Protein AF-A0A5C7PFG9-F1 (afdb_monomer_lite)

Radius of gyration: 42.43 Å; chains: 1; bounding box: 116×102×110 Å

Structure (mmCIF, N/CA/C/O backbone):
data_AF-A0A5C7PFG9-F1
#
_entry.id   AF-A0A5C7PFG9-F1
#
loop_
_atom_site.group_PDB
_atom_site.id
_atom_site.type_symbol
_atom_site.label_atom_id
_atom_site.label_alt_id
_atom_site.label_comp_id
_atom_site.label_asym_id
_atom_site.label_entity_id
_atom_site.label_seq_id
_atom_site.pdbx_PDB_ins_code
_atom_site.Cartn_x
_atom_site.Cartn_y
_atom_site.Cartn_z
_atom_site.occupancy
_atom_site.B_iso_or_equiv
_atom_site.auth_seq_id
_atom_site.auth_comp_id
_atom_site.auth_asym_id
_atom_site.auth_atom_id
_atom_site.pdbx_PDB_model_num
ATOM 1 N N . MET A 1 1 ? 23.177 -26.962 -69.621 1.00 43.25 1 MET A N 1
ATOM 2 C CA . MET A 1 1 ? 21.805 -27.443 -69.898 1.00 43.25 1 MET A CA 1
ATOM 3 C C . MET A 1 1 ? 21.736 -28.811 -70.591 1.00 43.25 1 MET A C 1
ATOM 5 O O . MET A 1 1 ? 20.655 -29.364 -70.622 1.00 43.25 1 MET A O 1
ATOM 9 N N . ALA A 1 2 ? 22.841 -29.431 -71.034 1.00 38.84 2 ALA A N 1
ATOM 10 C CA . ALA A 1 2 ? 22.814 -30.738 -71.719 1.00 38.84 2 ALA A CA 1
ATOM 11 C C . ALA A 1 2 ? 22.816 -31.994 -70.804 1.00 38.84 2 ALA A C 1
ATOM 13 O O . ALA A 1 2 ? 22.940 -33.104 -71.300 1.00 38.84 2 ALA A O 1
ATOM 14 N N . TYR A 1 3 ? 22.703 -31.844 -69.477 1.00 38.66 3 TYR A N 1
ATOM 15 C CA . TYR A 1 3 ? 22.788 -32.968 -68.520 1.00 38.66 3 TYR A CA 1
ATOM 16 C C . TYR A 1 3 ? 21.427 -33.480 -68.009 1.00 38.66 3 TYR A C 1
ATOM 18 O O . TYR A 1 3 ? 21.394 -34.454 -67.266 1.00 38.66 3 TYR A O 1
ATOM 26 N N . PHE A 1 4 ? 20.311 -32.848 -68.397 1.00 43.28 4 PHE A N 1
ATOM 27 C CA . PHE A 1 4 ? 18.971 -33.197 -67.895 1.00 43.28 4 PHE A CA 1
ATOM 28 C C . PHE A 1 4 ? 18.063 -33.916 -68.909 1.00 43.28 4 PHE A C 1
ATOM 30 O O . PHE A 1 4 ? 17.051 -34.475 -68.499 1.00 43.28 4 PHE A O 1
ATOM 37 N N . ASP A 1 5 ? 18.443 -34.009 -70.189 1.00 42.91 5 ASP A N 1
ATOM 38 C CA . ASP A 1 5 ? 17.635 -34.703 -71.212 1.00 42.91 5 ASP A CA 1
ATOM 39 C C . ASP A 1 5 ? 17.717 -36.241 -71.145 1.00 42.91 5 ASP A C 1
ATOM 41 O O . ASP A 1 5 ? 16.928 -36.936 -71.782 1.00 42.91 5 ASP A O 1
ATOM 45 N N . ALA A 1 6 ? 18.617 -36.801 -70.329 1.00 45.16 6 ALA A N 1
ATOM 46 C CA . ALA A 1 6 ? 18.747 -38.251 -70.152 1.00 45.16 6 ALA A CA 1
ATOM 47 C C . ALA A 1 6 ? 17.721 -38.865 -69.171 1.00 45.16 6 ALA A C 1
ATOM 49 O O . ALA A 1 6 ? 17.662 -40.084 -69.044 1.00 45.16 6 ALA A O 1
ATOM 50 N N . PHE A 1 7 ? 16.893 -38.055 -68.498 1.00 46.19 7 PHE A N 1
ATOM 51 C CA . PHE A 1 7 ? 15.892 -38.514 -67.519 1.00 46.19 7 PHE A CA 1
ATOM 52 C C . PHE A 1 7 ? 14.447 -38.333 -68.009 1.00 46.19 7 PHE A C 1
ATOM 54 O O . PHE A 1 7 ? 13.548 -37.978 -67.247 1.00 46.19 7 PHE A O 1
ATOM 61 N N . SER A 1 8 ? 14.198 -38.587 -69.296 1.00 46.16 8 SER A N 1
ATOM 62 C CA . SER A 1 8 ? 12.829 -38.688 -69.808 1.00 46.16 8 SER A CA 1
ATOM 63 C C . SER A 1 8 ? 12.204 -40.031 -69.384 1.00 46.16 8 SER A C 1
ATOM 65 O O . SER A 1 8 ? 12.736 -41.085 -69.740 1.00 46.16 8 SER A O 1
ATOM 67 N N . PRO A 1 9 ? 11.057 -40.048 -68.676 1.00 49.28 9 PRO A N 1
ATOM 68 C CA . PRO A 1 9 ? 10.446 -41.266 -68.124 1.00 49.28 9 PRO A CA 1
ATOM 69 C C . PRO A 1 9 ? 9.853 -42.220 -69.179 1.00 49.28 9 PRO A C 1
ATOM 71 O O . PRO A 1 9 ? 9.209 -43.203 -68.829 1.00 49.28 9 PRO A O 1
ATOM 74 N N . LYS A 1 10 ? 10.052 -41.953 -70.476 1.00 49.31 10 LYS A N 1
ATOM 75 C CA . LYS A 1 10 ? 9.501 -42.755 -71.581 1.00 49.31 10 LYS A CA 1
ATOM 76 C C . LYS A 1 10 ? 10.435 -43.849 -72.116 1.00 49.31 10 LYS A C 1
ATOM 78 O O . LYS A 1 10 ? 10.031 -44.567 -73.021 1.00 49.31 10 LYS A O 1
ATOM 83 N N . ALA A 1 11 ? 11.646 -43.994 -71.577 1.00 52.75 11 ALA A N 1
ATOM 84 C CA . ALA A 1 11 ? 12.621 -44.986 -72.048 1.00 52.75 11 ALA A CA 1
ATOM 85 C C . ALA A 1 11 ? 13.319 -45.760 -70.912 1.00 52.75 11 ALA A C 1
ATOM 87 O O . ALA A 1 11 ? 14.464 -46.181 -71.062 1.00 52.75 11 ALA A O 1
ATOM 88 N N . ALA A 1 12 ? 12.660 -45.938 -69.764 1.00 49.19 12 ALA A N 1
ATOM 89 C CA . ALA A 1 12 ? 13.209 -46.769 -68.697 1.00 49.19 12 ALA A CA 1
ATOM 90 C C . ALA A 1 12 ? 12.849 -48.248 -68.941 1.00 49.19 12 ALA A C 1
ATOM 92 O O . ALA A 1 12 ? 11.661 -48.550 -69.069 1.00 49.19 12 ALA A O 1
ATOM 93 N N . PRO A 1 13 ? 13.825 -49.174 -69.000 1.00 54.19 13 PRO A N 1
ATOM 94 C CA . PRO A 1 13 ? 13.534 -50.602 -69.043 1.00 54.19 13 PRO A CA 1
ATOM 95 C C . PRO A 1 13 ? 12.801 -51.025 -67.761 1.00 54.19 13 PRO A C 1
ATOM 97 O O . PRO A 1 13 ? 13.162 -50.610 -66.656 1.00 54.19 13 PRO A O 1
ATOM 100 N N . GLU A 1 14 ? 11.752 -51.833 -67.914 1.00 49.34 14 GLU A N 1
ATOM 101 C CA . GLU A 1 14 ? 10.983 -52.391 -66.801 1.00 49.34 14 GLU A CA 1
ATOM 102 C C . GLU A 1 14 ? 11.920 -53.190 -65.876 1.00 49.34 14 GLU A C 1
ATOM 104 O O . GLU A 1 14 ? 12.548 -54.157 -66.304 1.00 49.34 14 GLU A O 1
ATOM 109 N N . GLY A 1 15 ? 12.053 -52.760 -64.615 1.00 64.62 15 GLY A N 1
ATOM 110 C CA . GLY A 1 15 ? 12.845 -53.465 -63.596 1.00 64.62 15 GLY A CA 1
ATOM 111 C C . GLY A 1 15 ? 13.740 -52.602 -62.696 1.00 64.62 15 GLY A C 1
ATOM 112 O O . GLY A 1 15 ? 14.304 -53.133 -61.743 1.00 64.62 15 GLY A O 1
ATOM 113 N N . ILE A 1 16 ? 13.878 -51.293 -62.941 1.00 61.75 16 ILE A N 1
ATOM 114 C CA . ILE A 1 16 ? 14.684 -50.415 -62.070 1.00 61.75 16 ILE A CA 1
ATOM 115 C C . ILE A 1 16 ? 13.854 -49.945 -60.866 1.00 61.75 16 ILE A C 1
ATOM 117 O O . ILE A 1 16 ? 12.834 -49.272 -61.022 1.00 61.75 16 ILE A O 1
ATOM 121 N N . ASP A 1 17 ? 14.314 -50.266 -59.653 1.00 68.56 17 ASP A N 1
ATOM 122 C CA . ASP A 1 17 ? 13.728 -49.767 -58.406 1.00 68.56 17 ASP A CA 1
ATOM 123 C C . ASP A 1 17 ? 14.139 -48.306 -58.146 1.00 68.56 17 ASP A C 1
ATOM 125 O O . ASP A 1 17 ? 15.156 -47.991 -57.521 1.00 68.56 17 ASP A O 1
ATOM 129 N N . TRP A 1 18 ? 13.305 -47.390 -58.631 1.00 62.62 18 TRP A N 1
ATOM 130 C CA . TRP A 1 18 ? 13.466 -45.946 -58.462 1.00 62.62 18 TRP A CA 1
ATOM 131 C C . TRP A 1 18 ? 13.439 -45.480 -56.999 1.00 62.62 18 TRP A C 1
ATOM 133 O O . TRP A 1 18 ? 13.976 -44.414 -56.690 1.00 62.62 18 TRP A O 1
ATOM 143 N N . ARG A 1 19 ? 12.852 -46.259 -56.077 1.00 61.31 19 ARG A N 1
ATOM 144 C CA . ARG A 1 19 ? 12.832 -45.897 -54.649 1.00 61.31 19 ARG A CA 1
ATOM 145 C C . ARG A 1 19 ? 14.209 -46.087 -54.021 1.00 61.31 19 ARG A C 1
ATOM 147 O O . ARG A 1 19 ? 14.655 -45.217 -53.272 1.00 61.31 19 ARG A O 1
ATOM 154 N N . GLY A 1 20 ? 14.910 -47.160 -54.392 1.00 68.62 20 GLY A N 1
ATOM 155 C CA . GLY A 1 20 ? 16.304 -47.378 -54.004 1.00 68.62 20 GLY A CA 1
ATOM 156 C C . GLY A 1 20 ? 17.218 -46.252 -54.495 1.00 68.62 20 GLY A C 1
ATOM 157 O O . GLY A 1 20 ? 18.010 -45.711 -53.722 1.00 68.62 20 GLY A O 1
ATOM 158 N N . LEU A 1 21 ? 17.039 -45.814 -55.744 1.00 65.88 21 LEU A N 1
ATOM 159 C CA . LEU A 1 21 ? 17.888 -44.792 -56.359 1.00 65.88 21 LEU A CA 1
ATOM 160 C C . LEU A 1 21 ? 17.712 -43.405 -55.714 1.00 65.88 21 LEU A C 1
ATOM 162 O O . LEU A 1 21 ? 18.708 -42.774 -55.356 1.00 65.88 21 LEU A O 1
ATOM 166 N N . ASN A 1 22 ? 16.473 -42.977 -55.448 1.00 64.44 22 ASN A N 1
ATOM 167 C CA . ASN A 1 22 ? 16.213 -41.724 -54.726 1.00 64.44 22 ASN A CA 1
ATOM 168 C C . ASN A 1 22 ? 16.783 -41.747 -53.300 1.00 64.44 22 ASN A C 1
ATOM 170 O O . ASN A 1 22 ? 17.426 -40.785 -52.889 1.00 64.44 22 ASN A O 1
ATOM 174 N N . SER A 1 23 ? 16.650 -42.865 -52.576 1.00 64.81 23 SER A N 1
ATOM 175 C CA . SER A 1 23 ? 17.210 -42.975 -51.221 1.00 64.81 23 SER A CA 1
ATOM 176 C C . SER A 1 23 ? 18.743 -42.874 -51.194 1.00 64.81 23 SER A C 1
ATOM 178 O O . SER A 1 23 ? 19.318 -42.267 -50.290 1.00 64.81 23 SER A O 1
ATOM 180 N N . SER A 1 24 ? 19.415 -43.410 -52.219 1.00 71.19 24 SER A N 1
ATOM 181 C CA . SER A 1 24 ? 20.873 -43.333 -52.353 1.00 71.19 24 SER A CA 1
ATOM 182 C C . SER A 1 24 ? 21.361 -41.937 -52.757 1.00 71.19 24 SER A C 1
ATOM 184 O O . SER A 1 24 ? 22.407 -41.489 -52.285 1.00 71.19 24 SER A O 1
ATOM 186 N N . LEU A 1 25 ? 20.578 -41.215 -53.566 1.00 69.88 25 LEU A N 1
ATOM 187 C CA . LEU A 1 25 ? 20.867 -39.837 -53.953 1.00 69.88 25 LEU A CA 1
ATOM 188 C C . LEU A 1 25 ? 20.700 -38.880 -52.765 1.00 69.88 25 LEU A C 1
ATOM 190 O O . LEU A 1 25 ? 21.583 -38.058 -52.522 1.00 69.88 25 LEU A O 1
ATOM 194 N N . ASP A 1 26 ? 19.633 -39.037 -51.980 1.00 67.38 26 ASP A N 1
ATOM 195 C CA . ASP A 1 26 ? 19.403 -38.246 -50.767 1.00 67.38 26 ASP A CA 1
ATOM 196 C C . ASP A 1 26 ? 20.501 -38.490 -49.721 1.00 67.38 26 ASP A C 1
ATOM 198 O O . ASP A 1 26 ? 21.013 -37.544 -49.113 1.00 67.38 26 ASP A O 1
ATOM 202 N N . ALA A 1 27 ? 20.939 -39.744 -49.561 1.00 76.38 27 ALA A N 1
ATOM 203 C CA . ALA A 1 27 ? 22.065 -40.084 -48.694 1.00 76.38 27 ALA A CA 1
ATOM 204 C C . ALA A 1 27 ? 23.378 -39.438 -49.174 1.00 76.38 27 ALA A C 1
ATOM 206 O O . ALA A 1 27 ? 24.119 -38.867 -48.368 1.00 76.38 27 ALA A O 1
ATOM 207 N N . PHE A 1 28 ? 23.649 -39.462 -50.482 1.00 79.25 28 PHE A N 1
ATOM 208 C CA . PHE A 1 28 ? 24.848 -38.867 -51.074 1.00 79.25 28 PHE A CA 1
ATOM 209 C C . PHE A 1 28 ? 24.867 -37.334 -50.956 1.00 79.25 28 PHE A C 1
ATOM 211 O O . PHE A 1 28 ? 25.876 -36.751 -50.547 1.00 79.25 28 PHE A O 1
ATOM 218 N N . VAL A 1 29 ? 23.747 -36.669 -51.258 1.00 78.38 29 VAL A N 1
ATOM 219 C CA . VAL A 1 29 ? 23.600 -35.210 -51.119 1.00 78.38 29 VAL A CA 1
ATOM 220 C C . VAL A 1 29 ? 23.705 -34.803 -49.650 1.00 78.38 29 VAL A C 1
ATOM 222 O O . VAL A 1 29 ? 24.432 -33.861 -49.323 1.00 78.38 29 VAL A O 1
ATOM 225 N N . GLY A 1 30 ? 23.065 -35.552 -48.748 1.00 81.88 30 GLY A N 1
ATOM 226 C CA . GLY A 1 30 ? 23.163 -35.337 -47.307 1.00 81.88 30 GLY A CA 1
ATOM 227 C C . GLY A 1 30 ? 24.595 -35.475 -46.784 1.00 81.88 30 GLY A C 1
ATOM 228 O O . GLY A 1 30 ? 25.037 -34.662 -45.970 1.00 81.88 30 GLY A O 1
ATOM 229 N N . GLN A 1 31 ? 25.357 -36.455 -47.276 1.00 83.12 31 GLN A N 1
ATOM 230 C CA . GLN A 1 31 ? 26.759 -36.639 -46.896 1.00 83.12 31 GLN A CA 1
ATOM 231 C C . GLN A 1 31 ? 27.648 -35.501 -47.420 1.00 83.12 31 GLN A C 1
ATOM 233 O O . GLN A 1 31 ? 28.425 -34.940 -46.650 1.00 83.12 31 GLN A O 1
ATOM 238 N N . ARG A 1 32 ? 27.483 -35.086 -48.684 1.00 82.88 32 ARG A N 1
ATOM 239 C CA . ARG A 1 32 ? 28.207 -33.944 -49.278 1.00 82.88 32 ARG A CA 1
ATOM 240 C C . ARG A 1 32 ? 27.945 -32.630 -48.538 1.00 82.88 32 ARG A C 1
ATOM 242 O O . ARG A 1 32 ? 28.885 -31.881 -48.280 1.00 82.88 32 ARG A O 1
ATOM 249 N N . MET A 1 33 ? 26.693 -32.366 -48.162 1.00 78.88 33 MET A N 1
ATOM 250 C CA . MET A 1 33 ? 26.318 -31.178 -47.384 1.00 78.88 33 MET A CA 1
ATOM 251 C C . MET A 1 33 ? 26.964 -31.183 -45.991 1.00 78.88 33 MET A C 1
ATOM 253 O O . MET A 1 33 ? 27.474 -30.155 -45.550 1.00 78.88 33 MET A O 1
ATOM 257 N N . LYS A 1 34 ? 27.009 -32.344 -45.320 1.00 79.62 34 LYS A N 1
ATOM 258 C CA . LYS A 1 34 ? 27.676 -32.494 -44.016 1.00 79.62 34 LYS A CA 1
ATOM 259 C C . LYS A 1 34 ? 29.180 -32.241 -44.107 1.00 79.62 34 LYS A C 1
ATOM 261 O O . LYS A 1 34 ? 29.712 -31.506 -43.281 1.00 79.62 34 LYS A O 1
ATOM 266 N N . THR A 1 35 ? 29.861 -32.791 -45.113 1.00 85.62 35 THR A N 1
ATOM 267 C CA . THR A 1 35 ? 31.303 -32.562 -45.302 1.00 85.62 35 THR A CA 1
ATOM 268 C C . THR A 1 35 ? 31.604 -31.084 -45.569 1.00 85.62 35 THR A C 1
ATOM 270 O O . THR A 1 35 ? 32.492 -30.522 -44.933 1.00 85.62 35 THR A O 1
ATOM 273 N N . ALA A 1 36 ? 30.805 -30.421 -46.412 1.00 79.44 36 ALA A N 1
ATOM 274 C CA . ALA A 1 36 ? 30.964 -28.995 -46.701 1.00 79.44 36 ALA A CA 1
ATOM 275 C C . ALA A 1 36 ? 30.715 -28.100 -45.470 1.00 79.44 36 ALA A C 1
ATOM 277 O O . ALA A 1 36 ? 31.426 -27.116 -45.271 1.00 79.44 36 ALA A O 1
ATOM 278 N N . ALA A 1 37 ? 29.740 -28.439 -44.619 1.00 77.69 37 ALA A N 1
ATOM 279 C CA . ALA A 1 37 ? 29.503 -27.735 -43.358 1.00 77.69 37 ALA A CA 1
ATOM 280 C C . ALA A 1 37 ? 30.683 -27.875 -42.378 1.00 77.69 37 ALA A C 1
ATOM 282 O O . ALA A 1 37 ? 31.070 -26.896 -41.742 1.00 77.69 37 ALA A O 1
ATOM 283 N N . VAL A 1 38 ? 31.297 -29.061 -42.289 1.00 84.75 38 VAL A N 1
ATOM 284 C CA . VAL A 1 38 ? 32.473 -29.291 -41.430 1.00 84.75 38 VAL A CA 1
ATOM 285 C C . VAL A 1 38 ? 33.690 -28.501 -41.919 1.00 84.75 38 VAL A C 1
ATOM 287 O O . VAL A 1 38 ? 34.395 -27.903 -41.107 1.00 84.75 38 VAL A O 1
ATOM 290 N N . GLU A 1 39 ? 33.936 -28.456 -43.229 1.00 88.50 39 GLU A N 1
ATOM 291 C CA . GLU A 1 39 ? 35.045 -27.680 -43.803 1.00 88.50 39 GLU A CA 1
ATOM 292 C C . GLU A 1 39 ? 34.860 -26.170 -43.606 1.00 88.50 39 GLU A C 1
ATOM 294 O O . GLU A 1 39 ? 35.806 -25.479 -43.225 1.00 88.50 39 GLU A O 1
ATOM 299 N N . ARG A 1 40 ? 33.631 -25.665 -43.776 1.00 87.50 40 ARG A N 1
ATOM 300 C CA . ARG A 1 40 ? 33.289 -24.265 -43.478 1.00 87.50 40 ARG A CA 1
ATOM 301 C C . ARG A 1 40 ? 33.467 -23.923 -42.003 1.00 87.50 40 ARG A C 1
ATOM 303 O O . ARG A 1 40 ? 34.057 -22.894 -41.694 1.00 87.50 40 ARG A O 1
ATOM 310 N N . GLY A 1 41 ? 33.036 -24.805 -41.100 1.00 87.19 41 GLY A N 1
ATOM 311 C CA . GLY A 1 41 ? 33.226 -24.630 -39.660 1.00 87.19 41 GLY A CA 1
ATOM 312 C C . GLY A 1 41 ? 34.702 -24.548 -39.262 1.00 87.19 41 GLY A C 1
ATOM 313 O O . GLY A 1 41 ? 35.078 -23.665 -38.494 1.00 87.19 41 GLY A O 1
ATOM 314 N N . LYS A 1 42 ? 35.559 -25.407 -39.833 1.00 89.44 42 LYS A N 1
ATOM 315 C CA . LYS A 1 42 ? 37.016 -25.347 -39.610 1.00 89.44 42 LYS A CA 1
ATOM 316 C C . LYS A 1 42 ? 37.617 -24.038 -40.116 1.00 89.44 42 LYS A C 1
ATOM 318 O O . LYS A 1 42 ? 38.319 -23.364 -39.375 1.00 89.44 42 LYS A O 1
ATOM 323 N N . LYS A 1 43 ? 37.268 -23.630 -41.338 1.00 91.75 43 LYS A N 1
ATOM 324 C CA . LYS A 1 43 ? 37.763 -22.382 -41.930 1.00 91.75 43 LYS A CA 1
ATOM 325 C C . LYS A 1 43 ? 37.302 -21.142 -41.153 1.00 91.75 43 LYS A C 1
ATOM 327 O O . LYS A 1 43 ? 38.085 -20.218 -40.964 1.00 91.75 43 LYS A O 1
ATOM 332 N N . ALA A 1 44 ? 36.060 -21.129 -40.667 1.00 86.56 44 ALA A N 1
ATOM 333 C CA . ALA A 1 44 ? 35.552 -20.064 -39.806 1.00 86.56 44 ALA A CA 1
ATOM 334 C C . ALA A 1 44 ? 36.302 -20.002 -38.463 1.00 86.56 44 ALA A C 1
ATOM 336 O O . ALA A 1 44 ? 36.599 -18.908 -37.987 1.00 86.56 44 ALA A O 1
ATOM 337 N N . ALA A 1 45 ? 36.655 -21.154 -37.880 1.00 84.50 45 ALA A N 1
ATOM 338 C CA . ALA A 1 45 ? 37.448 -21.223 -36.653 1.00 84.50 45 ALA A CA 1
ATOM 339 C C . ALA A 1 45 ? 38.885 -20.707 -36.851 1.00 84.50 45 ALA A C 1
ATOM 341 O O . ALA A 1 45 ? 39.368 -19.933 -36.025 1.00 84.50 45 ALA A O 1
ATOM 342 N N . ASP A 1 46 ? 39.537 -21.061 -37.961 1.00 87.94 46 ASP A N 1
ATOM 343 C CA . ASP A 1 46 ? 40.881 -20.571 -38.294 1.00 87.94 46 ASP A CA 1
ATOM 344 C C . ASP A 1 46 ? 40.886 -19.047 -38.522 1.00 87.94 46 ASP A C 1
ATOM 346 O O . ASP A 1 46 ? 41.755 -18.333 -38.016 1.00 87.94 46 ASP A O 1
ATOM 350 N N . LEU A 1 47 ? 39.869 -18.521 -39.220 1.00 89.56 47 LEU A N 1
ATOM 351 C CA . LEU A 1 47 ? 39.694 -17.078 -39.428 1.00 89.56 47 LEU A CA 1
ATOM 352 C C . LEU A 1 47 ? 39.436 -16.344 -38.107 1.00 89.56 47 LEU A C 1
ATOM 354 O O . LEU A 1 47 ? 40.052 -15.308 -37.854 1.00 89.56 47 LEU A O 1
ATOM 358 N N . PHE A 1 48 ? 38.613 -16.919 -37.226 1.00 85.81 48 PHE A N 1
ATOM 359 C CA . PHE A 1 48 ? 38.369 -16.376 -35.891 1.00 85.81 48 PHE A CA 1
ATOM 360 C C . PHE A 1 48 ? 39.658 -16.321 -35.057 1.00 85.81 48 PHE A C 1
ATOM 362 O O . PHE A 1 48 ? 39.955 -15.289 -34.459 1.00 85.81 48 PHE A O 1
ATOM 369 N N . ALA A 1 49 ? 40.467 -17.386 -35.076 1.00 82.25 49 ALA A N 1
ATOM 370 C CA . ALA A 1 49 ? 41.751 -17.440 -34.374 1.00 82.25 49 ALA A CA 1
ATOM 371 C C . ALA A 1 49 ? 42.781 -16.429 -34.916 1.00 82.25 49 ALA A C 1
ATOM 373 O O . ALA A 1 49 ? 43.610 -15.930 -34.159 1.00 82.25 49 ALA A O 1
ATOM 374 N N . SER A 1 50 ? 42.713 -16.095 -36.209 1.00 84.69 50 SER A N 1
ATOM 375 C CA . SER A 1 50 ? 43.584 -15.093 -36.843 1.00 84.69 50 SER A CA 1
ATOM 376 C C . SER A 1 50 ? 43.159 -13.634 -36.611 1.00 84.69 50 SER A C 1
ATOM 378 O O . SER A 1 50 ? 43.903 -12.717 -36.956 1.00 84.69 50 SER A O 1
ATOM 380 N N . GLY A 1 51 ? 41.973 -13.404 -36.033 1.00 83.31 51 GLY A N 1
ATOM 381 C CA . GLY A 1 51 ? 41.402 -12.070 -35.826 1.00 83.31 51 GLY A CA 1
ATOM 382 C C . GLY A 1 51 ? 40.615 -11.504 -37.019 1.00 83.31 51 GLY A C 1
ATOM 383 O O . GLY A 1 51 ? 40.082 -10.399 -36.910 1.00 83.31 51 GLY A O 1
ATOM 384 N N . ASP A 1 52 ? 40.479 -12.243 -38.128 1.00 89.56 52 ASP A N 1
ATOM 385 C CA . ASP A 1 52 ? 39.608 -11.879 -39.257 1.00 89.56 52 ASP A CA 1
ATOM 386 C C . ASP A 1 52 ? 38.149 -12.274 -38.977 1.00 89.56 52 ASP A C 1
ATOM 388 O O . ASP A 1 52 ? 37.615 -13.279 -39.458 1.00 89.56 52 ASP A O 1
ATOM 392 N N . LEU A 1 53 ? 37.496 -11.470 -38.140 1.00 82.38 53 LEU A N 1
ATOM 393 C CA . LEU A 1 53 ? 36.145 -11.746 -37.653 1.00 82.38 53 LEU A CA 1
ATOM 394 C C . LEU A 1 53 ? 35.082 -11.629 -38.756 1.00 82.38 53 LEU A C 1
ATOM 396 O O . LEU A 1 53 ? 34.125 -12.401 -38.755 1.00 82.38 53 LEU A O 1
ATOM 400 N N . ASP A 1 54 ? 35.244 -10.725 -39.725 1.00 81.56 54 ASP A N 1
ATOM 401 C CA . ASP A 1 54 ? 34.310 -10.612 -40.855 1.00 81.56 54 ASP A CA 1
ATOM 402 C C . ASP A 1 54 ? 34.455 -11.791 -41.829 1.00 81.56 54 ASP A C 1
ATOM 404 O O . ASP A 1 54 ? 33.450 -12.277 -42.361 1.00 81.56 54 ASP A O 1
ATOM 408 N N . GLY A 1 55 ? 35.679 -12.300 -42.021 1.00 88.00 55 GLY A N 1
ATOM 409 C CA . GLY A 1 55 ? 35.929 -13.556 -42.723 1.00 88.00 55 GLY A CA 1
ATOM 410 C C . GLY A 1 55 ? 35.290 -14.753 -42.014 1.00 88.00 55 GLY A C 1
ATOM 411 O O . GLY A 1 55 ? 34.593 -15.545 -42.652 1.00 88.00 55 GLY A O 1
ATOM 412 N N . ALA A 1 56 ? 35.454 -14.851 -40.691 1.00 86.31 56 ALA A N 1
ATOM 413 C CA . ALA A 1 56 ? 34.882 -15.928 -39.881 1.00 86.31 56 ALA A CA 1
ATOM 414 C C . ALA A 1 56 ? 33.344 -15.954 -39.931 1.00 86.31 56 ALA A C 1
ATOM 416 O O . ALA A 1 56 ? 32.745 -17.021 -40.060 1.00 86.31 56 ALA A O 1
ATOM 417 N N . ILE A 1 57 ? 32.698 -14.783 -39.885 1.00 85.38 57 ILE A N 1
ATOM 418 C CA . ILE A 1 57 ? 31.235 -14.653 -39.985 1.00 85.38 57 ILE A CA 1
ATOM 419 C C . ILE A 1 57 ? 30.736 -15.012 -41.390 1.00 85.38 57 ILE A C 1
ATOM 421 O O . ILE A 1 57 ? 29.679 -15.624 -41.530 1.00 85.38 57 ILE A O 1
ATOM 425 N N . ARG A 1 58 ? 31.480 -14.642 -42.439 1.00 90.31 58 ARG A N 1
ATOM 426 C CA . ARG A 1 58 ? 31.109 -14.976 -43.820 1.00 90.31 58 ARG A CA 1
ATOM 427 C C . ARG A 1 58 ? 31.185 -16.481 -44.076 1.00 90.31 58 ARG A C 1
ATOM 429 O O . ARG A 1 58 ? 30.274 -17.021 -44.697 1.00 90.31 58 ARG A O 1
ATOM 436 N N . GLU A 1 59 ? 32.224 -17.147 -43.568 1.00 91.81 59 GLU A N 1
ATOM 437 C CA . GLU A 1 59 ? 32.420 -18.584 -43.792 1.00 91.81 59 GLU A CA 1
ATOM 438 C C . GLU A 1 59 ? 31.624 -19.488 -42.858 1.00 91.81 59 GLU A C 1
ATOM 440 O O . GLU A 1 59 ? 31.345 -20.623 -43.245 1.00 91.81 59 GLU A O 1
ATOM 445 N N . SER A 1 60 ? 31.202 -19.016 -41.679 1.00 87.94 60 SER A N 1
ATOM 446 C CA . SER A 1 60 ? 30.363 -19.832 -40.794 1.00 87.94 60 SER A CA 1
ATOM 447 C C . SER A 1 60 ? 29.004 -20.148 -41.427 1.00 87.94 60 SER A C 1
ATOM 449 O O . SER A 1 60 ? 28.443 -21.213 -41.178 1.00 87.94 60 SER A O 1
ATOM 451 N N . GLY A 1 61 ? 28.464 -19.230 -42.242 1.00 83.44 61 GLY A N 1
ATOM 452 C CA . GLY A 1 61 ? 27.109 -19.327 -42.795 1.00 83.44 61 GLY A CA 1
ATOM 453 C C . GLY A 1 61 ? 26.003 -19.333 -41.730 1.00 83.44 61 GLY A C 1
ATOM 454 O O . GLY A 1 61 ? 24.835 -19.510 -42.072 1.00 83.44 61 GLY A O 1
ATOM 455 N N . ASP A 1 62 ? 26.367 -19.141 -40.458 1.00 82.56 62 ASP A N 1
ATOM 456 C CA . ASP A 1 62 ? 25.480 -19.174 -39.303 1.00 82.56 62 ASP A CA 1
ATOM 457 C C . ASP A 1 62 ? 25.183 -17.733 -38.843 1.00 82.56 62 ASP A C 1
ATOM 459 O O . ASP A 1 62 ? 26.085 -17.036 -38.353 1.00 82.56 62 ASP A O 1
ATOM 463 N N . PRO A 1 63 ? 23.931 -17.258 -38.981 1.00 70.62 63 PRO A N 1
ATOM 464 C CA . PRO A 1 63 ? 23.547 -15.918 -38.554 1.00 70.62 63 PRO A CA 1
ATOM 465 C C . PRO A 1 63 ? 23.683 -15.707 -37.035 1.00 70.62 63 PRO A C 1
ATOM 467 O O . PRO A 1 63 ? 23.899 -14.570 -36.603 1.00 70.62 63 PRO A O 1
ATOM 470 N N . GLU A 1 64 ? 23.613 -16.762 -36.215 1.00 70.69 64 GLU A N 1
ATOM 471 C CA . GLU A 1 64 ? 23.782 -16.654 -34.761 1.00 70.69 64 GLU A CA 1
ATOM 472 C C . GLU A 1 64 ? 25.242 -16.434 -34.358 1.00 70.69 64 GLU A C 1
ATOM 474 O O . GLU A 1 64 ? 25.520 -15.676 -33.422 1.00 70.69 64 GLU A O 1
ATOM 479 N N . PHE A 1 65 ? 26.185 -17.037 -35.085 1.00 74.81 65 PHE A N 1
ATOM 480 C CA . PHE A 1 65 ? 27.616 -16.827 -34.868 1.00 74.81 65 PHE A CA 1
ATOM 481 C C . PHE A 1 65 ? 27.994 -15.351 -35.069 1.00 74.81 65 PHE A C 1
ATOM 483 O O . PHE A 1 65 ? 28.642 -14.746 -34.214 1.00 74.81 65 PHE A O 1
ATOM 490 N N . GLY A 1 66 ? 27.493 -14.721 -36.138 1.00 74.19 66 GLY A N 1
ATOM 491 C CA . GLY A 1 66 ? 27.718 -13.295 -36.395 1.00 74.19 66 GLY A CA 1
ATOM 492 C C . GLY A 1 66 ? 27.128 -12.364 -35.334 1.00 74.19 66 GLY A C 1
ATOM 493 O O . GLY A 1 66 ? 27.728 -11.334 -35.013 1.00 74.19 66 GLY A O 1
ATOM 494 N N . LEU A 1 67 ? 25.984 -12.726 -34.749 1.00 69.44 67 LEU A N 1
ATOM 495 C CA . LEU A 1 67 ? 25.369 -11.977 -33.650 1.00 69.44 67 LEU A CA 1
ATOM 496 C C . LEU A 1 67 ? 26.178 -12.088 -32.350 1.00 69.44 67 LEU A C 1
ATOM 498 O O . LEU A 1 67 ? 26.362 -11.073 -31.675 1.00 69.44 67 LEU A O 1
ATOM 502 N N . LYS A 1 68 ? 26.700 -13.278 -32.024 1.00 73.44 68 LYS A N 1
ATOM 503 C CA . LYS A 1 68 ? 27.527 -13.509 -30.826 1.00 73.44 68 LYS A CA 1
ATOM 504 C C . LYS A 1 68 ? 28.853 -12.753 -30.891 1.00 73.44 68 LYS A C 1
ATOM 506 O O . LYS A 1 68 ? 29.141 -11.965 -29.995 1.00 73.44 68 LYS A O 1
ATOM 511 N N . VAL A 1 69 ? 29.591 -12.882 -31.995 1.00 71.81 69 VAL A N 1
ATOM 512 C CA . VAL A 1 69 ? 30.900 -12.225 -32.180 1.00 71.81 69 VAL A CA 1
ATOM 513 C C . VAL A 1 69 ? 30.779 -10.693 -32.155 1.00 71.81 69 VAL A C 1
ATOM 515 O O . VAL A 1 69 ? 31.555 -10.003 -31.490 1.00 71.81 69 VAL A O 1
ATOM 518 N N . ARG A 1 70 ? 29.753 -10.131 -32.811 1.00 72.62 70 ARG A N 1
ATOM 519 C CA . ARG A 1 70 ? 29.478 -8.680 -32.759 1.00 72.62 70 ARG A CA 1
ATOM 520 C C . ARG A 1 70 ? 28.966 -8.223 -31.390 1.00 72.62 70 ARG A C 1
ATOM 522 O O . ARG A 1 70 ? 29.163 -7.063 -31.021 1.00 72.62 70 ARG A O 1
ATOM 529 N N . GLY A 1 71 ? 28.299 -9.101 -30.643 1.00 64.25 71 GLY A N 1
ATOM 530 C CA . GLY A 1 71 ? 27.885 -8.868 -29.261 1.00 64.25 71 GLY A CA 1
ATOM 531 C C . GLY A 1 71 ? 29.078 -8.751 -28.312 1.00 64.25 71 GLY A C 1
ATOM 532 O O . GLY A 1 71 ? 29.157 -7.787 -27.551 1.00 64.25 71 GLY A O 1
ATOM 533 N N . GLU A 1 72 ? 30.041 -9.666 -28.416 1.00 64.44 72 GLU A N 1
ATOM 534 C CA . GLU A 1 72 ? 31.258 -9.687 -27.593 1.00 64.44 72 GLU A CA 1
ATOM 535 C C . GLU A 1 72 ? 32.178 -8.489 -27.875 1.00 64.44 72 GLU A C 1
ATOM 537 O O . GLU A 1 72 ? 32.612 -7.819 -26.936 1.00 64.44 72 GLU A O 1
ATOM 542 N N . GLN A 1 73 ? 32.372 -8.097 -29.143 1.00 62.72 73 GLN A N 1
ATOM 543 C CA . GLN A 1 73 ? 33.098 -6.858 -29.480 1.00 62.72 73 GLN A CA 1
ATOM 544 C C . GLN A 1 73 ? 32.449 -5.601 -28.880 1.00 62.72 73 GLN A C 1
ATOM 546 O O . GLN A 1 73 ? 33.135 -4.676 -28.436 1.00 62.72 73 GLN A O 1
ATOM 551 N N . ARG A 1 74 ? 31.111 -5.550 -28.844 1.00 58.06 74 ARG A N 1
ATOM 552 C CA . ARG A 1 74 ? 30.375 -4.434 -28.229 1.00 58.06 74 ARG A CA 1
ATOM 553 C C . ARG A 1 74 ? 30.509 -4.412 -26.709 1.00 58.06 74 ARG A C 1
ATOM 555 O O . ARG A 1 74 ? 30.382 -3.331 -26.134 1.00 58.06 74 ARG A O 1
ATOM 562 N N . LEU A 1 75 ? 30.735 -5.559 -26.070 1.00 55.59 75 LEU A N 1
ATOM 563 C CA . LEU A 1 75 ? 30.957 -5.666 -24.627 1.00 55.59 75 LEU A CA 1
ATOM 564 C C . LEU A 1 75 ? 32.383 -5.249 -24.246 1.00 55.59 75 LEU A C 1
ATOM 566 O O . LEU A 1 75 ? 32.531 -4.448 -23.326 1.00 55.59 75 LEU A O 1
ATOM 570 N N . ALA A 1 76 ? 33.398 -5.654 -25.017 1.00 57.16 76 ALA A N 1
ATOM 571 C CA . ALA A 1 76 ? 34.795 -5.265 -24.786 1.00 57.16 76 ALA A CA 1
ATOM 572 C C . ALA A 1 76 ? 35.006 -3.735 -24.826 1.00 57.16 76 ALA A C 1
ATOM 574 O O . ALA A 1 76 ? 35.720 -3.169 -24.003 1.00 57.16 76 ALA A O 1
ATOM 575 N N . GLY A 1 77 ? 34.305 -3.021 -25.717 1.00 65.06 77 GLY A N 1
ATOM 576 C CA . GLY A 1 77 ? 34.329 -1.550 -25.756 1.00 65.06 77 GLY A CA 1
ATOM 577 C C . GLY A 1 77 ? 33.529 -0.851 -24.643 1.00 65.06 77 GLY A C 1
ATOM 578 O O . GLY A 1 77 ? 33.591 0.373 -24.519 1.00 65.06 77 GLY A O 1
ATOM 579 N N . ARG A 1 78 ? 32.741 -1.592 -23.850 1.00 61.59 78 ARG A N 1
ATOM 580 C CA . ARG A 1 78 ? 31.868 -1.059 -22.786 1.00 61.59 78 ARG A CA 1
ATOM 581 C C . ARG A 1 78 ? 32.398 -1.293 -21.376 1.00 61.59 78 ARG A C 1
ATOM 583 O O . ARG A 1 78 ? 31.887 -0.651 -20.460 1.00 61.59 78 ARG A O 1
ATOM 590 N N . GLU A 1 79 ? 33.411 -2.134 -21.186 1.00 67.50 79 GLU A N 1
ATOM 591 C CA . GLU A 1 79 ? 33.983 -2.421 -19.863 1.00 67.50 79 GLU A CA 1
ATOM 592 C C . GLU A 1 79 ? 34.342 -1.169 -19.038 1.00 67.50 79 GLU A C 1
ATOM 594 O O . GLU A 1 79 ? 33.976 -1.127 -17.862 1.00 67.50 79 GLU A O 1
ATOM 599 N N . PRO A 1 80 ? 34.946 -0.097 -19.602 1.00 70.56 80 PRO A N 1
ATOM 600 C CA . PRO A 1 80 ? 35.283 1.095 -18.819 1.00 70.56 80 PRO A CA 1
ATOM 601 C C . PRO A 1 80 ? 34.044 1.843 -18.316 1.00 70.56 80 PRO A C 1
ATOM 603 O O . PRO A 1 80 ? 34.055 2.406 -17.224 1.00 70.56 80 PRO A O 1
ATOM 606 N N . TYR A 1 81 ? 32.976 1.844 -19.118 1.00 71.12 81 TYR A N 1
ATOM 607 C CA . TYR A 1 81 ? 31.707 2.480 -18.780 1.00 71.12 81 TYR A CA 1
ATOM 608 C C . TYR A 1 81 ? 30.957 1.667 -17.723 1.00 71.12 81 TYR A C 1
ATOM 610 O O . TYR A 1 81 ? 30.531 2.222 -16.713 1.00 71.12 81 TYR A O 1
ATOM 618 N N . VAL A 1 82 ? 30.854 0.348 -17.919 1.00 71.88 82 VAL A N 1
ATOM 619 C CA . VAL A 1 82 ? 30.208 -0.571 -16.968 1.00 71.88 82 VAL A CA 1
ATOM 620 C C . VAL A 1 82 ? 30.910 -0.518 -15.615 1.00 71.88 82 VAL A C 1
ATOM 622 O O . VAL A 1 82 ? 30.239 -0.394 -14.596 1.00 71.88 82 VAL A O 1
ATOM 625 N N . ARG A 1 83 ? 32.247 -0.506 -15.597 1.00 75.62 83 ARG A N 1
ATOM 626 C CA . ARG A 1 83 ? 33.027 -0.356 -14.366 1.00 75.62 83 ARG A CA 1
ATOM 627 C C . ARG A 1 83 ? 32.773 0.983 -13.674 1.00 75.62 83 ARG A C 1
ATOM 629 O O . ARG A 1 83 ? 32.485 0.986 -12.486 1.00 75.62 83 ARG A O 1
ATOM 636 N N . SER A 1 84 ? 32.788 2.097 -14.413 1.00 75.25 84 SER A N 1
ATOM 637 C CA . SER A 1 84 ? 32.489 3.414 -13.826 1.00 75.25 84 SER A CA 1
ATOM 638 C C . SER A 1 84 ? 31.059 3.519 -13.287 1.00 75.25 84 SER A C 1
ATOM 640 O O . SER A 1 84 ? 30.824 4.205 -12.299 1.00 75.25 84 SER A O 1
ATOM 642 N N . LYS A 1 85 ? 30.105 2.813 -13.908 1.00 78.38 85 LYS A N 1
ATOM 643 C CA . LYS A 1 85 ? 28.724 2.749 -13.431 1.00 78.38 85 LYS A CA 1
ATOM 644 C C . LYS A 1 85 ? 28.611 1.916 -12.153 1.00 78.38 85 LYS A C 1
ATOM 646 O O . LYS A 1 85 ? 27.981 2.369 -11.214 1.00 78.38 85 LYS A O 1
ATOM 651 N N . LEU A 1 86 ? 29.268 0.757 -12.089 1.00 82.75 86 LEU A N 1
ATOM 652 C CA . LEU A 1 86 ? 29.307 -0.068 -10.876 1.00 82.75 86 LEU A CA 1
ATOM 653 C C . LEU A 1 86 ? 29.967 0.665 -9.700 1.00 82.75 86 LEU A C 1
ATOM 655 O O . LEU A 1 86 ? 29.487 0.568 -8.577 1.00 82.75 86 LEU A O 1
ATOM 659 N N . GLU A 1 87 ? 31.034 1.426 -9.955 1.00 85.06 87 GLU A N 1
ATOM 660 C CA . GLU A 1 87 ? 31.683 2.267 -8.940 1.00 85.06 87 GLU A CA 1
ATOM 661 C C . GLU A 1 87 ? 30.750 3.388 -8.444 1.00 85.06 87 GLU A C 1
ATOM 663 O O . GLU A 1 87 ? 30.739 3.696 -7.252 1.00 85.06 87 GLU A O 1
ATOM 668 N N . LEU A 1 88 ? 29.937 3.968 -9.335 1.00 84.56 88 LEU A N 1
ATOM 669 C CA . LEU A 1 88 ? 28.929 4.965 -8.973 1.00 84.56 88 LEU A CA 1
ATOM 670 C C . LEU A 1 88 ? 27.768 4.349 -8.176 1.00 84.56 88 LEU A C 1
ATOM 672 O O . LEU A 1 88 ? 27.402 4.889 -7.137 1.00 84.56 88 LEU A O 1
ATOM 676 N N . ASP A 1 89 ? 27.239 3.203 -8.611 1.00 82.81 89 ASP A N 1
ATOM 677 C CA . ASP A 1 89 ? 26.146 2.489 -7.938 1.00 82.81 89 ASP A CA 1
ATOM 678 C C . ASP A 1 89 ? 26.568 2.028 -6.521 1.00 82.81 89 ASP A C 1
ATOM 680 O O . ASP A 1 89 ? 25.788 2.095 -5.562 1.00 82.81 89 ASP A O 1
ATOM 684 N N . ASP A 1 90 ? 27.825 1.600 -6.358 1.00 89.38 90 ASP A N 1
ATOM 685 C CA . ASP A 1 90 ? 28.417 1.270 -5.056 1.00 89.38 90 ASP A CA 1
ATOM 686 C C . ASP A 1 90 ? 28.574 2.513 -4.164 1.00 89.38 90 ASP A C 1
ATOM 688 O O . ASP A 1 90 ? 28.209 2.491 -2.985 1.00 89.38 90 ASP A O 1
ATOM 692 N N . PHE A 1 91 ? 29.047 3.631 -4.726 1.00 91.31 91 PHE A N 1
ATOM 693 C CA . PHE A 1 91 ? 29.118 4.905 -4.008 1.00 91.31 91 PHE A CA 1
ATOM 694 C C . PHE A 1 91 ? 27.728 5.370 -3.539 1.00 91.31 91 PHE A C 1
ATOM 696 O O . PHE A 1 91 ? 27.552 5.705 -2.368 1.00 91.31 91 PHE A O 1
ATOM 703 N N . GLU A 1 92 ? 26.709 5.322 -4.402 1.00 89.44 92 GLU A N 1
ATOM 704 C CA . GLU A 1 92 ? 25.325 5.663 -4.044 1.00 89.44 92 GLU A CA 1
ATOM 705 C C . GLU A 1 92 ? 24.754 4.749 -2.952 1.00 89.44 92 GLU A C 1
ATOM 707 O O . GLU A 1 92 ? 24.021 5.197 -2.064 1.00 89.44 92 GLU A O 1
ATOM 712 N N . SER A 1 93 ? 25.100 3.463 -2.982 1.00 91.00 93 SER A N 1
ATOM 713 C CA . SER A 1 93 ? 24.697 2.503 -1.950 1.00 91.00 93 SER A CA 1
ATOM 714 C C . SER A 1 93 ? 25.325 2.843 -0.594 1.00 91.00 93 SER A C 1
ATOM 716 O O . SER A 1 93 ? 24.634 2.833 0.429 1.00 91.00 93 SER A O 1
ATOM 718 N N . ARG A 1 94 ? 26.604 3.237 -0.578 1.00 92.94 94 ARG A N 1
ATOM 719 C CA . ARG A 1 94 ? 27.302 3.705 0.630 1.00 92.94 94 ARG A CA 1
ATOM 720 C C . ARG A 1 94 ? 26.734 5.024 1.160 1.00 92.94 94 ARG A C 1
ATOM 722 O O . ARG A 1 94 ? 26.557 5.158 2.369 1.00 92.94 94 ARG A O 1
ATOM 729 N N . VAL A 1 95 ? 26.326 5.942 0.278 1.00 92.44 95 VAL A N 1
ATOM 730 C CA . VAL A 1 95 ? 25.584 7.162 0.655 1.00 92.44 95 VAL A CA 1
ATOM 731 C C . VAL A 1 95 ? 24.263 6.812 1.347 1.00 92.44 95 VAL A C 1
ATOM 733 O O . VAL A 1 95 ? 23.964 7.369 2.401 1.00 92.44 95 VAL A O 1
ATOM 736 N N . LYS A 1 96 ? 23.473 5.876 0.802 1.00 91.00 96 LYS A N 1
ATOM 737 C CA . LYS A 1 96 ? 22.195 5.455 1.411 1.00 91.00 96 LYS A CA 1
ATOM 738 C C . LYS A 1 96 ? 22.391 4.829 2.793 1.00 91.00 96 LYS A C 1
ATOM 740 O O . LYS A 1 96 ? 21.597 5.086 3.696 1.00 91.00 96 LYS A O 1
ATOM 745 N N . LEU A 1 97 ? 23.452 4.042 2.973 1.00 91.56 97 LEU A N 1
ATOM 746 C CA . LEU A 1 97 ? 23.812 3.481 4.278 1.00 91.56 97 LEU A CA 1
ATOM 747 C C . LEU A 1 97 ? 24.224 4.575 5.272 1.00 91.56 97 LEU A C 1
ATOM 749 O O . LEU A 1 97 ? 23.726 4.582 6.396 1.00 91.56 97 LEU A O 1
ATOM 753 N N . ALA A 1 98 ? 25.032 5.550 4.845 1.00 93.12 98 ALA A N 1
ATOM 754 C CA . ALA A 1 98 ? 25.383 6.705 5.672 1.00 93.12 98 ALA A CA 1
ATOM 755 C C . ALA A 1 98 ? 24.147 7.539 6.060 1.00 93.12 98 ALA A C 1
ATOM 757 O O . ALA A 1 98 ? 24.024 7.966 7.204 1.00 93.12 98 ALA A O 1
ATOM 758 N N . GLN A 1 99 ? 23.185 7.714 5.147 1.00 93.31 99 GLN A N 1
ATOM 759 C CA . GLN A 1 99 ? 21.920 8.417 5.409 1.00 93.31 99 GLN A CA 1
ATOM 760 C C . GLN A 1 99 ? 21.009 7.699 6.415 1.00 93.31 99 GLN A C 1
ATOM 762 O O . GLN A 1 99 ? 20.176 8.337 7.068 1.00 93.31 99 GLN A O 1
ATOM 767 N N . ALA A 1 100 ? 21.136 6.377 6.544 1.00 92.12 100 ALA A N 1
ATOM 768 C CA . ALA A 1 100 ? 20.381 5.605 7.521 1.00 92.12 100 ALA A CA 1
ATOM 769 C C . ALA A 1 100 ? 20.914 5.783 8.955 1.00 92.12 100 ALA A C 1
ATOM 771 O O . ALA A 1 100 ? 20.156 5.547 9.903 1.00 92.12 100 ALA A O 1
ATOM 772 N N . ASP A 1 101 ? 22.168 6.226 9.109 1.00 97.12 101 ASP A N 1
ATOM 773 C CA . ASP A 1 101 ? 22.836 6.405 10.395 1.00 97.12 101 ASP A CA 1
ATOM 774 C C . ASP A 1 101 ? 22.130 7.473 11.265 1.00 97.12 101 ASP A C 1
ATOM 776 O O . ASP A 1 101 ? 21.765 8.550 10.768 1.00 97.12 101 ASP A O 1
ATOM 780 N N . PRO A 1 102 ? 21.914 7.216 12.572 1.00 95.56 102 PRO A N 1
ATOM 781 C CA . PRO A 1 102 ? 21.299 8.181 13.482 1.00 95.56 102 PRO A CA 1
ATOM 782 C C . PRO A 1 102 ? 21.993 9.548 13.511 1.00 95.56 102 PRO A C 1
ATOM 784 O O . PRO A 1 102 ? 21.308 10.565 13.642 1.00 95.56 102 PRO A O 1
ATOM 787 N N . VAL A 1 103 ? 23.321 9.596 13.359 1.00 95.62 103 VAL A N 1
ATOM 788 C CA . VAL A 1 103 ? 24.095 10.849 13.356 1.00 95.62 103 VAL A CA 1
ATOM 789 C C . VAL A 1 103 ? 23.750 11.687 12.126 1.00 95.62 103 VAL A C 1
ATOM 791 O O . VAL A 1 103 ? 23.497 12.888 12.244 1.00 95.62 103 VAL A O 1
ATOM 794 N N . TYR A 1 104 ? 23.640 11.050 10.955 1.00 96.31 104 TYR A N 1
ATOM 795 C CA . TYR A 1 104 ? 23.231 11.718 9.718 1.00 96.31 104 TYR A CA 1
ATOM 796 C C . TYR A 1 104 ? 21.828 12.317 9.861 1.00 96.31 104 TYR A C 1
ATOM 798 O O . TYR A 1 104 ? 21.614 13.497 9.563 1.00 96.31 104 TYR A O 1
ATOM 806 N N . LYS A 1 105 ? 20.871 11.528 10.373 1.00 93.06 105 LYS A N 1
ATOM 807 C CA . LYS A 1 105 ? 19.493 11.987 10.608 1.00 93.06 105 LYS A CA 1
ATOM 808 C C . LYS A 1 105 ? 19.453 13.163 11.576 1.00 93.06 105 LYS A C 1
ATOM 810 O O . LYS A 1 105 ? 18.833 14.179 11.262 1.00 93.06 105 LYS A O 1
ATOM 815 N N . ARG A 1 106 ? 20.168 13.069 12.701 1.00 96.00 106 ARG A N 1
ATOM 816 C CA . ARG A 1 106 ? 20.252 14.136 13.706 1.00 96.00 106 ARG A CA 1
ATOM 817 C C . ARG A 1 106 ? 20.799 15.432 13.108 1.00 96.00 106 ARG A C 1
ATOM 819 O O . ARG A 1 106 ? 20.197 16.480 13.306 1.00 96.00 106 ARG A O 1
ATOM 826 N N . ARG A 1 107 ? 21.872 15.361 12.316 1.00 96.69 107 ARG A N 1
ATOM 827 C CA . ARG A 1 107 ? 22.440 16.524 11.618 1.00 96.69 107 ARG A CA 1
ATOM 828 C C . ARG A 1 107 ? 21.457 17.142 10.621 1.00 96.69 107 ARG A C 1
ATOM 830 O O . ARG A 1 107 ? 21.322 18.362 10.563 1.00 96.69 107 ARG A O 1
ATOM 837 N N . SER A 1 108 ? 20.765 16.315 9.834 1.00 94.12 108 SER A N 1
ATOM 838 C CA . SER A 1 108 ? 19.771 16.795 8.863 1.00 94.12 108 SER A CA 1
ATOM 839 C C . SER A 1 108 ? 18.579 17.486 9.532 1.00 94.12 108 SER A C 1
ATOM 841 O O . SER A 1 108 ? 18.102 18.504 9.036 1.00 94.12 108 SER A O 1
ATOM 843 N N . GLU A 1 109 ? 18.155 16.983 10.691 1.00 96.38 109 GLU A N 1
ATOM 844 C CA . GLU A 1 109 ? 17.090 17.574 11.495 1.00 96.38 109 GLU A CA 1
ATOM 845 C C . GLU A 1 109 ? 17.534 18.904 12.118 1.00 96.38 109 GLU A C 1
ATOM 847 O O . GLU A 1 109 ? 16.816 19.894 12.010 1.00 96.38 109 GLU A O 1
ATOM 852 N N . LEU A 1 110 ? 18.754 18.973 12.671 1.00 96.88 110 LEU A N 1
ATOM 853 C CA . LEU A 1 110 ? 19.326 20.226 13.180 1.00 96.88 110 LEU A CA 1
ATOM 854 C C . LEU A 1 110 ? 19.374 21.305 12.089 1.00 96.88 110 LEU A C 1
ATOM 856 O O . LEU A 1 110 ? 18.989 22.440 12.349 1.00 96.88 110 LEU A O 1
ATOM 860 N N . LYS A 1 111 ? 19.767 20.961 10.854 1.00 97.38 111 LYS A N 1
ATOM 861 C CA . LYS A 1 111 ? 19.755 21.906 9.722 1.00 97.38 111 LYS A CA 1
ATOM 862 C C . LYS A 1 111 ? 18.354 22.436 9.409 1.00 97.38 111 LYS A C 1
ATOM 864 O O . LYS A 1 111 ? 18.199 23.641 9.245 1.00 97.38 111 LYS A O 1
ATOM 869 N N . ARG A 1 112 ? 17.341 21.562 9.377 1.00 96.75 112 ARG A N 1
ATOM 870 C CA . ARG A 1 112 ? 15.941 21.971 9.160 1.00 96.75 112 ARG A CA 1
ATOM 871 C C . ARG A 1 112 ? 15.423 22.870 10.278 1.00 96.75 112 ARG A C 1
ATOM 873 O O . ARG A 1 112 ? 14.717 23.832 10.006 1.00 96.75 112 ARG A O 1
ATOM 880 N N . GLN A 1 113 ? 15.780 22.570 11.524 1.00 97.25 113 GLN A N 1
ATOM 881 C CA . GLN A 1 113 ? 15.389 23.380 12.677 1.00 97.25 113 GLN A CA 1
ATOM 882 C C . GLN A 1 113 ? 16.048 24.760 12.640 1.00 97.25 113 GLN A C 1
ATOM 884 O O . GLN A 1 113 ? 15.371 25.750 12.888 1.00 97.25 113 GLN A O 1
ATOM 889 N N . ILE A 1 114 ? 17.330 24.843 12.270 1.00 97.19 114 ILE A N 1
ATOM 890 C CA . ILE A 1 114 ? 18.034 26.117 12.060 1.00 97.19 114 ILE A CA 1
ATOM 891 C C . ILE A 1 114 ? 17.329 26.942 10.975 1.00 97.19 114 ILE A C 1
ATOM 893 O O . ILE A 1 114 ? 16.991 28.093 11.227 1.00 97.19 114 ILE A O 1
ATOM 897 N N . GLU A 1 115 ? 17.038 26.347 9.815 1.00 97.25 115 GLU A N 1
ATOM 898 C CA . GLU A 1 115 ? 16.352 27.025 8.704 1.00 97.25 115 GLU A CA 1
ATOM 899 C C . GLU A 1 115 ? 14.947 27.515 9.100 1.00 97.25 115 GLU A C 1
ATOM 901 O O . GLU A 1 115 ? 14.582 28.658 8.823 1.00 97.25 115 GLU A O 1
ATOM 906 N N . ALA A 1 116 ? 14.175 26.692 9.817 1.00 96.44 116 ALA A N 1
ATOM 907 C CA . ALA A 1 116 ? 12.853 27.069 10.310 1.00 96.44 116 ALA A CA 1
ATOM 908 C C . ALA A 1 116 ? 12.912 28.210 11.341 1.00 96.44 116 ALA A C 1
ATOM 910 O O . ALA A 1 116 ? 12.093 29.126 11.294 1.00 96.44 116 ALA A O 1
ATOM 911 N N . LEU A 1 117 ? 13.879 28.179 12.263 1.00 96.94 117 LEU A N 1
ATOM 912 C CA . LEU A 1 117 ? 14.071 29.230 13.267 1.00 96.94 117 LEU A CA 1
ATOM 913 C C . LEU A 1 117 ? 14.513 30.551 12.631 1.00 96.94 117 LEU A C 1
ATOM 915 O O . LEU A 1 117 ? 14.013 31.609 13.004 1.00 96.94 117 LEU A O 1
ATOM 919 N N . GLU A 1 118 ? 15.400 30.494 11.639 1.00 96.81 118 GLU A N 1
ATOM 920 C CA . GLU A 1 118 ? 15.818 31.668 10.870 1.00 96.81 118 GLU A CA 1
ATOM 921 C C . GLU A 1 118 ? 14.648 32.285 10.100 1.00 96.81 118 GLU A C 1
ATOM 923 O O . GLU A 1 118 ? 14.478 33.504 10.127 1.00 96.81 118 GLU A O 1
ATOM 928 N N . ALA A 1 119 ? 13.791 31.457 9.496 1.00 96.00 119 ALA A N 1
ATOM 929 C CA . ALA A 1 119 ? 12.581 31.922 8.822 1.00 96.00 119 ALA A CA 1
ATOM 930 C C . ALA A 1 119 ? 11.578 32.598 9.779 1.00 96.00 119 ALA A C 1
ATOM 932 O O . ALA A 1 119 ? 10.833 33.482 9.359 1.00 96.00 119 ALA A O 1
ATOM 933 N N . MET A 1 120 ? 11.568 32.217 11.061 1.00 96.69 120 MET A N 1
ATOM 934 C CA . MET A 1 120 ? 10.732 32.833 12.100 1.00 96.69 120 MET A CA 1
ATOM 935 C C . MET A 1 120 ? 11.367 34.072 12.754 1.00 96.69 120 MET A C 1
ATOM 937 O O . MET A 1 120 ? 10.721 34.721 13.572 1.00 96.69 120 MET A O 1
ATOM 941 N N . GLY A 1 121 ? 12.612 34.422 12.410 1.00 96.81 121 GLY A N 1
ATOM 942 C CA . GLY A 1 121 ? 13.343 35.531 13.037 1.00 96.81 121 GLY A CA 1
ATOM 943 C C . GLY A 1 121 ? 13.949 35.202 14.410 1.00 96.81 121 GLY A C 1
ATOM 944 O O . GLY A 1 121 ? 14.479 36.090 15.077 1.00 96.81 121 GLY A O 1
ATOM 945 N N . GLU A 1 122 ? 13.935 33.932 14.823 1.00 97.31 122 GLU A N 1
ATOM 946 C CA . GLU A 1 122 ? 14.437 33.441 16.115 1.00 97.31 122 GLU A CA 1
ATOM 947 C C . GLU A 1 122 ? 15.965 33.243 16.091 1.00 97.31 122 GLU A C 1
ATOM 949 O O . GLU A 1 122 ? 16.497 32.133 16.209 1.00 97.31 122 GLU A O 1
ATOM 954 N N . THR A 1 123 ? 16.700 34.341 15.896 1.00 96.44 123 THR A N 1
ATOM 955 C CA . THR A 1 123 ? 18.148 34.319 15.608 1.00 96.44 123 THR A CA 1
ATOM 956 C C . THR A 1 123 ? 19.007 33.769 16.754 1.00 96.44 123 THR A C 1
ATOM 958 O O . THR A 1 123 ? 19.967 33.036 16.501 1.00 96.44 123 THR A O 1
ATOM 961 N N . GLU A 1 124 ? 18.659 34.042 18.015 1.00 97.06 124 GLU A N 1
ATOM 962 C CA . GLU A 1 124 ? 19.387 33.511 19.178 1.00 97.06 124 GLU A CA 1
ATOM 963 C C . GLU A 1 124 ? 19.208 31.998 19.335 1.00 97.06 124 GLU A C 1
ATOM 965 O O . GLU A 1 124 ? 20.157 31.274 19.655 1.00 97.06 124 GLU A O 1
ATOM 970 N N . LEU A 1 125 ? 17.993 31.498 19.093 1.00 95.81 125 LEU A N 1
ATOM 971 C CA . LEU A 1 125 ? 17.714 30.071 19.175 1.00 95.81 125 LEU A CA 1
ATOM 972 C C . LEU A 1 125 ? 18.406 29.337 18.021 1.00 95.81 125 LEU A C 1
ATOM 974 O O . LEU A 1 125 ? 19.082 28.338 18.267 1.00 95.81 125 LEU A O 1
ATOM 978 N N . ALA A 1 126 ? 18.347 29.878 16.800 1.00 96.94 126 ALA A N 1
ATOM 979 C CA . ALA A 1 126 ? 19.093 29.357 15.656 1.00 96.94 126 ALA A CA 1
ATOM 980 C C . ALA A 1 126 ? 20.606 29.276 15.942 1.00 96.94 126 ALA A C 1
ATOM 982 O O . ALA A 1 126 ? 21.231 28.256 15.648 1.00 96.94 126 ALA A O 1
ATOM 983 N N . ALA A 1 127 ? 21.192 30.285 16.601 1.00 97.56 127 ALA A N 1
ATOM 984 C CA . ALA A 1 127 ? 22.603 30.268 16.996 1.00 97.56 127 ALA A CA 1
ATOM 985 C C . ALA A 1 127 ? 22.943 29.115 17.962 1.00 97.56 127 ALA A C 1
ATOM 987 O O . ALA A 1 127 ? 23.967 28.450 17.794 1.00 97.56 127 ALA A O 1
ATOM 988 N N . ARG A 1 128 ? 22.066 28.805 18.929 1.00 97.62 128 ARG A N 1
ATOM 989 C CA . ARG A 1 128 ? 22.246 27.641 19.822 1.00 97.62 128 ARG A CA 1
ATOM 990 C C . ARG A 1 128 ? 22.195 26.317 19.060 1.00 97.62 128 ARG A C 1
ATOM 992 O O . ARG A 1 128 ? 22.966 25.407 19.361 1.00 97.62 128 ARG A O 1
ATOM 999 N N . TYR A 1 129 ? 21.306 26.202 18.075 1.00 97.00 129 TYR A N 1
ATOM 1000 C CA . TYR A 1 129 ? 21.224 25.011 17.229 1.00 97.00 129 TYR A CA 1
ATOM 1001 C C . TYR A 1 129 ? 22.430 24.871 16.290 1.00 97.00 129 TYR A C 1
ATOM 1003 O O . TYR A 1 129 ? 22.887 23.749 16.087 1.00 97.00 129 TYR A O 1
ATOM 1011 N N . ARG A 1 130 ? 23.004 25.976 15.791 1.00 97.56 130 ARG A N 1
ATOM 1012 C CA . ARG A 1 130 ? 24.270 25.958 15.034 1.00 97.56 130 ARG A CA 1
ATOM 1013 C C . ARG A 1 130 ? 25.433 25.427 15.879 1.00 97.56 130 ARG A C 1
ATOM 1015 O O . ARG A 1 130 ? 26.130 24.536 15.419 1.00 97.56 130 ARG A O 1
ATOM 1022 N N . SER A 1 131 ? 25.563 25.850 17.140 1.00 96.62 131 SER A N 1
ATOM 1023 C CA . SER A 1 131 ? 26.593 25.299 18.042 1.00 96.62 131 SER A CA 1
ATOM 1024 C C . SER A 1 131 ? 26.456 23.781 18.231 1.00 96.62 131 SER A C 1
ATOM 1026 O O . SER A 1 131 ? 27.448 23.061 18.218 1.00 96.62 131 SER A O 1
ATOM 1028 N N . ARG A 1 132 ? 25.222 23.269 18.359 1.00 97.00 132 ARG A N 1
ATOM 1029 C CA . ARG A 1 132 ? 24.962 21.817 18.425 1.00 97.00 132 ARG A CA 1
ATOM 1030 C C . ARG A 1 132 ? 25.245 21.108 17.102 1.00 97.00 132 ARG A C 1
ATOM 1032 O O . ARG A 1 132 ? 25.632 19.945 17.109 1.00 97.00 132 ARG A O 1
ATOM 1039 N N . LEU A 1 133 ? 25.014 21.777 15.973 1.00 97.56 133 LEU A N 1
ATOM 1040 C CA . LEU A 1 133 ? 25.355 21.250 14.655 1.00 97.56 133 LEU A CA 1
ATOM 1041 C C . LEU A 1 133 ? 26.873 21.068 14.534 1.00 97.56 133 LEU A C 1
ATOM 1043 O O . LEU A 1 133 ? 27.302 19.996 14.110 1.00 97.56 133 LEU A O 1
ATOM 1047 N N . ASP A 1 134 ? 27.654 22.055 14.979 1.00 96.56 134 ASP A N 1
ATOM 1048 C CA . ASP A 1 134 ? 29.121 22.010 14.977 1.00 96.56 134 ASP A CA 1
ATOM 1049 C C . ASP A 1 134 ? 29.660 20.881 15.871 1.00 96.56 134 ASP A C 1
ATOM 1051 O O . ASP A 1 134 ? 30.551 20.141 15.456 1.00 96.56 134 ASP A O 1
ATOM 1055 N N . GLU A 1 135 ? 29.064 20.664 17.051 1.00 94.75 135 GLU A N 1
ATOM 1056 C CA . GLU A 1 135 ? 29.385 19.517 17.920 1.00 94.75 135 GLU A CA 1
ATOM 1057 C C . GLU A 1 135 ? 29.158 18.168 17.214 1.00 94.75 135 GLU A C 1
ATOM 1059 O O . GLU A 1 135 ? 29.940 17.236 17.391 1.00 94.75 135 GLU A O 1
ATOM 1064 N N . THR A 1 136 ? 28.117 18.059 16.378 1.00 95.00 136 THR A N 1
ATOM 1065 C CA . THR A 1 136 ? 27.822 16.830 15.615 1.00 95.00 136 THR A CA 1
ATOM 1066 C C . THR A 1 136 ? 28.622 16.684 14.319 1.00 95.00 136 THR A C 1
ATOM 1068 O O . THR A 1 136 ? 28.542 15.636 13.676 1.00 95.00 136 THR A O 1
ATOM 1071 N N . GLU A 1 137 ? 29.378 17.703 13.896 1.00 95.75 137 GLU A N 1
ATOM 1072 C CA . GLU A 1 137 ? 30.083 17.671 12.611 1.00 95.75 137 GLU A CA 1
ATOM 1073 C C . GLU A 1 137 ? 31.250 16.672 12.636 1.00 95.75 137 GLU A C 1
ATOM 1075 O O . GLU A 1 137 ? 31.433 15.950 11.660 1.00 95.75 137 GLU A O 1
ATOM 1080 N N . SER A 1 138 ? 31.978 16.544 13.754 1.00 94.06 138 SER A N 1
ATOM 1081 C CA . SER A 1 138 ? 33.037 15.526 13.890 1.00 94.06 138 SER A CA 1
ATOM 1082 C C . SER A 1 138 ? 32.475 14.107 13.763 1.00 94.06 138 SER A C 1
ATOM 1084 O O . SER A 1 138 ? 32.967 13.318 12.957 1.00 94.06 138 SER A O 1
ATOM 1086 N N . ASP A 1 139 ? 31.395 13.805 14.491 1.00 95.25 139 ASP A N 1
ATOM 1087 C CA . ASP A 1 139 ? 30.724 12.500 14.431 1.00 95.25 139 ASP A CA 1
ATOM 1088 C C . ASP A 1 139 ? 30.193 12.209 13.020 1.00 95.25 139 ASP A C 1
ATOM 1090 O O . ASP A 1 139 ? 30.237 11.078 12.535 1.00 95.25 139 ASP A O 1
ATOM 1094 N N . PHE A 1 140 ? 29.695 13.240 12.333 1.00 96.31 140 PHE A N 1
ATOM 1095 C CA . PHE A 1 140 ? 29.234 13.127 10.955 1.00 96.31 140 PHE A CA 1
ATOM 1096 C C . PHE A 1 140 ? 30.380 12.796 9.993 1.00 96.31 140 PHE A C 1
ATOM 1098 O O . PHE A 1 140 ? 30.219 11.912 9.151 1.00 96.31 140 PHE A O 1
ATOM 1105 N N . GLN A 1 141 ? 31.535 13.456 10.117 1.00 95.69 141 GLN A N 1
ATOM 1106 C CA . GLN A 1 141 ? 32.713 13.149 9.299 1.00 95.69 141 GLN A CA 1
ATOM 1107 C C . GLN A 1 141 ? 33.206 11.717 9.546 1.00 95.69 141 GLN A C 1
ATOM 1109 O O . GLN A 1 141 ? 33.530 11.008 8.592 1.00 95.69 141 GLN A O 1
ATOM 1114 N N . ASP A 1 142 ? 33.168 11.246 10.793 1.00 95.75 142 ASP A N 1
ATOM 1115 C CA . ASP A 1 142 ? 33.500 9.860 11.129 1.00 95.75 142 ASP A CA 1
ATOM 1116 C C . ASP A 1 142 ? 32.528 8.858 10.497 1.00 95.75 142 ASP A C 1
ATOM 1118 O O . ASP A 1 142 ? 32.954 7.810 10.007 1.00 95.75 142 ASP A O 1
ATOM 1122 N N . VAL A 1 143 ? 31.231 9.176 10.449 1.00 95.06 143 VAL A N 1
ATOM 1123 C CA . VAL A 1 143 ? 30.228 8.369 9.738 1.00 95.06 143 VAL A CA 1
ATOM 1124 C C . VAL A 1 143 ? 30.513 8.348 8.237 1.00 95.06 143 VAL A C 1
ATOM 1126 O O . VAL A 1 143 ? 30.568 7.270 7.644 1.00 95.06 143 VAL A O 1
ATOM 1129 N N . MET A 1 144 ? 30.768 9.502 7.617 1.00 96.06 144 MET A N 1
ATOM 1130 C CA . MET A 1 144 ? 31.086 9.578 6.186 1.00 96.06 144 MET A CA 1
ATOM 1131 C C . MET A 1 144 ? 32.345 8.775 5.846 1.00 96.06 144 MET A C 1
ATOM 1133 O O . MET A 1 144 ? 32.332 7.998 4.893 1.00 96.06 144 MET A O 1
ATOM 1137 N N . LYS A 1 145 ? 33.391 8.870 6.673 1.00 95.62 145 LYS A N 1
ATOM 1138 C CA . LYS A 1 145 ? 34.627 8.095 6.527 1.00 95.62 145 LYS A CA 1
ATOM 1139 C C . LYS A 1 145 ? 34.413 6.598 6.753 1.00 95.62 145 LYS A C 1
ATOM 1141 O O . LYS A 1 145 ? 34.940 5.783 5.999 1.00 95.62 145 LYS A O 1
ATOM 1146 N N . ARG A 1 146 ? 33.600 6.209 7.744 1.00 95.62 146 ARG A N 1
ATOM 1147 C CA . ARG A 1 146 ? 33.252 4.801 8.023 1.00 95.62 146 ARG A CA 1
ATOM 1148 C C . ARG A 1 146 ? 32.565 4.135 6.832 1.00 95.62 146 ARG A C 1
ATOM 1150 O O . ARG A 1 146 ? 32.822 2.964 6.570 1.00 95.62 146 ARG A O 1
ATOM 1157 N N . TYR A 1 147 ? 31.725 4.875 6.111 1.00 94.25 147 TYR A N 1
ATOM 1158 C CA . TYR A 1 147 ? 31.068 4.395 4.894 1.00 94.25 147 TYR A CA 1
ATOM 1159 C C . TYR A 1 147 ? 31.865 4.705 3.610 1.00 94.25 147 TYR A C 1
ATOM 1161 O O . TYR A 1 147 ? 31.413 4.361 2.522 1.00 94.25 147 TYR A O 1
ATOM 1169 N N . GLY A 1 148 ? 33.052 5.320 3.693 1.00 94.12 148 GLY A N 1
ATOM 1170 C CA . GLY A 1 148 ? 33.889 5.664 2.535 1.00 94.12 148 GLY A CA 1
ATOM 1171 C C . GLY A 1 148 ? 33.244 6.665 1.568 1.00 94.12 148 GLY A C 1
ATOM 1172 O O . GLY A 1 148 ? 33.413 6.546 0.353 1.00 94.12 148 GLY A O 1
ATOM 1173 N N . VAL A 1 149 ? 32.449 7.596 2.098 1.00 95.12 149 VAL A N 1
ATOM 1174 C CA . VAL A 1 149 ? 31.709 8.643 1.366 1.00 95.12 149 VAL A CA 1
ATOM 1175 C C . VAL A 1 149 ? 32.376 10.022 1.540 1.00 95.12 149 VAL A C 1
ATOM 1177 O O . VAL A 1 149 ? 31.843 11.046 1.130 1.00 95.12 149 VAL A O 1
ATOM 1180 N N . ASP A 1 150 ? 33.554 10.076 2.157 1.00 91.44 150 ASP A N 1
ATOM 1181 C CA . ASP A 1 150 ? 34.332 11.291 2.423 1.00 91.44 150 ASP A CA 1
ATOM 1182 C C . ASP A 1 150 ? 35.056 11.861 1.182 1.00 91.44 150 ASP A C 1
ATOM 1184 O O . ASP A 1 150 ? 35.603 12.962 1.233 1.00 91.44 150 ASP A O 1
ATOM 1188 N N . GLY A 1 151 ? 35.021 11.155 0.045 1.00 87.81 151 GLY A N 1
ATOM 1189 C CA . GLY A 1 151 ? 35.568 11.603 -1.240 1.00 87.81 151 GLY A CA 1
ATOM 1190 C C . GLY A 1 151 ? 34.511 12.110 -2.237 1.00 87.81 151 GLY A C 1
ATOM 1191 O O . GLY A 1 151 ? 33.322 11.814 -2.096 1.00 87.81 151 GLY A O 1
ATOM 1192 N N . PRO A 1 152 ? 34.922 12.851 -3.286 1.00 87.31 152 PRO A N 1
ATOM 1193 C CA . PRO A 1 152 ? 34.029 13.177 -4.395 1.00 87.31 152 PRO A CA 1
ATOM 1194 C C . PRO A 1 152 ? 33.520 11.890 -5.072 1.00 87.31 152 PRO A C 1
ATOM 1196 O O . PRO A 1 152 ? 34.256 10.898 -5.117 1.00 87.31 152 PRO A O 1
ATOM 1199 N N . PRO A 1 153 ? 32.292 11.890 -5.625 1.00 85.44 153 PRO A N 1
ATOM 1200 C CA . PRO A 1 153 ? 31.768 10.734 -6.344 1.00 85.44 153 PRO A CA 1
ATOM 1201 C C . PRO A 1 153 ? 32.714 10.343 -7.490 1.00 85.44 153 PRO A C 1
ATOM 1203 O O . PRO A 1 153 ? 33.306 11.230 -8.122 1.00 85.44 153 PRO A O 1
ATOM 1206 N N . PRO A 1 154 ? 32.868 9.038 -7.783 1.00 85.00 154 PRO A N 1
ATOM 1207 C CA . PRO A 1 154 ? 33.715 8.595 -8.880 1.00 85.00 154 PRO A CA 1
ATOM 1208 C C . PRO A 1 154 ? 33.241 9.239 -10.195 1.00 85.00 154 PRO A C 1
ATOM 1210 O O . PRO A 1 154 ? 32.035 9.298 -10.458 1.00 85.00 154 PRO A O 1
ATOM 1213 N N . PRO A 1 155 ? 34.157 9.759 -11.033 1.00 81.56 155 PRO A N 1
ATOM 1214 C CA . PRO A 1 155 ? 33.772 10.434 -12.262 1.00 81.56 155 PRO A CA 1
ATOM 1215 C C . PRO A 1 155 ? 33.102 9.438 -13.209 1.00 81.56 155 PRO A C 1
ATOM 1217 O O . PRO A 1 155 ? 33.694 8.427 -13.595 1.00 81.56 155 PRO A O 1
ATOM 1220 N N . MET A 1 156 ? 31.875 9.747 -13.633 1.00 76.38 156 MET A N 1
ATOM 1221 C CA . MET A 1 156 ? 31.197 8.959 -14.654 1.00 76.38 156 MET A CA 1
ATOM 1222 C C . MET A 1 156 ? 31.985 9.094 -15.958 1.00 76.38 156 MET A C 1
ATOM 1224 O O . MET A 1 156 ? 32.062 10.180 -16.542 1.00 76.38 156 MET A O 1
ATOM 1228 N N . ARG A 1 157 ? 32.594 8.000 -16.427 1.00 77.19 157 ARG A N 1
ATOM 1229 C CA . ARG A 1 157 ? 33.268 8.010 -17.725 1.00 77.19 157 ARG A CA 1
ATOM 1230 C C . ARG A 1 157 ? 32.185 8.147 -18.782 1.00 77.19 157 ARG A C 1
ATOM 1232 O O . ARG A 1 157 ? 31.413 7.221 -19.019 1.00 77.19 157 ARG A O 1
ATOM 1239 N N . THR A 1 158 ? 32.089 9.323 -19.393 1.00 63.09 158 THR A N 1
ATOM 1240 C CA . THR A 1 158 ? 31.183 9.523 -20.520 1.00 63.09 158 THR A CA 1
ATOM 1241 C C . THR A 1 158 ? 31.602 8.594 -21.652 1.00 63.09 158 THR A C 1
ATOM 1243 O O . THR A 1 158 ? 32.766 8.204 -21.776 1.00 63.09 158 THR A O 1
ATOM 1246 N N . ARG A 1 159 ? 30.634 8.199 -22.478 1.00 55.88 159 ARG A N 1
ATOM 1247 C CA . ARG A 1 159 ? 30.865 7.390 -23.675 1.00 55.88 159 ARG A CA 1
ATOM 1248 C C . ARG A 1 159 ? 31.583 8.248 -24.728 1.00 55.88 159 ARG A C 1
ATOM 1250 O O . ARG A 1 159 ? 30.983 8.654 -25.715 1.00 55.88 159 ARG A O 1
ATOM 1257 N N . GLY A 1 160 ? 32.838 8.599 -24.461 1.00 52.50 160 GLY A N 1
ATOM 1258 C CA . GLY A 1 160 ? 33.720 9.305 -25.377 1.00 52.50 160 GLY A CA 1
ATOM 1259 C C . GLY A 1 160 ? 34.130 8.387 -26.521 1.00 52.50 160 GLY A C 1
ATOM 1260 O O . GLY A 1 160 ? 34.277 7.180 -26.325 1.00 52.50 160 GLY A O 1
ATOM 1261 N N . ALA A 1 161 ? 34.252 8.969 -27.715 1.00 51.00 161 ALA A N 1
ATOM 1262 C CA . ALA A 1 161 ? 34.656 8.289 -28.938 1.00 51.00 161 ALA A CA 1
ATOM 1263 C C . ALA A 1 161 ? 35.866 7.379 -28.696 1.00 51.00 161 ALA A C 1
ATOM 1265 O O . ALA A 1 161 ? 36.776 7.734 -27.943 1.00 51.00 161 ALA A O 1
ATOM 1266 N N . ALA A 1 162 ? 35.846 6.207 -29.339 1.0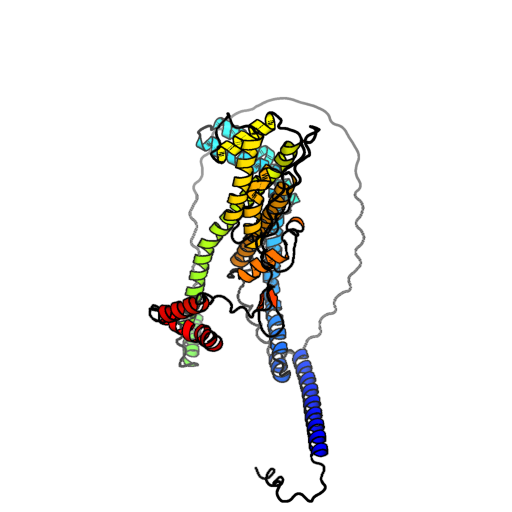0 47.03 162 ALA A N 1
ATOM 1267 C CA . ALA A 1 162 ? 36.969 5.284 -29.339 1.00 47.03 162 ALA A CA 1
ATOM 1268 C C . ALA A 1 162 ? 38.274 6.066 -29.582 1.00 47.03 162 ALA A C 1
ATOM 1270 O O . ALA A 1 162 ? 38.277 6.953 -30.445 1.00 47.03 162 ALA A O 1
ATOM 1271 N N . PRO A 1 163 ? 39.359 5.782 -28.838 1.00 48.09 163 PRO A N 1
ATOM 1272 C CA . PRO A 1 163 ? 40.651 6.366 -29.163 1.00 48.09 163 PRO A CA 1
ATOM 1273 C C . PRO A 1 163 ? 40.925 6.108 -30.652 1.00 48.09 163 PRO A C 1
ATOM 1275 O O . PRO A 1 163 ? 40.603 5.015 -31.135 1.00 48.09 163 PRO A O 1
ATOM 1278 N N . PRO A 1 164 ? 41.443 7.097 -31.407 1.00 48.16 164 PRO A N 1
ATOM 1279 C CA . PRO A 1 164 ? 41.776 6.872 -32.804 1.00 48.16 164 PRO A CA 1
ATOM 1280 C C . PRO A 1 164 ? 42.680 5.636 -32.887 1.00 48.16 164 PRO A C 1
ATOM 1282 O O . PRO A 1 164 ? 43.547 5.475 -32.020 1.00 48.16 164 PRO A O 1
ATOM 1285 N N . PRO A 1 165 ? 42.467 4.742 -33.870 1.00 46.38 165 PRO A N 1
ATOM 1286 C CA . PRO A 1 165 ? 43.321 3.577 -34.027 1.00 46.38 165 PRO A CA 1
ATOM 1287 C C . PRO A 1 165 ? 44.767 4.063 -34.084 1.00 46.38 165 PRO A C 1
ATOM 1289 O O . PRO A 1 165 ? 45.082 4.993 -34.832 1.00 46.38 165 PRO A O 1
ATOM 1292 N N . ALA A 1 166 ? 45.620 3.478 -33.242 1.00 45.47 166 ALA A N 1
ATOM 1293 C CA . ALA A 1 166 ? 47.048 3.732 -33.290 1.00 45.47 166 ALA A CA 1
ATOM 1294 C C . ALA A 1 166 ? 47.497 3.560 -34.745 1.00 45.47 166 ALA A C 1
ATOM 1296 O O . ALA A 1 166 ? 47.201 2.537 -35.366 1.00 45.47 166 ALA A O 1
ATOM 1297 N N . ALA A 1 167 ? 48.127 4.597 -35.303 1.00 42.16 167 ALA A N 1
ATOM 1298 C CA . ALA A 1 167 ? 48.641 4.556 -36.660 1.00 42.16 167 ALA A CA 1
ATOM 1299 C C . ALA A 1 167 ? 49.483 3.286 -36.820 1.00 42.16 167 ALA A C 1
ATOM 1301 O O . ALA A 1 167 ? 50.385 3.038 -36.018 1.00 42.16 167 ALA A O 1
ATOM 1302 N N . ALA A 1 168 ? 49.146 2.474 -37.823 1.00 43.25 168 ALA A N 1
ATOM 1303 C CA . ALA A 1 168 ? 49.904 1.285 -38.163 1.00 43.25 168 ALA A CA 1
ATOM 1304 C C . ALA A 1 168 ? 51.378 1.679 -38.325 1.00 43.25 168 ALA A C 1
ATOM 1306 O O . ALA A 1 168 ? 51.712 2.533 -39.150 1.00 43.25 168 ALA A O 1
ATOM 1307 N N . ALA A 1 169 ? 52.245 1.090 -37.501 1.00 48.00 169 ALA A N 1
ATOM 1308 C CA . ALA A 1 169 ? 53.680 1.218 -37.677 1.00 48.00 169 ALA A CA 1
ATOM 1309 C C . ALA A 1 169 ? 54.043 0.701 -39.083 1.00 48.00 169 ALA A C 1
ATOM 1311 O O . ALA A 1 169 ? 53.498 -0.326 -39.504 1.00 48.00 169 ALA A O 1
ATOM 1312 N N . PRO A 1 170 ? 54.918 1.394 -39.831 1.00 47.22 170 PRO A N 1
ATOM 1313 C CA . PRO A 1 170 ? 55.347 0.913 -41.135 1.00 47.22 170 PRO A CA 1
ATOM 1314 C C . PRO A 1 170 ? 56.007 -0.468 -40.986 1.00 47.22 170 PRO A C 1
ATOM 1316 O O . PRO A 1 170 ? 56.758 -0.686 -40.029 1.00 47.22 170 PRO A O 1
ATOM 1319 N N . PRO A 1 171 ? 55.759 -1.411 -41.912 1.00 47.44 171 PRO A N 1
ATOM 1320 C CA . PRO A 1 171 ? 56.545 -2.632 -41.961 1.00 47.44 171 PRO A CA 1
ATOM 1321 C C . PRO A 1 171 ? 57.987 -2.236 -42.308 1.00 47.44 171 PRO A C 1
ATOM 1323 O O . PRO A 1 171 ? 58.190 -1.332 -43.114 1.00 47.44 171 PRO A O 1
ATOM 1326 N N . TYR A 1 172 ? 58.962 -2.923 -41.712 1.00 50.75 172 TYR A N 1
ATOM 1327 C CA . TYR A 1 172 ? 60.416 -2.683 -41.770 1.00 50.75 172 TYR A CA 1
ATOM 1328 C C . TYR A 1 172 ? 60.997 -1.749 -40.697 1.00 50.75 172 TYR A C 1
ATOM 1330 O O . TYR A 1 172 ? 61.490 -0.660 -40.974 1.00 50.75 172 TYR A O 1
ATOM 1338 N N . ALA A 1 173 ? 61.088 -2.270 -39.472 1.00 39.38 173 ALA A N 1
ATOM 1339 C CA . ALA A 1 173 ? 62.209 -1.974 -38.583 1.00 39.38 173 ALA A CA 1
ATOM 1340 C C . ALA A 1 173 ? 62.733 -3.306 -38.005 1.00 39.38 173 ALA A C 1
ATOM 1342 O O . ALA A 1 173 ? 61.933 -4.070 -37.459 1.00 39.38 173 ALA A O 1
ATOM 1343 N N . PRO A 1 174 ? 64.028 -3.648 -38.153 1.00 53.19 174 PRO A N 1
ATOM 1344 C CA . PRO A 1 174 ? 64.583 -4.858 -37.555 1.00 53.19 174 PRO A CA 1
ATOM 1345 C C . PRO A 1 174 ? 64.598 -4.732 -36.026 1.00 53.19 174 PRO A C 1
ATOM 1347 O O . PRO A 1 174 ? 65.000 -3.707 -35.476 1.00 53.19 174 PRO A O 1
ATOM 1350 N N . ALA A 1 175 ? 64.139 -5.783 -35.348 1.00 42.38 175 ALA A N 1
ATOM 1351 C CA . ALA A 1 175 ? 64.080 -5.858 -33.895 1.00 42.38 175 ALA A CA 1
ATOM 1352 C C . ALA A 1 175 ? 65.489 -5.792 -33.282 1.00 42.38 175 ALA A C 1
ATOM 1354 O O . ALA A 1 175 ? 66.336 -6.643 -33.555 1.00 42.38 175 ALA A O 1
ATOM 1355 N N . LEU A 1 176 ? 65.725 -4.799 -32.423 1.00 52.75 176 LEU A N 1
ATOM 1356 C CA . LEU A 1 176 ? 66.842 -4.818 -31.480 1.00 52.75 176 LEU A CA 1
ATOM 1357 C C . LEU A 1 176 ? 66.489 -5.748 -30.304 1.00 52.75 176 LEU A C 1
ATOM 1359 O O . LEU A 1 176 ? 65.338 -5.740 -29.857 1.00 52.75 176 LEU A O 1
ATOM 1363 N N . PRO A 1 177 ? 67.441 -6.545 -29.786 1.00 53.47 177 PRO A N 1
ATOM 1364 C CA . PRO A 1 177 ? 67.188 -7.422 -28.651 1.00 53.47 177 PRO A CA 1
ATOM 1365 C C . PRO A 1 177 ? 66.928 -6.605 -27.379 1.00 53.47 177 PRO A C 1
ATOM 1367 O O . PRO A 1 177 ? 67.655 -5.663 -27.061 1.00 53.47 177 PRO A O 1
ATOM 1370 N N . ALA A 1 178 ? 65.877 -6.984 -26.651 1.00 46.97 178 ALA A N 1
ATOM 1371 C CA . ALA A 1 178 ? 65.526 -6.397 -25.366 1.00 46.97 178 ALA A CA 1
ATOM 1372 C C . ALA A 1 178 ? 66.630 -6.659 -24.319 1.00 46.97 178 ALA A C 1
ATOM 1374 O O . ALA A 1 178 ? 67.134 -7.784 -24.243 1.00 46.97 178 ALA A O 1
ATOM 1375 N N . PRO A 1 179 ? 67.000 -5.670 -23.486 1.00 45.94 179 PRO A N 1
ATOM 1376 C CA . PRO A 1 179 ? 67.891 -5.911 -22.361 1.00 45.94 179 PRO A CA 1
ATOM 1377 C C . PRO A 1 179 ? 67.191 -6.768 -21.299 1.00 45.94 179 PRO A C 1
ATOM 1379 O O . PRO A 1 179 ? 66.020 -6.565 -20.975 1.00 45.94 179 PRO A O 1
ATOM 1382 N N . ALA A 1 180 ? 67.934 -7.740 -20.771 1.00 45.38 180 ALA A N 1
ATOM 1383 C CA . ALA A 1 180 ? 67.488 -8.665 -19.740 1.00 45.38 180 ALA A CA 1
ATOM 1384 C C . ALA A 1 180 ? 67.014 -7.925 -18.476 1.00 45.38 180 ALA A C 1
ATOM 1386 O O . ALA A 1 180 ? 67.704 -7.049 -17.953 1.00 45.38 180 ALA A O 1
ATOM 1387 N N . ALA A 1 181 ? 65.841 -8.311 -17.976 1.00 46.62 181 ALA A N 1
ATOM 1388 C CA . ALA A 1 181 ? 65.321 -7.846 -16.699 1.00 46.62 181 ALA A CA 1
ATOM 1389 C C . ALA A 1 181 ? 66.172 -8.401 -15.537 1.00 46.62 181 ALA A C 1
ATOM 1391 O O . ALA A 1 181 ? 66.463 -9.601 -15.530 1.00 46.62 181 ALA A O 1
ATOM 1392 N N . PRO A 1 182 ? 66.562 -7.585 -14.542 1.00 45.88 182 PRO A N 1
ATOM 1393 C CA . PRO A 1 182 ? 67.205 -8.097 -13.340 1.00 45.88 182 PRO A CA 1
ATOM 1394 C C . PRO A 1 182 ? 66.188 -8.786 -12.416 1.00 45.88 182 PRO A C 1
ATOM 1396 O O . PRO A 1 182 ? 65.090 -8.279 -12.178 1.00 45.88 182 PRO A O 1
ATOM 1399 N N . SER A 1 183 ? 66.585 -9.948 -11.888 1.00 48.69 183 SER A N 1
ATOM 1400 C CA . SER A 1 183 ? 65.866 -10.727 -10.872 1.00 48.69 183 SER A CA 1
ATOM 1401 C C . SER A 1 183 ? 65.500 -9.898 -9.633 1.00 48.69 183 SER A C 1
ATOM 1403 O O . SER A 1 183 ? 66.319 -9.096 -9.177 1.00 48.69 183 SER A O 1
ATOM 1405 N N . PRO A 1 184 ? 64.328 -10.129 -9.012 1.00 47.50 184 PRO A N 1
ATOM 1406 C CA . PRO A 1 184 ? 63.965 -9.460 -7.772 1.00 47.50 184 PRO A CA 1
ATOM 1407 C C . PRO A 1 184 ? 64.763 -10.037 -6.594 1.00 47.50 184 PRO A C 1
ATOM 1409 O O . PRO A 1 184 ? 64.646 -11.214 -6.253 1.00 47.50 184 PRO A O 1
ATOM 1412 N N . ALA A 1 185 ? 65.578 -9.188 -5.966 1.00 39.84 185 ALA A N 1
ATOM 1413 C CA . ALA A 1 185 ? 66.211 -9.471 -4.686 1.00 39.84 185 ALA A CA 1
ATOM 1414 C C . ALA A 1 185 ? 65.170 -9.431 -3.554 1.00 39.84 185 ALA A C 1
ATOM 1416 O O . ALA A 1 185 ? 64.297 -8.563 -3.516 1.00 39.84 185 ALA A O 1
ATOM 1417 N N . ALA A 1 186 ? 65.278 -10.395 -2.642 1.00 41.09 186 ALA A N 1
ATOM 1418 C CA . ALA A 1 186 ? 64.415 -10.566 -1.483 1.00 41.09 186 ALA A CA 1
ATOM 1419 C C . ALA A 1 186 ? 64.456 -9.346 -0.545 1.00 41.09 186 ALA A C 1
ATOM 1421 O O . ALA A 1 186 ? 65.527 -8.875 -0.162 1.00 41.09 186 ALA A O 1
ATOM 1422 N N . ALA A 1 187 ? 63.278 -8.862 -0.149 1.00 46.91 187 ALA A N 1
ATOM 1423 C CA . ALA A 1 187 ? 63.131 -7.831 0.871 1.00 46.91 187 ALA A CA 1
ATOM 1424 C C . ALA A 1 187 ? 63.342 -8.429 2.282 1.00 46.91 187 ALA A C 1
ATOM 1426 O O . ALA A 1 187 ? 62.771 -9.483 2.576 1.00 46.91 187 ALA A O 1
ATOM 1427 N N . PRO A 1 188 ? 64.122 -7.784 3.170 1.00 52.38 188 PRO A N 1
ATOM 1428 C CA . PRO A 1 188 ? 64.210 -8.178 4.573 1.00 52.38 188 PRO A CA 1
ATOM 1429 C C . PRO A 1 188 ? 62.961 -7.731 5.365 1.00 52.38 188 PRO A C 1
ATOM 1431 O O . PRO A 1 188 ? 62.326 -6.737 5.002 1.00 52.38 188 PRO A O 1
ATOM 1434 N N . PRO A 1 189 ? 62.592 -8.441 6.449 1.00 58.09 189 PRO A N 1
ATOM 1435 C CA . PRO A 1 189 ? 61.401 -8.125 7.236 1.00 58.09 189 PRO A CA 1
ATOM 1436 C C . PRO A 1 189 ? 61.584 -6.855 8.092 1.00 58.09 189 PRO A C 1
ATOM 1438 O O . PRO A 1 189 ? 62.700 -6.566 8.534 1.00 58.09 189 PRO A O 1
ATOM 1441 N N . PRO A 1 190 ? 60.503 -6.102 8.370 1.00 56.19 190 PRO A N 1
ATOM 1442 C CA . PRO A 1 190 ? 60.568 -4.894 9.185 1.00 56.19 190 PRO A CA 1
ATOM 1443 C C . PRO A 1 190 ? 60.749 -5.203 10.679 1.00 56.19 190 PRO A C 1
ATOM 1445 O O . PRO A 1 190 ? 60.126 -6.109 11.235 1.00 56.19 190 PRO A O 1
ATOM 1448 N N . ALA A 1 191 ? 61.602 -4.405 11.323 1.00 44.81 191 ALA A N 1
ATOM 1449 C CA . ALA A 1 191 ? 61.894 -4.441 12.750 1.00 44.81 191 ALA A CA 1
ATOM 1450 C C . ALA A 1 191 ? 60.719 -3.923 13.605 1.00 44.81 191 ALA A C 1
ATOM 1452 O O . ALA A 1 191 ? 60.010 -2.993 13.222 1.00 44.81 191 ALA A O 1
ATOM 1453 N N . ALA A 1 192 ? 60.545 -4.523 14.785 1.00 43.03 192 ALA A N 1
ATOM 1454 C CA . ALA A 1 192 ? 59.531 -4.160 15.771 1.00 43.03 192 ALA A CA 1
ATOM 1455 C C . ALA A 1 192 ? 59.829 -2.803 16.452 1.00 43.03 192 ALA A C 1
ATOM 1457 O O . ALA A 1 192 ? 60.993 -2.517 16.745 1.00 43.03 192 ALA A O 1
ATOM 1458 N N . PRO A 1 193 ? 58.808 -1.983 16.767 1.00 54.31 193 PRO A N 1
ATOM 1459 C CA . PRO A 1 193 ? 59.004 -0.731 17.490 1.00 54.31 193 PRO A CA 1
ATOM 1460 C C . PRO A 1 193 ? 59.237 -0.970 18.990 1.00 54.31 193 PRO A C 1
ATOM 1462 O O . PRO A 1 193 ? 58.447 -1.624 19.671 1.00 54.31 193 PRO A O 1
ATOM 1465 N N . GLN A 1 194 ? 60.329 -0.402 19.502 1.00 44.88 194 GLN A N 1
ATOM 1466 C CA . GLN A 1 194 ? 60.645 -0.308 20.927 1.00 44.88 194 GLN A CA 1
ATOM 1467 C C . GLN A 1 194 ? 59.944 0.917 21.541 1.00 44.88 194 GLN A C 1
ATOM 1469 O O . GLN A 1 194 ? 60.054 2.026 21.019 1.00 44.88 194 GLN A O 1
ATOM 1474 N N . TYR A 1 195 ? 59.248 0.725 22.663 1.00 45.31 195 TYR A N 1
ATOM 1475 C CA . TYR A 1 195 ? 58.719 1.800 23.511 1.00 45.31 195 TYR A CA 1
ATOM 1476 C C . TYR A 1 195 ? 59.778 2.260 24.526 1.00 45.31 195 TYR A C 1
ATOM 1478 O O . TYR A 1 195 ? 60.430 1.400 25.123 1.00 45.31 195 TYR A O 1
ATOM 1486 N N . PRO A 1 196 ? 59.885 3.563 24.842 1.00 59.06 196 PRO A N 1
ATOM 1487 C CA . PRO A 1 196 ? 60.473 4.006 26.101 1.00 59.06 196 PRO A CA 1
ATOM 1488 C C . PRO A 1 196 ? 59.395 4.248 27.185 1.00 59.06 196 PRO A C 1
ATOM 1490 O O . PRO A 1 196 ? 58.299 4.723 26.872 1.00 59.06 196 PRO A O 1
ATOM 1493 N N . PRO A 1 197 ? 59.686 3.938 28.465 1.00 51.50 197 PRO A N 1
ATOM 1494 C CA . PRO A 1 197 ? 58.746 4.073 29.573 1.00 51.50 197 PRO A CA 1
ATOM 1495 C C . PRO A 1 197 ? 58.863 5.427 30.294 1.00 51.50 197 PRO A C 1
ATOM 1497 O O . PRO A 1 197 ? 59.963 5.917 30.508 1.00 51.50 197 PRO A O 1
ATOM 1500 N N . GLY A 1 198 ? 57.714 5.930 30.764 1.00 37.84 198 GLY A N 1
ATOM 1501 C CA . GLY A 1 198 ? 57.549 6.676 32.021 1.00 37.84 198 GLY A CA 1
ATOM 1502 C C . GLY A 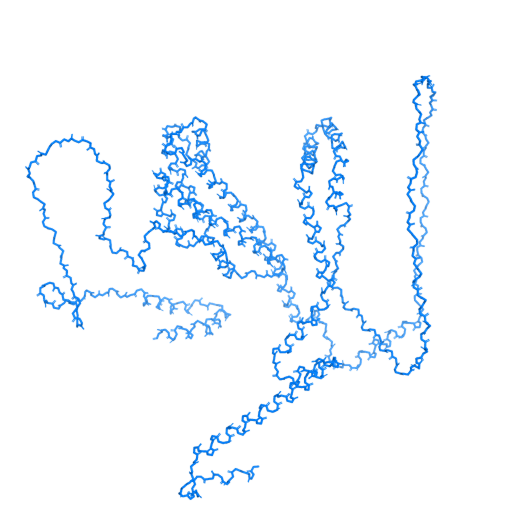1 198 ? 58.142 8.090 32.137 1.00 37.84 198 GLY A C 1
ATOM 1503 O O . GLY A 1 198 ? 59.322 8.305 31.910 1.00 37.84 198 GLY A O 1
ATOM 1504 N N . VAL A 1 199 ? 57.325 9.038 32.619 1.00 36.19 199 VAL A N 1
ATOM 1505 C CA . VAL A 1 199 ? 57.525 9.798 33.881 1.00 36.19 199 VAL A CA 1
ATOM 1506 C C . VAL A 1 199 ? 56.641 11.069 33.890 1.00 36.19 199 VAL A C 1
ATOM 1508 O O . VAL A 1 199 ? 56.803 11.989 33.100 1.00 36.19 199 VAL A O 1
ATOM 1511 N N . THR A 1 200 ? 55.655 11.016 34.793 1.00 35.25 200 THR A N 1
ATOM 1512 C CA . THR A 1 200 ? 54.990 12.038 35.639 1.00 35.25 200 THR A CA 1
ATOM 1513 C C . THR A 1 200 ? 54.780 13.502 35.208 1.00 35.25 200 THR A C 1
ATOM 1515 O O . THR A 1 200 ? 55.702 14.230 34.860 1.00 35.25 200 THR A O 1
ATOM 1518 N N . ARG A 1 201 ? 53.543 13.969 35.469 1.00 37.97 201 ARG A N 1
ATOM 1519 C CA . ARG A 1 201 ? 53.123 15.379 35.645 1.00 37.97 201 ARG A CA 1
ATOM 1520 C C . ARG A 1 201 ? 53.982 16.126 36.689 1.00 37.97 201 ARG A C 1
ATOM 1522 O O . ARG A 1 201 ? 54.475 15.485 37.617 1.00 37.97 201 ARG A O 1
ATOM 1529 N N . PRO A 1 202 ? 54.012 17.475 36.650 1.00 49.28 202 PRO A N 1
ATOM 1530 C CA . PRO A 1 202 ? 53.166 18.202 37.606 1.00 49.28 202 PRO A CA 1
ATOM 1531 C C . PRO A 1 202 ? 52.488 19.490 37.082 1.00 49.28 202 PRO A C 1
ATOM 1533 O O . PRO A 1 202 ? 52.621 19.904 35.936 1.00 49.28 202 PRO A O 1
ATOM 1536 N N . ASN A 1 203 ? 51.692 20.034 38.001 1.00 34.16 203 ASN A N 1
ATOM 1537 C CA . ASN A 1 203 ? 50.728 21.133 37.994 1.00 34.16 203 ASN A CA 1
ATOM 1538 C C . ASN A 1 203 ? 51.266 22.564 37.749 1.00 34.16 203 ASN A C 1
ATOM 1540 O O . ASN A 1 203 ? 52.369 22.891 38.164 1.00 34.16 203 ASN A O 1
ATOM 1544 N N . VAL A 1 204 ? 50.346 23.405 37.242 1.00 38.25 204 VAL A N 1
ATOM 1545 C CA . VAL A 1 204 ? 49.979 24.792 37.642 1.00 38.25 204 VAL A CA 1
ATOM 1546 C C . VAL A 1 204 ? 51.078 25.860 37.773 1.00 38.25 204 VAL A C 1
ATOM 1548 O O . VAL A 1 204 ? 51.856 25.844 38.718 1.00 38.25 204 VAL A O 1
ATOM 1551 N N . ALA A 1 205 ? 50.961 26.925 36.965 1.00 32.59 205 ALA A N 1
ATOM 1552 C CA . ALA A 1 205 ? 51.202 28.305 37.403 1.00 32.59 205 ALA A CA 1
ATOM 1553 C C . ALA A 1 205 ? 50.415 29.316 36.542 1.00 32.59 205 ALA A C 1
ATOM 1555 O O . ALA A 1 205 ? 50.165 29.099 35.360 1.00 32.59 205 ALA A O 1
ATOM 1556 N N . VAL A 1 206 ? 50.002 30.397 37.201 1.00 37.16 206 VAL A N 1
ATOM 1557 C CA . VAL A 1 206 ? 49.070 31.464 36.802 1.00 37.16 206 VAL A CA 1
ATOM 1558 C C . VAL A 1 206 ? 49.841 32.748 36.431 1.00 37.16 206 VAL A C 1
ATOM 1560 O O . VAL A 1 206 ? 50.936 32.948 36.951 1.00 37.16 206 VAL A O 1
ATOM 1563 N N . ALA A 1 207 ? 49.179 33.635 35.661 1.00 35.56 207 ALA A N 1
ATOM 1564 C CA . ALA A 1 207 ? 49.343 35.109 35.539 1.00 35.56 207 ALA A CA 1
ATOM 1565 C C . ALA A 1 207 ? 50.046 35.653 34.260 1.00 35.56 207 ALA A C 1
ATOM 1567 O O . ALA A 1 207 ? 50.858 34.948 33.672 1.00 35.56 207 ALA A O 1
ATOM 1568 N N . PRO A 1 208 ? 49.885 36.954 33.905 1.00 50.12 208 PRO A N 1
ATOM 1569 C CA . PRO A 1 208 ? 48.652 37.711 33.595 1.00 50.12 208 PRO A CA 1
ATOM 1570 C C . PRO A 1 208 ? 48.848 38.588 32.295 1.00 50.12 208 PRO A C 1
ATOM 1572 O O . PRO A 1 208 ? 49.778 38.312 31.538 1.00 50.12 208 PRO A O 1
ATOM 1575 N N . PRO A 1 209 ? 47.995 39.593 31.954 1.00 55.75 209 PRO A N 1
ATOM 1576 C CA . PRO A 1 209 ? 47.805 40.085 30.577 1.00 55.75 209 PRO A CA 1
ATOM 1577 C C . PRO A 1 209 ? 48.573 41.376 30.231 1.00 55.75 209 PRO A C 1
ATOM 1579 O O . PRO A 1 209 ? 48.890 42.167 31.117 1.00 55.75 209 PRO A O 1
ATOM 1582 N N . ILE A 1 210 ? 48.770 41.647 28.930 1.00 37.91 210 ILE A N 1
ATOM 1583 C CA . ILE A 1 210 ? 49.171 42.969 28.402 1.00 37.91 210 ILE A CA 1
ATOM 1584 C C . ILE A 1 210 ? 48.353 43.308 27.131 1.00 37.91 210 ILE A C 1
ATOM 1586 O O . ILE A 1 210 ? 48.061 42.397 26.353 1.00 37.91 210 ILE A O 1
ATOM 1590 N N . PRO A 1 211 ? 47.942 44.581 26.928 1.00 46.66 211 PRO A N 1
ATOM 1591 C CA . PRO A 1 211 ? 46.872 44.979 26.016 1.00 46.66 211 PRO A CA 1
ATOM 1592 C C . PRO A 1 211 ? 47.357 45.672 24.728 1.00 46.66 211 PRO A C 1
ATOM 1594 O O . PRO A 1 211 ? 48.458 46.209 24.664 1.00 46.66 211 PRO A O 1
ATOM 1597 N N . GLY A 1 212 ? 46.434 45.786 23.767 1.00 36.34 212 GLY A N 1
ATOM 1598 C CA . GLY A 1 212 ? 46.375 46.898 22.816 1.00 36.34 212 GLY A CA 1
ATOM 1599 C C . GLY A 1 212 ? 47.095 46.698 21.483 1.00 36.34 212 GLY A C 1
ATOM 1600 O O . GLY A 1 212 ? 48.316 46.716 21.411 1.00 36.34 212 GLY A O 1
ATOM 1601 N N . THR A 1 213 ? 46.324 46.622 20.398 1.00 35.31 213 THR A N 1
ATOM 1602 C CA . THR A 1 213 ? 46.485 47.483 19.209 1.00 35.31 213 THR A CA 1
ATOM 1603 C C . THR A 1 213 ? 45.314 47.262 18.250 1.00 35.31 213 THR A C 1
ATOM 1605 O O . THR A 1 213 ? 44.887 46.139 17.995 1.00 35.31 213 THR A O 1
ATOM 1608 N N . ALA A 1 214 ? 44.755 48.379 17.790 1.00 37.03 214 ALA A N 1
ATOM 1609 C CA . ALA A 1 214 ? 43.676 48.489 16.815 1.00 37.03 214 ALA A CA 1
ATOM 1610 C C . ALA A 1 214 ? 44.268 48.558 15.375 1.00 37.03 214 ALA A C 1
ATOM 1612 O O . ALA A 1 214 ? 45.472 48.354 15.214 1.00 37.03 214 ALA A O 1
ATOM 1613 N N . PRO A 1 215 ? 43.469 48.752 14.308 1.00 45.94 215 PRO A N 1
ATOM 1614 C CA . PRO A 1 215 ? 43.465 47.884 13.137 1.00 45.94 215 PRO A CA 1
ATOM 1615 C C . PRO A 1 215 ? 44.297 48.430 11.966 1.00 45.94 215 PRO A C 1
ATOM 1617 O O . PRO A 1 215 ? 44.331 49.634 11.720 1.00 45.94 215 PRO A O 1
ATOM 1620 N N . ALA A 1 216 ? 44.916 47.533 11.194 1.00 34.44 216 ALA A N 1
ATOM 1621 C CA . ALA A 1 216 ? 45.611 47.886 9.960 1.00 34.44 216 ALA A CA 1
ATOM 1622 C C . ALA A 1 216 ? 44.791 47.487 8.725 1.00 34.44 216 ALA A C 1
ATOM 1624 O O . ALA A 1 216 ? 44.387 46.339 8.542 1.00 34.44 216 ALA A O 1
ATOM 1625 N N . SER A 1 217 ? 44.565 48.507 7.911 1.00 33.78 217 SER A N 1
ATOM 1626 C CA . SER A 1 217 ? 43.872 48.592 6.636 1.00 33.78 217 SER A CA 1
ATOM 1627 C C . SER A 1 217 ? 44.359 47.602 5.573 1.00 33.78 217 SER A C 1
ATOM 1629 O O . SER A 1 217 ? 45.546 47.292 5.476 1.00 33.78 217 SER A O 1
ATOM 1631 N N . SER A 1 218 ? 43.432 47.183 4.708 1.00 39.06 218 SER A N 1
ATOM 1632 C CA . SER A 1 218 ? 43.697 46.452 3.465 1.00 39.06 218 SER A CA 1
ATOM 1633 C C . SER A 1 218 ? 44.692 47.177 2.551 1.00 39.06 218 SER A C 1
ATOM 1635 O O . SER A 1 218 ? 44.556 48.388 2.358 1.00 39.06 218 SER A O 1
ATOM 1637 N N . PRO A 1 219 ? 45.591 46.453 1.860 1.00 41.44 219 PRO A N 1
ATOM 1638 C CA . PRO A 1 219 ? 46.191 46.948 0.638 1.00 41.44 219 PRO A CA 1
ATOM 1639 C C . PRO A 1 219 ? 45.431 46.446 -0.597 1.00 41.44 219 PRO A C 1
ATOM 1641 O O . PRO A 1 219 ? 44.987 45.300 -0.688 1.00 41.44 219 PRO A O 1
ATOM 1644 N N . ALA A 1 220 ? 45.290 47.369 -1.543 1.00 35.22 220 ALA A N 1
ATOM 1645 C CA . ALA A 1 220 ? 44.696 47.203 -2.855 1.00 35.22 220 ALA A CA 1
ATOM 1646 C C . ALA A 1 220 ? 45.417 46.147 -3.713 1.00 35.22 220 ALA A C 1
ATOM 1648 O O . ALA A 1 220 ? 46.640 46.012 -3.684 1.00 35.22 220 ALA A O 1
ATOM 1649 N N . VAL A 1 221 ? 44.629 45.443 -4.524 1.00 39.97 221 VAL A N 1
ATOM 1650 C CA . VAL A 1 221 ? 45.075 44.490 -5.547 1.00 39.97 221 VAL A CA 1
ATOM 1651 C C . VAL A 1 221 ? 45.519 45.264 -6.800 1.00 39.97 221 VAL A C 1
ATOM 1653 O O . VAL A 1 221 ? 44.693 45.985 -7.364 1.00 39.97 221 VAL A O 1
ATOM 1656 N N . PRO A 1 222 ? 46.765 45.117 -7.292 1.00 41.56 222 PRO A N 1
ATOM 1657 C CA . PRO A 1 222 ? 47.138 45.581 -8.619 1.00 41.56 222 PRO A CA 1
ATOM 1658 C C . PRO A 1 222 ? 46.783 44.536 -9.688 1.00 41.56 222 PRO A C 1
ATOM 1660 O O . PRO A 1 222 ? 46.845 43.326 -9.465 1.00 41.56 222 PRO A O 1
ATOM 1663 N N . GLY A 1 223 ? 46.374 45.043 -10.852 1.00 38.03 223 GLY A N 1
ATOM 1664 C CA . GLY A 1 223 ? 45.801 44.305 -11.974 1.00 38.03 223 GLY A CA 1
ATOM 1665 C C . GLY A 1 223 ? 46.632 43.141 -12.523 1.00 38.03 223 GLY A C 1
ATOM 1666 O O . GLY A 1 223 ? 47.860 43.156 -12.567 1.00 38.03 223 GLY A O 1
ATOM 1667 N N . ARG A 1 224 ? 45.900 42.132 -13.001 1.00 37.22 224 ARG A N 1
ATOM 1668 C CA . ARG A 1 224 ? 46.402 40.982 -13.761 1.00 37.22 224 ARG A CA 1
ATOM 1669 C C . ARG A 1 224 ? 46.850 41.437 -15.164 1.00 37.22 224 ARG A C 1
ATOM 1671 O O . ARG A 1 224 ? 46.041 42.059 -15.853 1.00 37.22 224 ARG A O 1
ATOM 1678 N N . PRO A 1 225 ? 48.063 41.097 -15.633 1.00 41.34 225 PRO A N 1
ATOM 1679 C CA . PRO A 1 225 ? 48.424 41.265 -17.034 1.00 41.34 225 PRO A CA 1
ATOM 1680 C C . PRO A 1 225 ? 47.745 40.192 -17.899 1.00 41.34 225 PRO A C 1
ATOM 1682 O O . PRO A 1 225 ? 47.532 39.057 -17.464 1.00 41.34 225 PRO A O 1
ATOM 1685 N N . GLY A 1 226 ? 47.373 40.590 -19.117 1.00 38.94 226 GLY A N 1
ATOM 1686 C CA . GLY A 1 226 ? 46.703 39.757 -20.111 1.00 38.94 226 GLY A CA 1
ATOM 1687 C C . GLY A 1 226 ? 47.535 38.552 -20.554 1.00 38.94 226 GLY A C 1
ATOM 1688 O O . GLY A 1 226 ? 48.761 38.603 -20.631 1.00 38.94 226 GLY A O 1
ATOM 1689 N N . VAL A 1 227 ? 46.835 37.461 -20.848 1.00 40.53 227 VAL A N 1
ATOM 1690 C CA . VAL A 1 227 ? 47.390 36.242 -21.444 1.00 40.53 227 VAL A CA 1
ATOM 1691 C C . VAL A 1 227 ? 47.637 36.503 -22.937 1.00 40.53 227 VAL A C 1
ATOM 1693 O O . VAL A 1 227 ? 46.733 37.025 -23.591 1.00 40.53 227 VAL A O 1
ATOM 1696 N N . PRO A 1 228 ? 48.810 36.165 -23.502 1.00 43.16 228 PRO A N 1
ATOM 1697 C CA . PRO A 1 228 ? 49.047 36.325 -24.928 1.00 43.16 228 PRO A CA 1
ATOM 1698 C C . PRO A 1 228 ? 48.283 35.264 -25.725 1.00 43.16 228 PRO A C 1
ATOM 1700 O O . PRO A 1 228 ? 48.307 34.069 -25.427 1.00 43.16 228 PRO A O 1
ATOM 1703 N N . GLU A 1 229 ? 47.607 35.740 -26.761 1.00 37.50 229 GLU A N 1
ATOM 1704 C CA . GLU A 1 229 ? 46.938 34.956 -27.787 1.00 37.50 229 GLU A CA 1
ATOM 1705 C C . GLU A 1 229 ? 48.004 34.232 -28.631 1.00 37.50 229 GLU A C 1
ATOM 1707 O O . GLU A 1 229 ? 48.841 34.860 -29.280 1.00 37.50 229 GLU A O 1
ATOM 1712 N N . TYR A 1 230 ? 48.023 32.896 -28.593 1.00 41.69 230 TYR A N 1
ATOM 1713 C CA . TYR A 1 230 ? 48.917 32.092 -29.429 1.00 41.69 230 TYR A CA 1
ATOM 1714 C C . TYR A 1 230 ? 48.479 32.192 -30.897 1.00 41.69 230 TYR A C 1
ATOM 1716 O O . TYR A 1 230 ? 47.564 31.500 -31.345 1.00 41.69 230 TYR A O 1
ATOM 1724 N N . ALA A 1 231 ? 49.159 33.043 -31.664 1.00 45.19 231 ALA A N 1
ATOM 1725 C CA . ALA A 1 231 ? 49.063 33.064 -33.116 1.00 45.19 231 ALA A CA 1
ATOM 1726 C C . ALA A 1 231 ? 49.716 31.797 -33.701 1.00 45.19 231 ALA A C 1
ATOM 1728 O O . ALA A 1 231 ? 50.915 31.568 -33.540 1.00 45.19 231 ALA A O 1
ATOM 1729 N N . MET A 1 232 ? 48.928 30.962 -34.388 1.00 47.34 232 MET A N 1
ATOM 1730 C CA . MET A 1 232 ? 49.468 29.864 -35.198 1.00 47.34 232 MET A CA 1
ATOM 1731 C C . MET A 1 232 ? 50.285 30.412 -36.383 1.00 47.34 232 MET A C 1
ATOM 1733 O O . MET A 1 232 ? 49.850 31.386 -37.007 1.00 47.34 232 MET A O 1
ATOM 1737 N N . PRO A 1 233 ? 51.401 29.759 -36.763 1.00 53.03 233 PRO A N 1
ATOM 1738 C CA . PRO A 1 233 ? 52.181 30.142 -37.934 1.00 53.03 233 PRO A CA 1
ATOM 1739 C C . PRO A 1 233 ? 51.361 30.028 -39.236 1.00 53.03 233 PRO A C 1
ATOM 1741 O O . PRO A 1 233 ? 50.564 29.091 -39.380 1.00 53.03 233 PRO A O 1
ATOM 1744 N N . PRO A 1 234 ? 51.557 30.943 -40.204 1.00 52.91 234 PRO A N 1
ATOM 1745 C CA . PRO A 1 234 ? 50.762 31.030 -41.435 1.00 52.91 234 PRO A CA 1
ATOM 1746 C C . PRO A 1 234 ? 50.809 29.763 -42.310 1.00 52.91 234 PRO A C 1
ATOM 1748 O O . PRO A 1 234 ? 49.824 29.454 -42.984 1.00 52.91 234 PRO A O 1
ATOM 1751 N N . ASP A 1 235 ? 51.870 28.963 -42.216 1.00 51.62 235 ASP A N 1
ATOM 1752 C CA . ASP A 1 235 ? 52.065 27.769 -43.053 1.00 51.62 235 ASP A CA 1
ATOM 1753 C C . ASP A 1 235 ? 51.088 26.625 -42.719 1.00 51.62 235 ASP A C 1
ATOM 1755 O O . ASP A 1 235 ? 50.714 25.826 -43.581 1.00 51.62 235 ASP A O 1
ATOM 1759 N N . HIS A 1 236 ? 50.559 26.590 -41.491 1.00 51.53 236 HIS A N 1
ATOM 1760 C CA . HIS A 1 236 ? 49.560 25.596 -41.087 1.00 51.53 236 HIS A CA 1
ATOM 1761 C C . HIS A 1 236 ? 48.135 25.948 -41.541 1.00 51.53 236 HIS A C 1
ATOM 1763 O O . HIS A 1 236 ? 47.292 25.055 -41.661 1.00 51.53 236 HIS A O 1
ATOM 1769 N N . ARG A 1 237 ? 47.851 27.224 -41.842 1.00 53.81 237 ARG A N 1
ATOM 1770 C CA . ARG A 1 237 ? 46.541 27.652 -42.366 1.00 53.81 237 ARG A CA 1
ATOM 1771 C C . ARG A 1 237 ? 46.363 27.276 -43.833 1.00 53.81 237 ARG A C 1
ATOM 1773 O O . ARG A 1 237 ? 45.272 26.849 -44.211 1.00 53.81 237 ARG A O 1
ATOM 1780 N N . VAL A 1 238 ? 47.429 27.360 -44.628 1.00 58.00 238 VAL A N 1
ATOM 1781 C CA . VAL A 1 238 ? 47.410 26.971 -46.046 1.00 58.00 238 VAL A CA 1
ATOM 1782 C C . VAL A 1 238 ? 47.289 25.450 -46.178 1.00 58.00 238 VAL A C 1
ATOM 1784 O O . VAL A 1 238 ? 46.398 24.971 -46.874 1.00 58.00 238 VAL A O 1
ATOM 1787 N N . ALA A 1 239 ? 48.050 24.680 -45.392 1.00 53.50 239 ALA A N 1
ATOM 1788 C CA . ALA A 1 239 ? 47.950 23.217 -45.382 1.00 53.50 239 ALA A CA 1
ATOM 1789 C C . ALA A 1 239 ? 46.582 22.696 -44.881 1.00 53.50 239 ALA A C 1
ATOM 1791 O O . ALA A 1 239 ? 46.091 21.667 -45.354 1.00 53.50 239 ALA A O 1
ATOM 1792 N N . ALA A 1 240 ? 45.934 23.405 -43.948 1.00 52.97 240 ALA A N 1
ATOM 1793 C CA . ALA A 1 240 ? 44.588 23.073 -43.477 1.00 52.97 240 ALA A CA 1
ATOM 1794 C C . ALA A 1 240 ? 43.486 23.445 -44.492 1.00 52.97 240 ALA A C 1
ATOM 1796 O O . ALA A 1 240 ? 42.512 22.699 -44.629 1.00 52.97 240 ALA A O 1
ATOM 1797 N N . MET A 1 241 ? 43.641 24.552 -45.234 1.00 57.06 241 MET A N 1
ATOM 1798 C CA . MET A 1 241 ? 42.733 24.912 -46.333 1.00 57.06 241 MET A CA 1
ATOM 1799 C C . MET A 1 241 ? 42.875 23.973 -47.533 1.00 57.06 241 MET A C 1
ATOM 1801 O O . MET A 1 241 ? 41.860 23.504 -48.047 1.00 57.06 241 MET A O 1
ATOM 1805 N N . GLU A 1 242 ? 44.098 23.627 -47.938 1.00 58.19 242 GLU A N 1
ATOM 1806 C CA . GLU A 1 242 ? 44.334 22.699 -49.050 1.00 58.19 242 GLU A CA 1
ATOM 1807 C C . GLU A 1 242 ? 43.876 21.272 -48.717 1.00 58.19 242 GLU A C 1
ATOM 1809 O O . GLU A 1 242 ? 43.317 20.587 -49.576 1.00 58.19 242 GLU A O 1
ATOM 1814 N N . ARG A 1 243 ? 44.002 20.828 -47.454 1.00 57.47 243 ARG A N 1
ATOM 1815 C CA . ARG A 1 243 ? 43.394 19.561 -47.002 1.00 57.47 243 ARG A CA 1
ATOM 1816 C C . ARG A 1 243 ? 41.869 19.588 -47.058 1.00 57.47 243 ARG A C 1
ATOM 1818 O O . ARG A 1 243 ? 41.276 18.592 -47.467 1.00 57.47 243 ARG A O 1
ATOM 1825 N N . ARG A 1 244 ? 41.228 20.702 -46.685 1.00 53.59 244 ARG A N 1
ATOM 1826 C CA . ARG A 1 244 ? 39.767 20.858 -46.798 1.00 53.59 244 ARG A CA 1
ATOM 1827 C C . ARG A 1 244 ? 39.298 20.889 -48.253 1.00 53.59 244 ARG A C 1
ATOM 1829 O O . ARG A 1 244 ? 38.292 20.258 -48.561 1.00 53.59 244 ARG A O 1
ATOM 1836 N N . GLN A 1 245 ? 40.034 21.545 -49.150 1.00 56.28 245 GLN A N 1
ATOM 1837 C CA . GLN A 1 245 ? 39.703 21.563 -50.579 1.00 56.28 245 GLN A CA 1
ATOM 1838 C C . GLN A 1 245 ? 39.918 20.201 -51.253 1.00 56.28 245 GLN A C 1
ATOM 1840 O O . GLN A 1 245 ? 39.081 19.791 -52.053 1.00 56.28 245 GLN A O 1
ATOM 1845 N N . ARG A 1 246 ? 40.967 19.449 -50.889 1.00 53.06 246 ARG A N 1
ATOM 1846 C CA . ARG A 1 246 ? 41.188 18.094 -51.429 1.00 53.06 246 ARG A CA 1
ATOM 1847 C C . ARG A 1 246 ? 40.176 17.072 -50.913 1.00 53.06 246 ARG A C 1
ATOM 1849 O O . ARG A 1 246 ? 39.726 16.236 -51.686 1.00 53.06 246 ARG A O 1
ATOM 1856 N N . LEU A 1 247 ? 39.758 17.157 -49.649 1.00 48.88 247 LEU A N 1
ATOM 1857 C CA . LEU A 1 247 ? 38.699 16.286 -49.119 1.00 48.88 247 LEU A CA 1
ATOM 1858 C C . LEU A 1 247 ? 37.315 16.618 -49.700 1.00 48.88 247 LEU A C 1
ATOM 1860 O O . LEU A 1 247 ? 36.505 15.714 -49.871 1.00 48.88 247 LEU A O 1
ATOM 1864 N N . GLY A 1 248 ? 37.069 17.877 -50.080 1.00 44.91 248 GLY A N 1
ATOM 1865 C CA . GLY A 1 248 ? 35.845 18.289 -50.775 1.00 44.91 248 GLY A CA 1
ATOM 1866 C C . GLY A 1 248 ? 35.746 17.846 -52.243 1.00 44.91 248 GLY A C 1
ATOM 1867 O O . GLY A 1 248 ? 34.656 17.892 -52.803 1.00 44.91 248 GLY A O 1
ATOM 1868 N N . GLN A 1 249 ? 36.845 17.405 -52.870 1.00 51.47 249 GLN A N 1
ATOM 1869 C CA . GLN A 1 249 ? 36.864 16.980 -54.281 1.00 51.47 249 GLN A CA 1
ATOM 1870 C C . GLN A 1 249 ? 36.855 15.457 -54.491 1.00 51.47 249 GLN A C 1
ATOM 1872 O O . GLN A 1 249 ? 36.575 15.009 -55.599 1.00 51.47 249 GLN A O 1
ATOM 1877 N N . ILE A 1 250 ? 37.132 14.646 -53.461 1.00 48.47 250 ILE A N 1
ATOM 1878 C CA . ILE A 1 250 ? 37.268 13.183 -53.620 1.00 48.47 250 ILE A CA 1
ATOM 1879 C C . ILE A 1 250 ? 35.913 12.445 -53.540 1.00 48.47 250 ILE A C 1
ATOM 1881 O O . ILE A 1 250 ? 35.825 11.284 -53.928 1.00 48.47 250 ILE A O 1
ATOM 1885 N N . ILE A 1 251 ? 34.823 13.111 -53.132 1.00 44.97 251 ILE A N 1
ATOM 1886 C CA . ILE A 1 251 ? 33.463 12.544 -53.180 1.00 44.97 251 ILE A CA 1
ATOM 1887 C C . ILE A 1 251 ? 32.476 13.615 -53.678 1.00 44.97 251 ILE A C 1
ATOM 1889 O O . ILE A 1 251 ? 31.917 14.362 -52.871 1.00 44.97 251 ILE A O 1
ATOM 1893 N N . PRO A 1 252 ? 32.227 13.721 -54.994 1.00 38.28 252 PRO A N 1
ATOM 1894 C CA . PRO A 1 252 ? 31.166 14.575 -55.500 1.00 38.28 252 PRO A CA 1
ATOM 1895 C C . PRO A 1 252 ? 29.822 13.908 -55.176 1.00 38.28 252 PRO A C 1
ATOM 1897 O O . PRO A 1 252 ? 29.418 12.960 -55.842 1.00 38.28 252 PRO A O 1
ATOM 1900 N N . GLY A 1 253 ? 29.146 14.364 -54.114 1.00 44.31 253 GLY A N 1
ATOM 1901 C CA . GLY A 1 253 ? 27.767 13.943 -53.824 1.00 44.31 253 GLY A CA 1
ATOM 1902 C C . GLY A 1 253 ? 27.322 13.906 -52.362 1.00 44.31 253 GLY A C 1
ATOM 1903 O O . GLY A 1 253 ? 26.124 13.809 -52.120 1.00 44.31 253 GLY A O 1
ATOM 1904 N N . MET A 1 254 ? 28.212 14.026 -51.373 1.00 42.94 254 MET A N 1
ATOM 1905 C CA . MET A 1 254 ? 27.808 14.039 -49.956 1.00 42.94 254 MET A CA 1
ATOM 1906 C C . MET A 1 254 ? 27.991 15.420 -49.325 1.00 42.94 254 MET A C 1
ATOM 1908 O O . MET A 1 254 ? 28.767 15.610 -48.397 1.00 42.94 254 MET A O 1
ATOM 1912 N N . GLY A 1 255 ? 27.207 16.386 -49.803 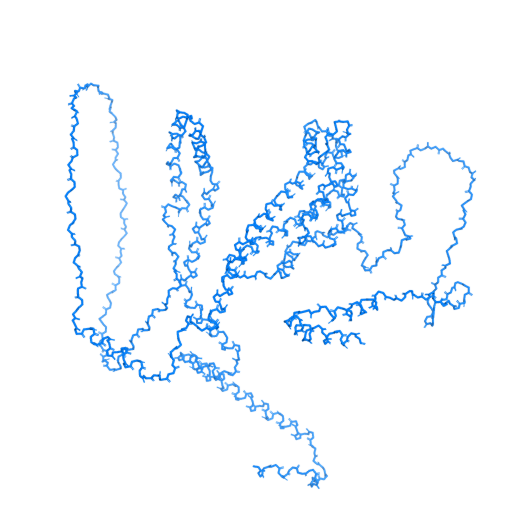1.00 45.94 255 GLY A N 1
ATOM 1913 C CA . GLY A 1 255 ? 26.844 17.582 -49.034 1.00 45.94 255 GLY A CA 1
ATOM 1914 C C . GLY A 1 255 ? 25.730 17.290 -48.020 1.00 45.94 255 GLY A C 1
ATOM 1915 O O . GLY A 1 255 ? 24.830 18.105 -47.841 1.00 45.94 255 GLY A O 1
ATOM 1916 N N . PHE A 1 256 ? 25.727 16.095 -47.425 1.00 49.91 256 PHE A N 1
ATOM 1917 C CA . PHE A 1 256 ? 24.733 15.696 -46.439 1.00 49.91 256 PHE A CA 1
ATOM 1918 C C . PHE A 1 256 ? 25.239 16.164 -45.076 1.00 49.91 256 PHE A C 1
ATOM 1920 O O . PHE A 1 256 ? 26.047 15.483 -44.454 1.00 49.91 256 PHE A O 1
ATOM 1927 N N . ASP A 1 257 ? 24.803 17.347 -44.633 1.00 57.19 257 ASP A N 1
ATOM 1928 C CA . ASP A 1 257 ? 24.836 17.692 -43.209 1.00 57.19 257 ASP A CA 1
ATOM 1929 C C . ASP A 1 257 ? 24.042 16.588 -42.481 1.00 57.19 257 ASP A C 1
ATOM 1931 O O . ASP A 1 257 ? 22.815 16.541 -42.639 1.00 57.19 257 ASP A O 1
ATOM 1935 N N . PRO A 1 258 ? 24.676 15.681 -41.712 1.00 56.22 258 PRO A N 1
ATOM 1936 C CA . PRO A 1 258 ? 23.957 14.598 -41.036 1.00 56.22 258 PRO A CA 1
ATOM 1937 C C . PRO A 1 258 ? 22.864 15.146 -40.100 1.00 56.22 258 PRO A C 1
ATOM 1939 O O . PRO A 1 258 ? 21.797 14.542 -39.975 1.00 56.22 258 PRO A O 1
ATOM 1942 N N . ASP A 1 259 ? 23.079 16.355 -39.573 1.00 60.38 259 ASP A N 1
ATOM 1943 C CA . ASP A 1 259 ? 22.161 17.120 -38.722 1.00 60.38 259 ASP A CA 1
ATOM 1944 C C . ASP A 1 259 ? 20.879 17.599 -39.437 1.00 60.38 259 ASP A C 1
ATOM 1946 O O . ASP A 1 259 ? 19.882 17.940 -38.793 1.00 60.38 259 ASP A O 1
ATOM 1950 N N . LYS A 1 260 ? 20.872 17.619 -40.775 1.00 65.44 260 LYS A N 1
ATOM 1951 C CA . LYS A 1 260 ? 19.713 18.003 -41.599 1.00 65.44 260 LYS A CA 1
ATOM 1952 C C . LYS A 1 260 ? 19.030 16.814 -42.266 1.00 65.44 260 LYS A C 1
ATOM 1954 O O . LYS A 1 260 ? 18.042 17.011 -42.972 1.00 65.44 260 LYS A O 1
ATOM 1959 N N . SER A 1 261 ? 19.523 15.592 -42.054 1.00 79.00 261 SER A N 1
ATOM 1960 C CA . SER A 1 261 ? 18.855 14.417 -42.604 1.00 79.00 261 SER A CA 1
ATOM 1961 C C . SER A 1 261 ? 17.482 14.217 -41.937 1.00 79.00 261 SER A C 1
ATOM 1963 O O . SER A 1 261 ? 17.386 14.285 -40.706 1.00 79.00 261 SER A O 1
ATOM 1965 N N . PRO A 1 262 ? 16.410 13.956 -42.709 1.00 75.19 262 PRO A N 1
ATOM 1966 C CA . PRO A 1 262 ? 15.078 13.715 -42.152 1.00 75.19 262 PRO A CA 1
ATOM 1967 C C . PRO A 1 262 ? 15.052 12.559 -41.144 1.00 75.19 262 PRO A C 1
ATOM 1969 O O . PRO A 1 262 ? 14.349 12.629 -40.140 1.00 75.19 262 PRO A O 1
ATOM 1972 N N . GLU A 1 263 ? 15.861 11.522 -41.372 1.00 74.25 263 GLU A N 1
ATOM 1973 C CA . GLU A 1 263 ? 15.982 10.354 -40.492 1.00 74.25 263 GLU A CA 1
ATOM 1974 C C . GLU A 1 263 ? 16.619 10.713 -39.142 1.00 74.25 263 GLU A C 1
ATOM 1976 O O . GLU A 1 263 ? 16.106 10.330 -38.091 1.00 74.25 263 GLU A O 1
ATOM 1981 N N . PHE A 1 264 ? 17.693 11.508 -39.138 1.00 70.00 264 PHE A N 1
ATOM 1982 C CA . PHE A 1 264 ? 18.325 11.964 -37.899 1.00 70.00 264 PHE A CA 1
ATOM 1983 C C . PHE A 1 264 ? 17.435 12.943 -37.127 1.00 70.00 264 PHE A C 1
ATOM 1985 O O . PHE A 1 264 ? 17.321 12.840 -35.904 1.00 70.00 264 PHE A O 1
ATOM 1992 N N . GLN A 1 265 ? 16.739 13.847 -37.824 1.00 78.81 265 GLN A N 1
ATOM 1993 C CA . GLN A 1 265 ? 15.757 14.727 -37.188 1.00 78.81 265 GLN A CA 1
ATOM 1994 C C . GLN A 1 265 ? 14.573 13.946 -36.609 1.00 78.81 265 GLN A C 1
ATOM 1996 O O . GLN A 1 265 ? 14.122 14.279 -35.513 1.00 78.81 265 GLN A O 1
ATOM 2001 N N . ALA A 1 266 ? 14.119 12.878 -37.273 1.00 76.19 266 ALA A N 1
ATOM 2002 C CA . ALA A 1 266 ? 13.094 11.982 -36.742 1.00 76.19 266 ALA A CA 1
ATOM 2003 C C . ALA A 1 266 ? 13.570 11.255 -35.472 1.00 76.19 266 ALA A C 1
ATOM 2005 O O . ALA A 1 266 ? 12.835 11.213 -34.485 1.00 76.19 266 ALA A O 1
ATOM 2006 N N . ILE A 1 267 ? 14.814 10.763 -35.442 1.00 74.12 267 ILE A N 1
ATOM 2007 C CA . ILE A 1 267 ? 15.406 10.128 -34.251 1.00 74.12 267 ILE A CA 1
ATOM 2008 C C . ILE A 1 267 ? 15.533 11.133 -33.096 1.00 74.12 267 ILE A C 1
ATOM 2010 O O . ILE A 1 267 ? 15.159 10.823 -31.965 1.00 74.12 267 ILE A O 1
ATOM 2014 N N . LEU A 1 268 ? 16.014 12.354 -33.357 1.00 75.81 268 LEU A N 1
ATOM 2015 C CA . LEU A 1 268 ? 16.107 13.408 -32.342 1.00 75.81 268 LEU A CA 1
ATOM 2016 C C . LEU A 1 268 ? 14.730 13.851 -31.834 1.00 75.81 268 LEU A C 1
ATOM 2018 O O . LEU A 1 268 ? 14.567 14.088 -30.637 1.00 75.81 268 LEU A O 1
ATOM 2022 N N . ALA A 1 269 ? 13.735 13.958 -32.717 1.00 76.38 269 ALA A N 1
ATOM 2023 C CA . ALA A 1 269 ? 12.361 14.262 -32.336 1.00 76.38 269 ALA A CA 1
ATOM 2024 C C . ALA A 1 269 ? 11.779 13.151 -31.451 1.00 76.38 269 ALA A C 1
ATOM 2026 O O . ALA A 1 269 ? 11.219 13.446 -30.398 1.00 76.38 269 ALA A O 1
ATOM 2027 N N . GLN A 1 270 ? 12.001 11.882 -31.806 1.00 75.75 270 GLN A N 1
ATOM 2028 C CA . GLN A 1 270 ? 11.572 10.732 -31.012 1.00 75.75 270 GLN A CA 1
ATOM 2029 C C . GLN A 1 270 ? 12.262 10.682 -29.640 1.00 75.75 270 GLN A C 1
ATOM 2031 O O . GLN A 1 270 ? 11.614 10.384 -28.638 1.00 75.75 270 GLN A O 1
ATOM 2036 N N . GLN A 1 271 ? 13.551 11.030 -29.557 1.00 75.44 271 GLN A N 1
ATOM 2037 C CA . GLN A 1 271 ? 14.270 11.135 -28.281 1.00 75.44 271 GLN A CA 1
ATOM 2038 C C . GLN A 1 271 ? 13.755 12.286 -27.411 1.00 75.44 271 GLN A C 1
ATOM 2040 O O . GLN A 1 271 ? 13.584 12.111 -26.205 1.00 75.44 271 GLN A O 1
ATOM 2045 N N . LYS A 1 272 ? 13.477 13.453 -28.005 1.00 78.12 272 LYS A N 1
ATOM 2046 C CA . LYS A 1 272 ? 12.884 14.592 -27.287 1.00 78.12 272 LYS A CA 1
ATOM 2047 C C . LYS A 1 272 ? 11.489 14.258 -26.767 1.00 78.12 272 LYS A C 1
ATOM 2049 O O . LYS A 1 272 ? 11.177 14.590 -25.627 1.00 78.12 272 LYS A O 1
ATOM 2054 N N . GLU A 1 273 ? 10.678 13.579 -27.572 1.00 78.88 273 GLU A N 1
ATOM 2055 C CA . GLU A 1 273 ? 9.328 13.174 -27.184 1.00 78.88 273 GLU A CA 1
ATOM 2056 C C . GLU A 1 273 ? 9.352 12.102 -26.086 1.00 78.88 273 GLU A C 1
ATOM 2058 O O . GLU A 1 273 ? 8.665 12.240 -25.075 1.00 78.88 273 GLU A O 1
ATOM 2063 N N . GLY A 1 274 ? 10.236 11.103 -26.197 1.00 77.75 274 GLY A N 1
ATOM 2064 C CA . GLY A 1 274 ? 10.471 10.127 -25.129 1.00 77.75 274 GLY A CA 1
ATOM 2065 C C . GLY A 1 274 ? 10.977 10.772 -23.832 1.00 77.75 274 GLY A C 1
ATOM 2066 O O . GLY A 1 274 ? 10.558 10.390 -22.740 1.00 77.75 274 GLY A O 1
ATOM 2067 N N . GLY A 1 275 ? 11.820 11.805 -23.935 1.00 79.94 275 GLY A N 1
ATOM 2068 C CA . GLY A 1 275 ? 12.281 12.597 -22.792 1.00 79.94 275 GLY A CA 1
ATOM 2069 C C . GLY A 1 275 ? 11.149 13.349 -22.084 1.00 79.94 275 GLY A C 1
ATOM 2070 O O . GLY A 1 275 ? 11.086 13.335 -20.855 1.00 79.94 275 GLY A O 1
ATOM 2071 N N . LYS A 1 276 ? 10.220 13.950 -22.840 1.00 84.94 276 LYS A N 1
ATOM 2072 C CA . LYS A 1 276 ? 9.025 14.606 -22.281 1.00 84.94 276 LYS A CA 1
ATOM 2073 C C . LYS A 1 276 ? 8.094 13.609 -21.598 1.00 84.94 276 LYS A C 1
ATOM 2075 O O . LYS A 1 276 ? 7.711 13.834 -20.453 1.00 84.94 276 LYS A O 1
ATOM 2080 N N . GLN A 1 277 ? 7.795 12.487 -22.256 1.00 83.50 277 GLN A N 1
ATOM 2081 C CA . GLN A 1 277 ? 6.975 11.421 -21.673 1.00 83.50 277 GLN A CA 1
ATOM 2082 C C . GLN A 1 277 ? 7.592 10.895 -20.375 1.00 83.50 277 GLN A C 1
ATOM 2084 O O . GLN A 1 277 ? 6.891 10.709 -19.382 1.00 83.50 277 GLN A O 1
ATOM 2089 N N . ARG A 1 278 ? 8.920 10.726 -20.338 1.00 84.44 278 ARG A N 1
ATOM 2090 C CA . ARG A 1 278 ? 9.632 10.325 -19.122 1.00 84.44 278 ARG A CA 1
ATOM 2091 C C . ARG A 1 278 ? 9.507 11.362 -18.008 1.00 84.44 278 ARG A C 1
ATOM 2093 O O . ARG A 1 278 ? 9.209 10.982 -16.878 1.00 84.44 278 ARG A O 1
ATOM 2100 N N . ALA A 1 279 ? 9.713 12.641 -18.318 1.00 87.12 279 ALA A N 1
ATOM 2101 C CA . ALA A 1 279 ? 9.589 13.724 -17.345 1.00 87.12 279 ALA A CA 1
ATOM 2102 C C . ALA A 1 279 ? 8.173 13.814 -16.748 1.00 87.12 279 ALA A C 1
ATOM 2104 O O . ALA A 1 279 ? 8.029 14.109 -15.567 1.00 87.12 279 ALA A O 1
ATOM 2105 N N . GLU A 1 280 ? 7.140 13.503 -17.533 1.00 90.38 280 GLU A N 1
ATOM 2106 C CA . GLU A 1 280 ? 5.752 13.485 -17.065 1.00 90.38 280 GLU A CA 1
ATOM 2107 C C . GLU A 1 280 ? 5.402 12.217 -16.264 1.00 90.38 280 GLU A C 1
ATOM 2109 O O . GLU A 1 280 ? 4.651 12.267 -15.290 1.00 90.38 280 GLU A O 1
ATOM 2114 N N . MET A 1 281 ? 5.936 11.059 -16.658 1.00 89.56 281 MET A N 1
ATOM 2115 C CA . MET A 1 281 ? 5.594 9.775 -16.042 1.00 89.56 281 MET A CA 1
ATOM 2116 C C . MET A 1 281 ? 6.323 9.504 -14.725 1.00 89.56 281 MET A C 1
ATOM 2118 O O . MET A 1 281 ? 5.741 8.876 -13.843 1.00 89.56 281 MET A O 1
ATOM 2122 N N . VAL A 1 282 ? 7.573 9.947 -14.562 1.00 90.00 282 VAL A N 1
ATOM 2123 C CA . VAL A 1 282 ? 8.352 9.676 -13.338 1.00 90.00 282 VAL A CA 1
ATOM 2124 C C . VAL A 1 282 ? 7.669 10.222 -12.071 1.00 90.00 282 VAL A C 1
ATOM 2126 O O . VAL A 1 282 ? 7.584 9.470 -11.097 1.00 90.00 282 VAL A O 1
ATOM 2129 N N . PRO A 1 283 ? 7.127 11.458 -12.046 1.00 93.06 283 PRO A N 1
ATOM 2130 C CA . PRO A 1 283 ? 6.352 11.949 -10.906 1.00 93.06 283 PRO A CA 1
ATOM 2131 C C . PRO A 1 283 ? 5.098 11.113 -10.631 1.00 93.06 283 PRO A C 1
ATOM 2133 O O . PRO A 1 283 ? 4.827 10.793 -9.477 1.00 93.06 283 PRO A O 1
ATOM 2136 N N . LYS A 1 284 ? 4.378 10.682 -11.679 1.00 93.25 284 LYS A N 1
ATOM 2137 C CA . LYS A 1 284 ? 3.190 9.820 -11.538 1.00 93.25 284 LYS A CA 1
ATOM 2138 C C . LYS A 1 284 ? 3.543 8.468 -10.916 1.00 93.25 284 LYS A C 1
ATOM 2140 O O . LYS A 1 284 ? 2.829 7.991 -10.046 1.00 93.25 284 LYS A O 1
ATOM 2145 N N . ILE A 1 285 ? 4.672 7.873 -11.306 1.00 91.44 285 ILE A N 1
ATOM 2146 C CA . ILE A 1 285 ? 5.154 6.608 -10.726 1.00 91.44 285 ILE A CA 1
ATOM 2147 C C . ILE A 1 285 ? 5.561 6.791 -9.254 1.00 91.44 285 ILE A C 1
ATOM 2149 O O . ILE A 1 285 ? 5.294 5.918 -8.429 1.00 91.44 285 ILE A O 1
ATOM 2153 N N . HIS A 1 286 ? 6.173 7.923 -8.895 1.00 91.81 286 HIS A N 1
ATOM 2154 C CA . HIS A 1 286 ? 6.449 8.239 -7.489 1.00 91.81 286 HIS A CA 1
ATOM 2155 C C . HIS A 1 286 ? 5.163 8.412 -6.676 1.00 91.81 286 HIS A C 1
ATOM 2157 O O . HIS A 1 286 ? 5.077 7.924 -5.551 1.00 91.81 286 HIS A O 1
ATOM 2163 N N . GLU A 1 287 ? 4.152 9.071 -7.238 1.00 91.88 287 GLU A N 1
ATOM 2164 C CA . GLU A 1 287 ? 2.844 9.202 -6.599 1.00 91.88 287 GLU A CA 1
ATOM 2165 C C . GLU A 1 287 ? 2.153 7.839 -6.431 1.00 91.88 287 GLU A C 1
ATOM 2167 O O . GLU A 1 287 ? 1.622 7.551 -5.359 1.00 91.88 287 GLU A O 1
ATOM 2172 N N . GLU A 1 288 ? 2.226 6.959 -7.438 1.00 91.06 288 GLU A N 1
ATOM 2173 C CA . GLU A 1 288 ? 1.775 5.565 -7.336 1.00 91.06 288 GLU A CA 1
ATOM 2174 C C . GLU A 1 288 ? 2.473 4.835 -6.172 1.00 91.06 288 GLU A C 1
ATOM 2176 O O . GLU A 1 288 ? 1.795 4.211 -5.355 1.00 91.06 288 GLU A O 1
ATOM 2181 N N . LEU A 1 289 ? 3.803 4.954 -6.034 1.00 91.62 289 LEU A N 1
ATOM 2182 C CA . LEU A 1 289 ? 4.555 4.362 -4.915 1.00 91.62 289 LEU A CA 1
ATOM 2183 C C . LEU A 1 289 ? 4.064 4.866 -3.556 1.00 91.62 289 LEU A C 1
ATOM 2185 O O . LEU A 1 289 ? 3.781 4.061 -2.670 1.00 91.62 289 LEU A O 1
ATOM 2189 N N . LEU A 1 290 ? 3.896 6.181 -3.412 1.00 91.81 290 LEU A N 1
ATOM 2190 C CA . LEU A 1 290 ? 3.367 6.779 -2.185 1.00 91.81 290 LEU A CA 1
ATOM 2191 C C . LEU A 1 290 ? 1.947 6.288 -1.877 1.00 91.81 290 LEU A C 1
ATOM 2193 O O . LEU A 1 290 ? 1.596 6.089 -0.713 1.00 91.81 290 LEU A O 1
ATOM 2197 N N . ASN A 1 291 ? 1.121 6.075 -2.902 1.00 89.31 291 ASN A N 1
ATOM 2198 C CA . ASN A 1 291 ? -0.223 5.533 -2.734 1.00 89.31 291 ASN A CA 1
ATOM 2199 C C . ASN A 1 291 ? -0.200 4.070 -2.269 1.00 89.31 291 ASN A C 1
ATOM 2201 O O . ASN A 1 291 ? -0.985 3.719 -1.385 1.00 89.31 291 ASN A O 1
ATOM 2205 N N . PHE A 1 292 ? 0.719 3.243 -2.778 1.00 91.69 292 PHE A N 1
ATOM 2206 C CA . PHE A 1 292 ? 0.909 1.879 -2.274 1.00 91.69 292 PHE A CA 1
ATOM 2207 C C . PHE A 1 292 ? 1.440 1.856 -0.835 1.00 91.69 292 PHE A C 1
ATOM 2209 O O . PHE A 1 292 ? 0.965 1.052 -0.036 1.00 91.69 292 PHE A O 1
ATOM 2216 N N . ASP A 1 293 ? 2.345 2.764 -0.464 1.00 91.94 293 ASP A N 1
ATOM 2217 C CA . ASP A 1 293 ? 2.843 2.876 0.914 1.00 91.94 293 ASP A CA 1
ATOM 2218 C C . ASP A 1 293 ? 1.722 3.270 1.889 1.00 91.94 293 ASP A C 1
ATOM 2220 O O . ASP A 1 293 ? 1.574 2.680 2.963 1.00 91.94 293 ASP A O 1
ATOM 2224 N N . ARG A 1 294 ? 0.868 4.223 1.494 1.00 89.69 294 ARG A N 1
ATOM 2225 C CA . ARG A 1 294 ? -0.331 4.604 2.262 1.00 89.69 294 ARG A CA 1
ATOM 2226 C C . ARG A 1 294 ? -1.315 3.441 2.392 1.00 89.69 294 ARG A C 1
ATOM 2228 O O . ARG A 1 294 ? -1.857 3.231 3.479 1.00 89.69 294 ARG A O 1
ATOM 2235 N N . ALA A 1 295 ? -1.538 2.688 1.312 1.00 87.31 295 ALA A N 1
ATOM 2236 C CA . ALA A 1 295 ? -2.380 1.496 1.335 1.00 87.31 295 ALA A CA 1
ATOM 2237 C C . ALA A 1 295 ? -1.812 0.455 2.312 1.00 87.31 295 ALA A C 1
ATOM 2239 O O . ALA A 1 295 ? -2.532 0.016 3.208 1.00 87.31 295 ALA A O 1
ATOM 2240 N N . GLY A 1 296 ? -0.512 0.155 2.227 1.00 91.06 296 GLY A N 1
ATOM 2241 C CA . GLY A 1 296 ? 0.194 -0.736 3.151 1.00 91.06 296 GLY A CA 1
ATOM 2242 C C . GLY A 1 296 ? 0.005 -0.334 4.614 1.00 91.06 296 GLY A C 1
ATOM 2243 O O . GLY A 1 296 ? -0.440 -1.146 5.422 1.00 91.06 296 GLY A O 1
ATOM 2244 N N . ALA A 1 297 ? 0.205 0.947 4.938 1.00 90.75 297 ALA A N 1
ATOM 2245 C CA . ALA A 1 297 ? 0.033 1.442 6.303 1.00 90.75 297 ALA A CA 1
ATOM 2246 C C . ALA A 1 297 ? -1.409 1.271 6.822 1.00 90.75 297 ALA A C 1
ATOM 2248 O O . ALA A 1 297 ? -1.619 0.947 7.993 1.00 90.75 297 ALA A O 1
ATOM 2249 N N . SER A 1 298 ? -2.413 1.469 5.960 1.00 87.62 298 SER A N 1
ATOM 2250 C CA . SER A 1 298 ? -3.822 1.255 6.322 1.00 87.62 298 SER A CA 1
ATOM 2251 C C . SER A 1 298 ? -4.168 -0.225 6.531 1.00 87.62 298 SER A C 1
ATOM 2253 O O . SER A 1 298 ? -4.971 -0.550 7.403 1.00 87.62 298 SER A O 1
ATOM 2255 N N . ILE A 1 299 ? -3.529 -1.127 5.783 1.00 89.75 299 ILE A N 1
ATOM 2256 C CA . ILE A 1 299 ? -3.715 -2.576 5.910 1.00 89.75 299 ILE A CA 1
ATOM 2257 C C . ILE A 1 299 ? -3.056 -3.094 7.196 1.00 89.75 299 ILE A C 1
ATOM 2259 O O . ILE A 1 299 ? -3.671 -3.865 7.930 1.00 89.75 299 ILE A O 1
ATOM 2263 N N . ASP A 1 300 ? -1.853 -2.620 7.527 1.00 92.06 300 ASP A N 1
ATOM 2264 C CA . ASP A 1 300 ? -1.168 -2.970 8.781 1.00 92.06 300 ASP A CA 1
ATOM 2265 C C . ASP A 1 300 ? -1.950 -2.490 10.011 1.00 92.06 300 ASP A C 1
ATOM 2267 O O . ASP A 1 300 ? -1.964 -3.132 11.062 1.00 92.06 300 ASP A O 1
ATOM 2271 N N . LEU A 1 301 ? -2.626 -1.348 9.889 1.00 88.44 301 LEU A N 1
ATOM 2272 C CA . LEU A 1 301 ? -3.518 -0.839 10.922 1.00 88.44 301 LEU A CA 1
ATOM 2273 C C . LEU A 1 301 ? -4.723 -1.764 11.130 1.00 88.44 301 LEU A C 1
ATOM 2275 O O . LEU A 1 301 ? -5.042 -2.086 12.273 1.00 88.44 301 LEU A O 1
ATOM 2279 N N . LEU A 1 302 ? -5.362 -2.226 10.048 1.00 88.06 302 LEU A N 1
ATOM 2280 C CA . LEU A 1 302 ? -6.450 -3.205 10.131 1.00 88.06 302 LEU A CA 1
ATOM 2281 C C . LEU A 1 302 ? -5.998 -4.501 10.801 1.00 88.06 302 LEU A C 1
ATOM 2283 O O . LEU A 1 302 ? -6.688 -5.011 11.680 1.00 88.06 302 LEU A O 1
ATOM 2287 N N . GLU A 1 303 ? -4.824 -5.004 10.432 1.00 91.38 303 GLU A N 1
ATOM 2288 C CA . GLU A 1 303 ? -4.249 -6.213 11.019 1.00 91.38 303 GLU A CA 1
ATOM 2289 C C . GLU A 1 303 ? -3.976 -6.049 12.522 1.00 91.38 303 GLU A C 1
ATOM 2291 O O . GLU A 1 303 ? -4.281 -6.945 13.307 1.00 91.38 303 GLU A O 1
ATOM 2296 N N . LYS A 1 304 ? -3.485 -4.881 12.956 1.00 89.75 304 LYS A N 1
ATOM 2297 C CA . LYS A 1 304 ? -3.286 -4.570 14.384 1.00 89.75 304 LYS A CA 1
ATOM 2298 C C . LYS A 1 304 ? -4.596 -4.486 15.169 1.00 89.75 304 LYS A C 1
ATOM 2300 O O . LYS A 1 304 ? -4.614 -4.797 16.361 1.00 89.75 304 LYS A O 1
ATOM 2305 N N . LEU A 1 305 ? -5.680 -4.048 14.529 1.00 86.00 305 LEU A N 1
ATOM 2306 C CA . LEU A 1 305 ? -7.001 -3.943 15.152 1.00 86.00 305 LEU A CA 1
ATOM 2307 C C . LEU A 1 305 ? -7.766 -5.277 15.139 1.00 86.00 305 LEU A C 1
ATOM 2309 O O . LEU A 1 305 ? -8.600 -5.492 16.016 1.00 86.00 305 LEU A O 1
ATOM 2313 N N . ALA A 1 306 ? -7.436 -6.195 14.225 1.00 85.81 306 ALA A N 1
ATOM 2314 C CA . ALA A 1 306 ? -8.108 -7.484 14.046 1.00 85.81 306 ALA A CA 1
ATOM 2315 C C . ALA A 1 306 ? -8.301 -8.309 15.338 1.00 85.81 306 ALA A C 1
ATOM 2317 O O . ALA A 1 306 ? -9.410 -8.804 15.554 1.00 85.81 306 ALA A O 1
ATOM 2318 N N . PRO A 1 307 ? -7.310 -8.440 16.250 1.00 85.50 307 PRO A N 1
ATOM 2319 C CA . PRO A 1 307 ? -7.487 -9.235 17.467 1.00 85.50 307 PRO A CA 1
ATOM 2320 C C . PRO A 1 307 ? -8.603 -8.714 18.385 1.00 85.50 307 PRO A C 1
ATOM 2322 O O . PRO A 1 307 ? -9.204 -9.490 19.124 1.00 85.50 307 PRO A O 1
ATOM 2325 N N . ALA A 1 308 ? -8.917 -7.414 18.324 1.00 83.44 308 ALA A N 1
ATOM 2326 C CA . ALA A 1 308 ? -9.938 -6.797 19.171 1.00 83.44 308 ALA A CA 1
ATOM 2327 C C . ALA A 1 308 ? -11.369 -7.252 18.837 1.00 83.44 308 ALA A C 1
ATOM 2329 O O . ALA A 1 308 ? -12.251 -7.142 19.686 1.00 83.44 308 ALA A O 1
ATOM 2330 N N . ILE A 1 309 ? -11.596 -7.805 17.639 1.00 79.25 309 ILE A N 1
ATOM 2331 C CA . ILE A 1 309 ? -12.909 -8.306 17.205 1.00 79.25 309 ILE A CA 1
ATOM 2332 C C . ILE A 1 309 ? -13.389 -9.441 18.120 1.00 79.25 309 ILE A C 1
ATOM 2334 O O . ILE A 1 309 ? -14.572 -9.513 18.435 1.00 79.25 309 ILE A O 1
ATOM 2338 N N . GLY A 1 310 ? -12.474 -10.307 18.572 1.00 76.81 310 GLY A N 1
ATOM 2339 C CA . GLY A 1 310 ? -12.803 -11.456 19.422 1.00 76.81 310 GLY A CA 1
ATOM 2340 C C . GLY A 1 310 ? -12.590 -11.223 20.918 1.00 76.81 310 GLY A C 1
ATOM 2341 O O . GLY A 1 310 ? -13.264 -11.843 21.733 1.00 76.81 310 GLY A O 1
ATOM 2342 N N . THR A 1 311 ? -11.661 -10.340 21.297 1.00 83.31 311 THR A N 1
ATOM 2343 C CA . THR A 1 311 ? -11.274 -10.138 22.707 1.00 83.31 311 THR A CA 1
ATOM 2344 C C . THR A 1 311 ? -11.920 -8.916 23.361 1.00 83.31 311 THR A C 1
ATOM 2346 O O . THR A 1 311 ? -11.696 -8.672 24.543 1.00 83.31 311 THR A O 1
ATOM 2349 N N . GLY A 1 312 ? -12.671 -8.118 22.597 1.00 85.25 312 GLY A N 1
ATOM 2350 C CA . GLY A 1 312 ? -13.191 -6.824 23.033 1.00 85.25 312 GLY A CA 1
ATOM 2351 C C . GLY A 1 312 ? -12.230 -5.657 22.770 1.00 85.25 312 GLY A C 1
ATOM 2352 O O . GLY A 1 312 ? -11.045 -5.831 22.460 1.00 85.25 312 GLY A O 1
ATOM 2353 N N . TRP A 1 313 ? -12.772 -4.442 22.881 1.00 90.50 313 TRP A N 1
ATOM 2354 C CA . TRP A 1 313 ? -12.098 -3.187 22.546 1.00 90.50 313 TRP A CA 1
ATOM 2355 C C . TRP A 1 313 ? -11.601 -2.472 23.807 1.00 90.50 313 TRP A C 1
ATOM 2357 O O . TRP A 1 313 ? -12.405 -2.084 24.649 1.00 90.50 313 TRP A O 1
ATOM 2367 N N . SER A 1 314 ? -10.286 -2.267 23.929 1.00 91.44 314 SER A N 1
ATOM 2368 C CA . SER A 1 314 ? -9.724 -1.385 24.961 1.00 91.44 314 SER A CA 1
ATOM 2369 C C . SER A 1 314 ? -9.948 0.088 24.608 1.00 91.44 314 SER A C 1
ATOM 2371 O O . SER A 1 314 ? -10.083 0.430 23.433 1.00 91.44 314 SER A O 1
ATOM 2373 N N . GLU A 1 315 ? -9.943 0.972 25.604 1.00 90.06 315 GLU A N 1
ATOM 2374 C CA . GLU A 1 315 ? -10.198 2.409 25.421 1.00 90.06 315 GLU A CA 1
ATOM 2375 C C . GLU A 1 315 ? -9.219 3.074 24.434 1.00 90.06 315 GLU A C 1
ATOM 2377 O O . GLU A 1 315 ? -9.639 3.810 23.537 1.00 90.06 315 GLU A O 1
ATOM 2382 N N . ASP A 1 316 ? -7.935 2.704 24.486 1.00 89.94 316 ASP A N 1
ATOM 2383 C CA . ASP A 1 316 ? -6.925 3.152 23.516 1.00 89.94 316 ASP A CA 1
ATOM 2384 C C . ASP A 1 316 ? -7.263 2.726 22.078 1.00 89.94 316 ASP A C 1
ATOM 2386 O O . ASP A 1 316 ? -7.113 3.497 21.122 1.00 89.94 316 ASP A O 1
ATOM 2390 N N . LYS A 1 317 ? -7.766 1.495 21.906 1.00 89.38 317 LYS A N 1
ATOM 2391 C CA . LYS A 1 317 ? -8.168 0.965 20.596 1.00 89.38 317 LYS A CA 1
ATOM 2392 C C . LYS A 1 317 ? -9.447 1.624 20.100 1.00 89.38 317 LYS A C 1
ATOM 2394 O O . LYS A 1 317 ? -9.539 1.887 18.907 1.00 89.38 317 LYS A O 1
ATOM 2399 N N . ILE A 1 318 ? -10.399 1.930 20.983 1.00 91.38 318 ILE A N 1
ATOM 2400 C CA . ILE A 1 318 ? -11.615 2.684 20.641 1.00 91.38 318 ILE A CA 1
ATOM 2401 C C . ILE A 1 318 ? -11.237 4.089 20.173 1.00 91.38 318 ILE A C 1
ATOM 2403 O O . ILE A 1 318 ? -11.725 4.545 19.142 1.00 91.38 318 ILE A O 1
ATOM 2407 N N . THR A 1 319 ? -10.333 4.757 20.889 1.00 91.81 319 THR A N 1
ATOM 2408 C CA . THR A 1 319 ? -9.855 6.097 20.528 1.00 91.81 319 THR A CA 1
ATOM 2409 C C . THR A 1 319 ? -9.167 6.083 19.168 1.00 91.81 319 THR A C 1
ATOM 2411 O O . THR A 1 319 ? -9.504 6.878 18.291 1.00 91.81 319 THR A O 1
ATOM 2414 N N . THR A 1 320 ? -8.269 5.120 18.950 1.00 90.06 320 THR A N 1
ATOM 2415 C CA . THR A 1 320 ? -7.604 4.912 17.657 1.00 90.06 320 THR A CA 1
ATOM 2416 C C . THR A 1 320 ? -8.624 4.638 16.551 1.00 90.06 320 THR A C 1
ATOM 2418 O O . THR A 1 320 ? -8.578 5.259 15.492 1.00 90.06 320 THR A O 1
ATOM 2421 N N . LEU A 1 321 ? -9.595 3.758 16.803 1.00 91.44 321 LEU A N 1
ATOM 2422 C CA . LEU A 1 321 ? -10.648 3.420 15.852 1.00 91.44 321 LEU A CA 1
ATOM 2423 C C . LEU A 1 321 ? -11.496 4.638 15.474 1.00 91.44 321 LEU A C 1
ATOM 2425 O O . LEU A 1 321 ? -11.779 4.836 14.298 1.00 91.44 321 LEU A O 1
ATOM 2429 N N . ARG A 1 322 ? -11.852 5.484 16.444 1.00 92.38 322 ARG A N 1
ATOM 2430 C CA . ARG A 1 322 ? -12.589 6.734 16.210 1.00 92.38 322 ARG A CA 1
ATOM 2431 C C . ARG A 1 322 ? -11.775 7.743 15.412 1.00 92.38 322 ARG A C 1
ATOM 2433 O O . ARG A 1 322 ? -12.309 8.346 14.489 1.00 92.38 322 ARG A O 1
ATOM 2440 N N . GLN A 1 323 ? -10.482 7.887 15.700 1.00 91.19 323 GLN A N 1
ATOM 2441 C CA . GLN A 1 323 ? -9.589 8.739 14.906 1.00 91.19 323 GLN A CA 1
ATOM 2442 C C . GLN A 1 323 ? -9.487 8.266 13.453 1.00 91.19 323 GLN A C 1
ATOM 2444 O O . GLN A 1 323 ? -9.401 9.086 12.541 1.00 91.19 323 GLN A O 1
ATOM 2449 N N . ILE A 1 324 ? -9.498 6.951 13.226 1.00 88.69 324 ILE A N 1
ATOM 2450 C CA . ILE A 1 324 ? -9.528 6.380 11.878 1.00 88.69 324 ILE A CA 1
ATOM 2451 C C . ILE A 1 324 ? -10.887 6.647 11.238 1.00 88.69 324 ILE A C 1
ATOM 2453 O O . ILE A 1 324 ? -10.925 7.190 10.140 1.00 88.69 324 ILE A O 1
ATOM 2457 N N . GLY A 1 325 ? -11.984 6.338 11.931 1.00 89.44 325 GLY A N 1
ATOM 2458 C CA . GLY A 1 325 ? -13.350 6.572 11.463 1.00 89.44 325 GLY A CA 1
ATOM 2459 C C . GLY A 1 325 ? -13.567 8.005 11.009 1.00 89.44 325 GLY A C 1
ATOM 2460 O O . GLY A 1 325 ? -14.053 8.227 9.905 1.00 89.44 325 GLY A O 1
ATOM 2461 N N . ALA A 1 326 ? -13.066 8.967 11.782 1.00 90.88 326 ALA A N 1
ATOM 2462 C CA . ALA A 1 326 ? -13.117 10.381 11.448 1.00 90.88 326 ALA A CA 1
ATOM 2463 C C . ALA A 1 326 ? -12.471 10.717 10.095 1.00 90.88 326 ALA A C 1
ATOM 2465 O O . ALA A 1 326 ? -13.002 11.526 9.335 1.00 90.88 326 ALA A O 1
ATOM 2466 N N . ARG A 1 327 ? -11.358 10.057 9.746 1.00 87.50 327 ARG A N 1
ATOM 2467 C CA . ARG A 1 327 ? -10.686 10.226 8.442 1.00 87.50 327 ARG A CA 1
ATOM 2468 C C . ARG A 1 327 ? -11.499 9.660 7.279 1.00 87.50 327 ARG A C 1
ATOM 2470 O O . ARG A 1 327 ? -11.312 10.106 6.153 1.00 87.50 327 ARG A O 1
ATOM 2477 N N . PHE A 1 328 ? -12.384 8.706 7.555 1.00 86.56 328 PHE A N 1
ATOM 2478 C CA . PHE A 1 328 ? -13.325 8.120 6.597 1.00 86.56 328 PHE A CA 1
ATOM 2479 C C . PHE A 1 328 ? -14.724 8.760 6.674 1.00 86.56 328 PHE A C 1
ATOM 2481 O O . PHE A 1 328 ? -15.659 8.275 6.054 1.00 86.56 328 PHE A O 1
ATOM 2488 N N . GLY A 1 329 ? -14.892 9.856 7.424 1.00 91.50 329 GLY A N 1
ATOM 2489 C CA . GLY A 1 329 ? -16.179 10.546 7.569 1.00 91.50 329 GLY A CA 1
ATOM 2490 C C . GLY A 1 329 ? -17.133 9.932 8.602 1.00 91.50 329 GLY A C 1
ATOM 2491 O O . GLY A 1 329 ? -18.208 10.481 8.834 1.00 91.50 329 GLY A O 1
ATOM 2492 N N . HIS A 1 330 ? -16.735 8.858 9.288 1.00 91.69 330 HIS A N 1
ATOM 2493 C CA . HIS A 1 330 ? -17.494 8.230 10.376 1.00 91.69 330 HIS A CA 1
ATOM 2494 C C . HIS A 1 330 ? -17.164 8.907 11.713 1.00 91.69 330 HIS A C 1
ATOM 2496 O O . HIS A 1 330 ? -16.378 8.398 12.511 1.00 91.69 330 HIS A O 1
ATOM 2502 N N . ASN A 1 331 ? -17.740 10.092 11.937 1.00 91.88 331 ASN A N 1
ATOM 2503 C CA . ASN A 1 331 ? -17.516 10.914 13.138 1.00 91.88 331 ASN A CA 1
ATOM 2504 C C . ASN A 1 331 ? -18.535 10.685 14.264 1.00 91.88 331 ASN A C 1
ATOM 2506 O O . ASN A 1 331 ? -18.498 11.393 15.267 1.00 91.88 331 ASN A O 1
ATOM 2510 N N . ASP A 1 332 ? -19.462 9.743 14.105 1.00 92.50 332 ASP A N 1
ATOM 2511 C CA . ASP A 1 332 ? -20.546 9.543 15.063 1.00 92.50 332 ASP A CA 1
ATOM 2512 C C . ASP A 1 332 ? -20.042 8.839 16.344 1.00 92.50 332 ASP A C 1
ATOM 2514 O O . ASP A 1 332 ? -19.684 7.656 16.300 1.00 92.50 332 ASP A O 1
ATOM 2518 N N . PRO A 1 333 ? -20.006 9.526 17.506 1.00 90.56 333 PRO A N 1
ATOM 2519 C CA . PRO A 1 333 ? -19.551 8.927 18.756 1.00 90.56 333 PRO A CA 1
ATOM 2520 C C . PRO A 1 333 ? -20.543 7.903 19.327 1.00 90.56 333 PRO A C 1
ATOM 2522 O O . PRO A 1 333 ? -20.170 7.172 20.248 1.00 90.56 333 PRO A O 1
ATOM 2525 N N . SER A 1 334 ? -21.780 7.857 18.819 1.00 94.31 334 SER A N 1
ATOM 2526 C CA . SER A 1 334 ? -22.817 6.917 19.254 1.00 94.31 334 SER A CA 1
ATOM 2527 C C . SER A 1 334 ? -22.665 5.524 18.638 1.00 94.31 334 SER A C 1
ATOM 2529 O O . SER A 1 334 ? -23.209 4.560 19.178 1.00 94.31 334 SER A O 1
ATOM 2531 N N . LEU A 1 335 ? -21.876 5.390 17.562 1.00 94.62 335 LEU A N 1
ATOM 2532 C CA . LEU A 1 335 ? -21.634 4.100 16.923 1.00 94.62 335 LEU A CA 1
ATOM 2533 C C . LEU A 1 335 ? -20.890 3.142 17.870 1.00 94.62 335 LEU A C 1
ATOM 2535 O O . LEU A 1 335 ? -19.813 3.483 18.384 1.00 94.62 335 LEU A O 1
ATOM 2539 N N . PRO A 1 336 ? -21.402 1.911 18.065 1.00 94.12 336 PRO A N 1
ATOM 2540 C CA . PRO A 1 336 ? -20.677 0.871 18.779 1.00 94.12 336 PRO A CA 1
ATOM 2541 C C . PRO A 1 336 ? -19.314 0.601 18.115 1.00 94.12 336 PRO A C 1
ATOM 2543 O O . PRO A 1 336 ? -19.250 0.516 16.885 1.00 94.12 336 PRO A O 1
ATOM 2546 N N . PRO A 1 337 ? -18.221 0.385 18.876 1.00 92.00 337 PRO A N 1
ATOM 2547 C CA . PRO A 1 337 ? -16.892 0.153 18.300 1.00 92.00 337 PRO A CA 1
ATOM 2548 C C . PRO A 1 337 ? -16.840 -0.992 17.280 1.00 92.00 337 PRO A C 1
ATOM 2550 O O . PRO A 1 337 ? -16.168 -0.881 16.261 1.00 92.00 337 PRO A O 1
ATOM 2553 N N . ALA A 1 338 ? -17.591 -2.073 17.507 1.00 89.69 338 ALA A N 1
ATOM 2554 C CA . ALA A 1 338 ? -17.667 -3.187 16.564 1.00 89.69 338 ALA A CA 1
ATOM 2555 C C . ALA A 1 338 ? -18.293 -2.778 15.217 1.00 89.69 338 ALA A C 1
ATOM 2557 O O . ALA A 1 338 ? -17.813 -3.182 14.158 1.00 89.69 338 ALA A O 1
ATOM 2558 N N . GLU A 1 339 ? -19.333 -1.944 15.244 1.00 92.12 339 GLU A N 1
ATOM 2559 C CA . GLU A 1 339 ? -19.991 -1.459 14.032 1.00 92.12 339 GLU A CA 1
ATOM 2560 C C . GLU A 1 339 ? -19.133 -0.429 13.296 1.00 92.12 339 GLU A C 1
ATOM 2562 O O . GLU A 1 339 ? -18.966 -0.528 12.080 1.00 92.12 339 GLU A O 1
ATOM 2567 N N . LEU A 1 340 ? -18.508 0.490 14.036 1.00 92.06 340 LEU A N 1
ATOM 2568 C CA . LEU A 1 340 ? -17.547 1.439 13.485 1.00 92.06 340 LEU A CA 1
ATOM 2569 C C . LEU A 1 340 ? -16.379 0.711 12.804 1.00 92.06 340 LEU A C 1
ATOM 2571 O O . LEU A 1 340 ? -16.005 1.044 11.682 1.00 92.06 340 LEU A O 1
ATOM 2575 N N . PHE A 1 341 ? -15.839 -0.332 13.439 1.00 91.81 341 PHE A N 1
ATOM 2576 C CA . PHE A 1 341 ? -14.794 -1.157 12.840 1.00 91.81 341 PHE A CA 1
ATOM 2577 C C . PHE A 1 341 ? -15.270 -1.870 11.576 1.00 91.81 341 PHE A C 1
ATOM 2579 O O . PHE A 1 341 ? -14.538 -1.901 10.588 1.00 91.81 341 PHE A O 1
ATOM 2586 N N . ARG A 1 342 ? -16.493 -2.411 11.561 1.00 91.50 342 ARG A N 1
ATOM 2587 C CA . ARG A 1 342 ? -17.067 -3.038 10.363 1.00 91.50 342 ARG A CA 1
ATOM 2588 C C . ARG A 1 342 ? -17.154 -2.057 9.193 1.00 91.50 342 ARG A C 1
ATOM 2590 O O . ARG A 1 342 ? -16.758 -2.414 8.086 1.00 91.50 342 ARG A O 1
ATOM 2597 N N . LEU A 1 343 ? -17.630 -0.836 9.431 1.00 91.69 343 LEU A N 1
ATOM 2598 C CA . LEU A 1 343 ? -17.725 0.202 8.398 1.00 91.69 343 LEU A CA 1
ATOM 2599 C C . LEU A 1 343 ? -16.339 0.583 7.866 1.00 91.69 343 LEU A C 1
ATOM 2601 O O . LEU A 1 343 ? -16.092 0.486 6.665 1.00 91.69 343 LEU A O 1
ATOM 2605 N N . ILE A 1 344 ? -15.410 0.907 8.771 1.00 91.19 344 ILE A N 1
ATOM 2606 C CA . ILE A 1 344 ? -14.038 1.297 8.426 1.00 91.19 344 ILE A CA 1
ATOM 2607 C C . ILE A 1 344 ? -13.315 0.179 7.672 1.00 91.19 344 ILE A C 1
ATOM 2609 O O . ILE A 1 344 ? -12.659 0.437 6.671 1.00 91.19 344 ILE A O 1
ATOM 2613 N N . SER A 1 345 ? -13.410 -1.065 8.139 1.00 90.12 345 SER A N 1
ATOM 2614 C CA . SER A 1 345 ? -12.712 -2.191 7.513 1.00 90.12 345 SER A CA 1
ATOM 2615 C C . SER A 1 345 ? -13.241 -2.491 6.114 1.00 90.12 345 SER A C 1
ATOM 2617 O O . SER A 1 345 ? -12.441 -2.633 5.193 1.00 90.12 345 SER A O 1
ATOM 2619 N N . THR A 1 346 ? -14.562 -2.489 5.923 1.00 91.50 346 THR A N 1
ATOM 2620 C CA . THR A 1 346 ? -15.187 -2.627 4.596 1.00 91.50 346 THR A CA 1
ATOM 2621 C C . THR A 1 346 ? -14.701 -1.526 3.653 1.00 91.50 346 THR A C 1
ATOM 2623 O O . THR A 1 346 ? -14.281 -1.797 2.528 1.00 91.50 346 THR A O 1
ATOM 2626 N N . GLU A 1 347 ? -14.706 -0.279 4.122 1.00 92.00 347 GLU A N 1
ATOM 2627 C CA . GLU A 1 347 ? -14.323 0.873 3.315 1.00 92.00 347 GLU A CA 1
ATOM 2628 C C . GLU A 1 347 ? -12.827 0.883 2.978 1.00 92.00 347 GLU A C 1
ATOM 2630 O O . GLU A 1 347 ? -12.468 1.082 1.819 1.00 92.00 347 GLU A O 1
ATOM 2635 N N . ILE A 1 348 ? -11.950 0.576 3.939 1.00 89.88 348 ILE A N 1
ATOM 2636 C CA . ILE A 1 348 ? -10.507 0.436 3.700 1.00 89.88 348 ILE A CA 1
ATOM 2637 C C . ILE A 1 348 ? -10.238 -0.659 2.666 1.00 89.88 348 ILE A C 1
ATOM 2639 O O . ILE A 1 348 ? -9.421 -0.452 1.768 1.00 89.88 348 ILE A O 1
ATOM 2643 N N . VAL A 1 349 ? -10.912 -1.811 2.762 1.00 90.81 349 VAL A N 1
ATOM 2644 C CA . VAL A 1 349 ? -10.730 -2.906 1.800 1.00 90.81 349 VAL A CA 1
ATOM 2645 C C . VAL A 1 349 ? -11.135 -2.466 0.393 1.00 90.81 349 VAL A C 1
ATOM 2647 O O . VAL A 1 349 ? -10.342 -2.612 -0.538 1.00 90.81 349 VAL A O 1
ATOM 2650 N N . LEU A 1 350 ? -12.325 -1.881 0.230 1.00 92.38 350 LEU A N 1
ATOM 2651 C CA . LEU A 1 350 ? -12.837 -1.479 -1.082 1.00 92.38 350 LEU A CA 1
ATOM 2652 C C . LEU A 1 350 ? -12.056 -0.305 -1.686 1.00 92.38 350 LEU A C 1
ATOM 2654 O O . LEU A 1 350 ? -11.682 -0.356 -2.858 1.00 92.38 350 LEU A O 1
ATOM 2658 N N . GLN A 1 351 ? -11.750 0.731 -0.898 1.00 90.81 351 GLN A N 1
ATOM 2659 C CA . GLN A 1 351 ? -10.971 1.873 -1.378 1.00 90.81 351 GLN A CA 1
ATOM 2660 C C . GLN A 1 351 ? -9.560 1.449 -1.800 1.00 90.81 351 GLN A C 1
ATOM 2662 O O . GLN A 1 351 ? -9.074 1.882 -2.846 1.00 90.81 351 GLN A O 1
ATOM 2667 N N . ASN A 1 352 ? -8.895 0.582 -1.028 1.00 89.44 352 ASN A N 1
ATOM 2668 C CA . ASN A 1 352 ? -7.579 0.077 -1.414 1.00 89.44 352 ASN A CA 1
ATOM 2669 C C . ASN A 1 352 ? -7.662 -0.842 -2.636 1.00 89.44 352 ASN A C 1
ATOM 2671 O O . ASN A 1 352 ? -6.817 -0.726 -3.519 1.00 89.44 352 ASN A O 1
ATOM 2675 N N . ALA A 1 353 ? -8.689 -1.690 -2.750 1.00 90.00 353 ALA A N 1
ATOM 2676 C CA . ALA A 1 353 ? -8.893 -2.506 -3.946 1.00 90.00 353 ALA A CA 1
ATOM 2677 C C . ALA A 1 353 ? -9.007 -1.638 -5.213 1.00 90.00 353 ALA A C 1
ATOM 2679 O O . ALA A 1 353 ? -8.351 -1.913 -6.218 1.00 90.00 353 ALA A O 1
ATOM 2680 N N . GLN A 1 354 ? -9.766 -0.540 -5.141 1.00 89.75 354 GLN A N 1
ATOM 2681 C CA . GLN A 1 354 ? -9.918 0.410 -6.245 1.00 89.75 354 GLN A CA 1
ATOM 2682 C C . GLN A 1 354 ? -8.624 1.169 -6.564 1.00 89.75 354 GLN A C 1
ATOM 2684 O O . GLN A 1 354 ? -8.275 1.314 -7.735 1.00 89.75 354 GLN A O 1
ATOM 2689 N N . ARG A 1 355 ? -7.881 1.625 -5.545 1.00 86.88 355 ARG A N 1
ATOM 2690 C CA . ARG A 1 355 ? -6.585 2.310 -5.728 1.00 86.88 355 ARG A CA 1
ATOM 2691 C C . ARG A 1 355 ? -5.519 1.404 -6.337 1.00 86.88 355 ARG A C 1
ATOM 2693 O O . ARG A 1 355 ? -4.621 1.890 -7.013 1.00 86.88 355 ARG A O 1
ATOM 2700 N N . MET A 1 356 ? -5.625 0.099 -6.110 1.00 88.69 356 MET A N 1
ATOM 2701 C CA . MET A 1 356 ? -4.690 -0.905 -6.614 1.00 88.69 356 MET A CA 1
ATOM 2702 C C . MET A 1 356 ? -5.167 -1.569 -7.914 1.00 88.69 356 MET A C 1
ATOM 2704 O O . MET A 1 356 ? -4.657 -2.631 -8.287 1.00 88.69 356 MET A O 1
ATOM 2708 N N . LYS A 1 357 ? -6.120 -0.957 -8.631 1.00 86.12 357 LYS A N 1
ATOM 2709 C CA . LYS A 1 357 ? -6.575 -1.422 -9.946 1.00 86.12 357 LYS A CA 1
ATOM 2710 C C . LYS A 1 357 ? -5.389 -1.439 -10.923 1.00 86.12 357 LYS A C 1
ATOM 2712 O O . LYS A 1 357 ? -4.870 -0.393 -11.295 1.00 86.12 357 LYS A O 1
ATOM 2717 N N . GLY A 1 358 ? -4.934 -2.636 -11.297 1.00 84.00 358 GLY A N 1
ATOM 2718 C CA . GLY A 1 358 ? -3.737 -2.868 -12.121 1.00 84.00 358 GLY A CA 1
ATOM 2719 C C . GLY A 1 358 ? -2.595 -3.590 -11.394 1.00 84.00 358 GLY A C 1
ATOM 2720 O O . GLY A 1 358 ? -1.794 -4.257 -12.044 1.00 84.00 358 GLY A O 1
ATOM 2721 N N . ALA A 1 359 ? -2.545 -3.511 -10.061 1.00 87.44 359 ALA A N 1
ATOM 2722 C CA . ALA A 1 359 ? -1.689 -4.356 -9.220 1.00 87.44 359 ALA A CA 1
ATOM 2723 C C . ALA A 1 359 ? -2.443 -5.587 -8.682 1.00 87.44 359 ALA A C 1
ATOM 2725 O O . ALA A 1 359 ? -1.849 -6.630 -8.394 1.00 87.44 359 ALA A O 1
ATOM 2726 N N . LEU A 1 360 ? -3.763 -5.465 -8.540 1.00 90.06 360 LEU A N 1
ATOM 2727 C CA . LEU A 1 360 ? -4.680 -6.570 -8.295 1.00 90.06 360 LEU A CA 1
ATOM 2728 C C . LEU A 1 360 ? -5.207 -7.133 -9.616 1.00 90.06 360 LEU A C 1
ATOM 2730 O O . LEU A 1 360 ? -5.470 -6.379 -10.554 1.00 90.06 360 LEU A O 1
ATOM 2734 N N . SER A 1 361 ? -5.392 -8.454 -9.665 1.00 89.00 361 SER A N 1
ATOM 2735 C CA . SER A 1 361 ? -6.120 -9.091 -10.762 1.00 89.00 361 SER A CA 1
ATOM 2736 C C . SER A 1 361 ? -7.628 -8.868 -10.611 1.00 89.00 361 SER A C 1
ATOM 2738 O O . SER A 1 361 ? -8.120 -8.662 -9.501 1.00 89.00 361 SER A O 1
ATOM 2740 N N . ASP A 1 362 ? -8.387 -8.987 -11.704 1.00 89.06 362 ASP A N 1
ATOM 2741 C CA . ASP A 1 362 ? -9.856 -8.885 -11.662 1.00 89.06 362 ASP A CA 1
ATOM 2742 C C . ASP A 1 362 ? -10.483 -9.911 -10.701 1.00 89.06 362 ASP A C 1
ATOM 2744 O O . ASP A 1 362 ? -11.481 -9.630 -10.040 1.00 89.06 362 ASP A O 1
ATOM 2748 N N . LYS A 1 363 ? -9.861 -11.092 -10.573 1.00 88.69 363 LYS A N 1
ATOM 2749 C CA . LYS A 1 363 ? -10.266 -12.122 -9.607 1.00 88.69 363 LYS A CA 1
ATOM 2750 C C . LYS A 1 363 ? -10.059 -11.664 -8.164 1.00 88.69 363 LYS A C 1
ATOM 2752 O O . LYS A 1 363 ? -10.927 -11.916 -7.335 1.00 88.69 363 LYS A O 1
ATOM 2757 N N . ASP A 1 364 ? -8.949 -10.985 -7.874 1.00 89.12 364 ASP A N 1
ATOM 2758 C CA . ASP A 1 364 ? -8.670 -10.455 -6.536 1.00 89.12 364 ASP A CA 1
ATOM 2759 C C . ASP A 1 364 ? -9.668 -9.351 -6.173 1.00 89.12 364 ASP A C 1
ATOM 2761 O O . ASP A 1 364 ? -10.187 -9.335 -5.062 1.00 89.12 364 ASP A O 1
ATOM 2765 N N . ILE A 1 365 ? -9.973 -8.453 -7.115 1.00 91.25 365 ILE A N 1
ATOM 2766 C CA . ILE A 1 365 ? -10.957 -7.381 -6.907 1.00 91.25 365 ILE A CA 1
ATOM 2767 C C . ILE A 1 365 ? -12.329 -7.989 -6.614 1.00 91.25 365 ILE A C 1
ATOM 2769 O O . ILE A 1 365 ? -12.939 -7.659 -5.601 1.00 91.25 365 ILE A O 1
ATOM 2773 N N . LEU A 1 366 ? -12.776 -8.939 -7.439 1.00 89.56 366 LEU A N 1
ATOM 2774 C CA . LEU A 1 366 ? -14.056 -9.619 -7.250 1.00 89.56 366 LEU A CA 1
ATOM 2775 C C . LEU A 1 366 ? -14.106 -10.420 -5.940 1.00 89.56 366 LEU A C 1
ATOM 2777 O O . LEU A 1 366 ? -15.157 -10.496 -5.303 1.00 89.56 366 LEU A O 1
ATOM 2781 N N . PHE A 1 367 ? -12.988 -11.012 -5.514 1.00 90.50 367 PHE A N 1
ATOM 2782 C CA . PHE A 1 367 ? -12.891 -11.629 -4.194 1.00 90.50 367 PHE A CA 1
ATOM 2783 C C . PHE A 1 367 ? -13.058 -10.591 -3.083 1.00 90.50 367 PHE A C 1
ATOM 2785 O O . PHE A 1 367 ? -13.894 -10.780 -2.206 1.00 90.50 367 PHE A O 1
ATOM 2792 N N . LEU A 1 368 ? -12.316 -9.484 -3.128 1.00 90.69 368 LEU A N 1
ATOM 2793 C CA . LEU A 1 368 ? -12.389 -8.438 -2.108 1.00 90.69 368 LEU A CA 1
ATOM 2794 C C . LEU A 1 368 ? -13.783 -7.808 -2.039 1.00 90.69 368 LEU A C 1
ATOM 2796 O O . LEU A 1 368 ? -14.282 -7.593 -0.942 1.00 90.69 368 LEU A O 1
ATOM 2800 N N . GLU A 1 369 ? -14.448 -7.589 -3.172 1.00 91.00 369 GLU A N 1
ATOM 2801 C CA . GLU A 1 369 ? -15.831 -7.099 -3.220 1.00 91.00 369 GLU A CA 1
ATOM 2802 C C . GLU A 1 369 ? -16.816 -8.066 -2.551 1.00 91.00 369 GLU A C 1
ATOM 2804 O O . GLU A 1 369 ? -17.697 -7.637 -1.805 1.00 91.00 369 GLU A O 1
ATOM 2809 N N . LYS A 1 370 ? -16.653 -9.377 -2.768 1.00 89.75 370 LYS A N 1
ATOM 2810 C CA . LYS A 1 370 ? -17.496 -10.408 -2.140 1.00 89.75 370 LYS A CA 1
ATOM 2811 C C . LYS A 1 370 ? -17.195 -10.602 -0.656 1.00 89.75 370 LYS A C 1
ATOM 2813 O O . LYS A 1 370 ? -18.108 -10.896 0.112 1.00 89.75 370 LYS A O 1
ATOM 2818 N N . THR A 1 371 ? -15.935 -10.451 -0.259 1.00 87.44 371 THR A N 1
ATOM 2819 C CA . THR A 1 371 ? -15.473 -10.693 1.113 1.00 87.44 371 THR A CA 1
ATOM 2820 C C . THR A 1 371 ? -15.653 -9.463 1.999 1.00 87.44 371 THR A C 1
ATOM 2822 O O . THR A 1 371 ? -15.885 -9.623 3.194 1.00 87.44 371 THR A O 1
ATOM 2825 N N . ALA A 1 372 ? -15.628 -8.245 1.442 1.00 87.81 372 ALA A N 1
ATOM 2826 C CA . ALA A 1 372 ? -15.711 -6.988 2.191 1.00 87.81 372 ALA A CA 1
ATOM 2827 C C . ALA A 1 372 ? -16.865 -6.932 3.217 1.00 87.81 372 ALA A C 1
ATOM 2829 O O . ALA A 1 372 ? -16.593 -6.560 4.358 1.00 87.81 372 ALA A O 1
ATOM 2830 N N . PRO A 1 373 ? -18.106 -7.379 2.919 1.00 85.75 373 PRO A N 1
ATOM 2831 C CA . PRO A 1 373 ? -19.182 -7.396 3.916 1.00 85.75 373 PRO A CA 1
ATOM 2832 C C . PRO A 1 373 ? -18.905 -8.308 5.125 1.00 85.75 373 PRO A C 1
ATOM 2834 O O . PRO A 1 373 ? -19.401 -8.049 6.221 1.00 85.75 373 PRO A O 1
ATOM 2837 N N . ALA A 1 374 ? -18.118 -9.373 4.937 1.00 83.69 374 ALA A N 1
ATOM 2838 C CA . ALA A 1 374 ? -17.776 -10.354 5.967 1.00 83.69 374 ALA A CA 1
ATOM 2839 C C . ALA A 1 374 ? -16.522 -9.977 6.779 1.00 83.69 374 ALA A C 1
ATOM 2841 O O . ALA A 1 374 ? -16.330 -10.503 7.878 1.00 83.69 374 ALA A O 1
ATOM 2842 N N . VAL A 1 375 ? -15.693 -9.050 6.279 1.00 79.19 375 VAL A N 1
ATOM 2843 C CA . VAL A 1 375 ? -14.440 -8.598 6.917 1.00 79.19 375 VAL A CA 1
ATOM 2844 C C . VAL A 1 375 ? -14.681 -8.060 8.328 1.00 79.19 375 VAL A C 1
ATOM 2846 O O . VAL A 1 375 ? -13.940 -8.378 9.252 1.00 79.19 375 VAL A O 1
ATOM 2849 N N . GLY A 1 376 ? -15.746 -7.286 8.528 1.00 74.31 376 GLY A N 1
ATOM 2850 C CA . GLY A 1 376 ? -16.091 -6.767 9.853 1.00 74.31 376 GLY A CA 1
ATOM 2851 C C . GLY A 1 376 ? -16.855 -7.746 10.747 1.00 74.31 376 GLY A C 1
ATOM 2852 O O . GLY A 1 376 ? -17.225 -7.373 11.856 1.00 74.31 376 GLY A O 1
ATOM 2853 N N . MET A 1 377 ? -17.134 -8.963 10.269 1.00 76.00 377 MET A N 1
ATOM 2854 C CA . MET A 1 377 ? -17.917 -9.967 10.997 1.00 76.00 377 MET A CA 1
ATOM 2855 C C . MET A 1 377 ? -17.062 -11.119 11.520 1.00 76.00 377 MET A C 1
ATOM 2857 O O . MET A 1 377 ? -17.345 -11.640 12.595 1.00 76.00 377 MET A O 1
ATOM 2861 N N . THR A 1 378 ? -16.032 -11.530 10.773 1.00 83.19 378 THR A N 1
ATOM 2862 C CA . THR A 1 378 ? -15.209 -12.692 11.132 1.00 83.19 378 THR A CA 1
ATOM 2863 C C . THR A 1 378 ? -13.714 -12.369 11.041 1.00 83.19 378 THR A C 1
ATOM 2865 O O . THR A 1 378 ? -13.278 -11.761 10.059 1.00 83.19 378 THR A O 1
ATOM 2868 N N . PRO A 1 379 ? -12.897 -12.795 12.026 1.00 84.19 379 PRO A N 1
ATOM 2869 C CA . PRO A 1 379 ? -11.442 -12.638 11.964 1.00 84.19 379 PRO A CA 1
ATOM 2870 C C . PRO A 1 379 ? -10.812 -13.312 10.737 1.00 84.19 379 PRO A C 1
ATOM 2872 O O . PRO A 1 379 ? -9.805 -12.834 10.220 1.00 84.19 379 PRO A O 1
ATOM 2875 N N . GLU A 1 380 ? -11.410 -14.406 10.259 1.00 86.56 380 GLU A N 1
ATOM 2876 C CA . GLU A 1 380 ? -10.950 -15.162 9.088 1.00 86.56 380 GLU A CA 1
ATOM 2877 C C . GLU A 1 380 ? -11.133 -14.369 7.791 1.00 86.56 380 GLU A C 1
ATOM 2879 O O . GLU A 1 380 ? -10.165 -14.190 7.056 1.00 86.56 380 GLU A O 1
ATOM 2884 N N . ALA A 1 381 ? -12.322 -13.805 7.543 1.00 85.19 381 ALA A N 1
ATOM 2885 C CA . ALA A 1 381 ? -12.555 -12.984 6.353 1.00 85.19 381 ALA A CA 1
ATOM 2886 C C . ALA A 1 381 ? -11.645 -11.748 6.321 1.00 85.19 381 ALA A C 1
ATOM 2888 O O . ALA A 1 381 ? -11.147 -11.368 5.261 1.00 85.19 381 ALA A O 1
ATOM 288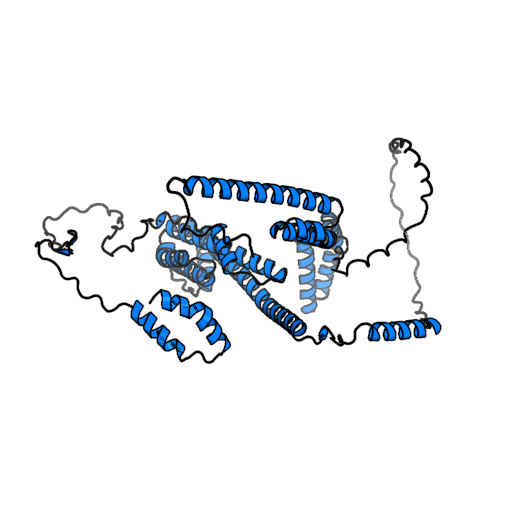9 N N . LEU A 1 382 ? -11.391 -11.134 7.484 1.00 86.81 382 LEU A N 1
ATOM 2890 C CA . LEU A 1 382 ? -10.434 -10.036 7.594 1.00 86.81 382 LEU A CA 1
ATOM 2891 C C . LEU A 1 382 ? -9.008 -10.487 7.284 1.00 86.81 382 LEU A C 1
ATOM 2893 O O . LEU A 1 382 ? -8.315 -9.806 6.533 1.00 86.81 382 LEU A O 1
ATOM 2897 N N . ARG A 1 383 ? -8.570 -11.626 7.828 1.00 89.06 383 ARG A N 1
ATOM 2898 C CA . ARG A 1 383 ? -7.242 -12.182 7.554 1.00 89.06 383 ARG A CA 1
ATOM 2899 C C . ARG A 1 383 ? -7.048 -12.459 6.062 1.00 89.06 383 ARG A C 1
ATOM 2901 O O . ARG A 1 383 ? -6.015 -12.074 5.516 1.00 89.06 383 ARG A O 1
ATOM 2908 N N . ASP A 1 384 ? -8.034 -13.067 5.410 1.00 88.06 384 ASP A N 1
ATOM 2909 C CA . ASP A 1 384 ? -7.976 -13.383 3.981 1.00 88.06 384 ASP A CA 1
ATOM 2910 C C . ASP A 1 384 ? -7.952 -12.103 3.128 1.00 88.06 384 ASP A C 1
ATOM 2912 O O . ASP A 1 384 ? -7.113 -11.962 2.235 1.00 88.06 384 ASP A O 1
ATOM 2916 N N . ALA A 1 385 ? -8.805 -11.120 3.440 1.00 88.00 385 ALA A N 1
ATOM 2917 C CA . ALA A 1 385 ? -8.806 -9.831 2.748 1.00 88.00 385 ALA A CA 1
ATOM 2918 C C . ALA A 1 385 ? -7.479 -9.073 2.930 1.00 88.00 385 ALA A C 1
ATOM 2920 O O . ALA A 1 385 ? -6.922 -8.554 1.961 1.00 88.00 385 ALA A O 1
ATOM 2921 N N . VAL A 1 386 ? -6.934 -9.045 4.152 1.00 90.75 386 VAL A N 1
ATOM 2922 C CA . VAL A 1 386 ? -5.630 -8.436 4.461 1.00 90.75 386 VAL A CA 1
ATOM 2923 C C . VAL A 1 386 ? -4.511 -9.118 3.678 1.00 90.75 386 VAL A C 1
ATOM 2925 O O . VAL A 1 386 ? -3.664 -8.427 3.115 1.00 90.75 386 VAL A O 1
ATOM 2928 N N . ALA A 1 387 ? -4.514 -10.450 3.590 1.00 91.00 387 ALA A N 1
ATOM 2929 C CA . ALA A 1 387 ? -3.505 -11.193 2.844 1.00 91.00 387 ALA A CA 1
ATOM 2930 C C . ALA A 1 387 ? -3.518 -10.829 1.348 1.00 91.00 387 ALA A C 1
ATOM 2932 O O . ALA A 1 387 ? -2.471 -10.508 0.785 1.00 91.00 387 ALA A O 1
ATOM 2933 N N . VAL A 1 388 ? -4.700 -10.791 0.721 1.00 90.94 388 VAL A N 1
ATOM 2934 C CA . VAL A 1 388 ? -4.850 -10.400 -0.693 1.00 90.94 388 VAL A CA 1
ATOM 2935 C C . VAL A 1 388 ? -4.416 -8.952 -0.926 1.00 90.94 388 VAL A C 1
ATOM 2937 O O . VAL A 1 388 ? -3.685 -8.668 -1.878 1.00 90.94 388 VAL A O 1
ATOM 2940 N N . LEU A 1 389 ? -4.809 -8.029 -0.044 1.00 91.81 389 LEU A N 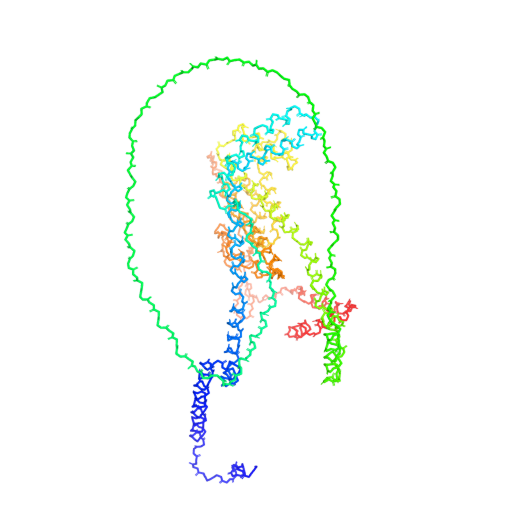1
ATOM 2941 C CA . LEU A 1 389 ? -4.416 -6.625 -0.144 1.00 91.81 389 LEU A CA 1
ATOM 2942 C C . LEU A 1 389 ? -2.902 -6.434 0.019 1.00 91.81 389 LEU A C 1
ATOM 2944 O O . LEU A 1 389 ? -2.313 -5.677 -0.750 1.00 91.81 389 LEU A O 1
ATOM 2948 N N . LYS A 1 390 ? -2.251 -7.141 0.954 1.00 94.44 390 LYS A N 1
ATOM 2949 C CA . LYS A 1 390 ? -0.786 -7.099 1.123 1.00 94.44 390 LYS A CA 1
ATOM 2950 C C . LYS A 1 390 ? -0.058 -7.579 -0.129 1.00 94.44 390 LYS A C 1
ATOM 2952 O O . LYS A 1 390 ? 0.873 -6.908 -0.576 1.00 94.44 390 LYS A O 1
ATOM 2957 N N . SER A 1 391 ? -0.504 -8.679 -0.737 1.00 90.94 391 SER A N 1
ATOM 2958 C CA . SER A 1 391 ? 0.042 -9.135 -2.021 1.00 90.94 391 SER A CA 1
ATOM 2959 C C . SER A 1 391 ? -0.167 -8.098 -3.128 1.00 90.94 391 SER A C 1
ATOM 2961 O O . SER A 1 391 ? 0.748 -7.844 -3.909 1.00 90.94 391 SER A O 1
ATOM 2963 N N . GLY A 1 392 ? -1.329 -7.437 -3.166 1.00 91.88 392 GLY A N 1
ATOM 2964 C CA . GLY A 1 392 ? -1.597 -6.315 -4.070 1.00 91.88 392 GLY A CA 1
ATOM 2965 C C . GLY A 1 392 ? -0.621 -5.149 -3.900 1.00 91.88 392 GLY A C 1
ATOM 2966 O O . GLY A 1 392 ? -0.059 -4.678 -4.889 1.00 91.88 392 GLY A O 1
ATOM 2967 N N . VAL A 1 393 ? -0.362 -4.727 -2.658 1.00 94.25 393 VAL A N 1
ATOM 2968 C CA . VAL A 1 393 ? 0.607 -3.662 -2.341 1.00 94.25 393 VAL A CA 1
ATOM 2969 C C . VAL A 1 393 ? 2.013 -4.050 -2.793 1.00 94.25 393 VAL A C 1
ATOM 2971 O O . VAL A 1 393 ? 2.671 -3.261 -3.467 1.00 94.25 393 VAL A O 1
ATOM 2974 N N . GLN A 1 394 ? 2.462 -5.271 -2.487 1.00 94.25 394 GLN A N 1
ATOM 2975 C CA . GLN A 1 394 ? 3.788 -5.753 -2.887 1.00 94.25 394 GLN A CA 1
ATOM 2976 C C . GLN A 1 394 ? 3.952 -5.778 -4.412 1.00 94.25 394 GLN A C 1
ATOM 2978 O O . GLN A 1 394 ? 4.961 -5.293 -4.929 1.00 94.25 394 GLN A O 1
ATOM 2983 N N . ARG A 1 395 ? 2.937 -6.262 -5.147 1.00 93.56 395 ARG A N 1
ATOM 2984 C CA . ARG A 1 395 ? 2.920 -6.220 -6.620 1.00 93.56 395 ARG A CA 1
ATOM 2985 C C . ARG A 1 395 ? 2.990 -4.798 -7.150 1.00 93.56 395 ARG A C 1
ATOM 2987 O O . ARG A 1 395 ? 3.787 -4.524 -8.044 1.00 93.56 395 ARG A O 1
ATOM 2994 N N . GLY A 1 396 ? 2.182 -3.902 -6.589 1.00 91.75 396 GLY A N 1
ATOM 2995 C CA . GLY A 1 396 ? 2.135 -2.497 -6.978 1.00 91.75 396 GLY A CA 1
ATOM 2996 C C . GLY A 1 396 ? 3.474 -1.792 -6.782 1.00 91.75 396 GLY A C 1
ATOM 2997 O O . GLY A 1 396 ? 4.005 -1.195 -7.719 1.00 91.75 396 GLY A O 1
ATOM 2998 N N . GLN A 1 397 ? 4.072 -1.939 -5.597 1.00 94.25 397 GLN A N 1
ATOM 2999 C CA . GLN A 1 397 ? 5.390 -1.387 -5.285 1.00 94.25 397 GLN A CA 1
ATOM 3000 C C . GLN A 1 397 ? 6.474 -1.944 -6.207 1.00 94.25 397 GLN A C 1
ATOM 3002 O O . GLN A 1 397 ? 7.296 -1.185 -6.723 1.00 94.25 397 GLN A O 1
ATOM 3007 N N . TRP A 1 398 ? 6.486 -3.259 -6.436 1.00 95.25 398 TRP A N 1
ATOM 3008 C CA . TRP A 1 398 ? 7.459 -3.882 -7.326 1.00 95.25 398 TRP A CA 1
ATOM 3009 C C . TRP A 1 398 ? 7.315 -3.376 -8.765 1.00 95.25 398 TRP A C 1
ATOM 3011 O O . TRP A 1 398 ? 8.309 -2.991 -9.383 1.00 95.25 398 TRP A O 1
ATOM 3021 N N . LEU A 1 399 ? 6.083 -3.303 -9.278 1.00 93.50 399 LEU A N 1
ATOM 3022 C CA . LEU A 1 399 ? 5.791 -2.834 -10.630 1.00 93.50 399 LEU A CA 1
ATOM 3023 C C . LEU A 1 399 ? 6.204 -1.372 -10.813 1.00 93.50 399 LEU A C 1
ATOM 3025 O O . LEU A 1 399 ? 6.880 -1.045 -11.789 1.00 93.50 399 LEU A O 1
ATOM 3029 N N . ALA A 1 400 ? 5.861 -0.501 -9.864 1.00 92.56 400 ALA A N 1
ATOM 3030 C CA . ALA A 1 400 ? 6.236 0.905 -9.915 1.00 92.56 400 ALA A CA 1
ATOM 3031 C C . ALA A 1 400 ? 7.764 1.095 -9.845 1.00 92.56 400 ALA A C 1
ATOM 3033 O O . ALA A 1 400 ? 8.322 1.832 -10.659 1.00 92.56 400 ALA A O 1
ATOM 3034 N N . ARG A 1 401 ? 8.473 0.351 -8.979 1.00 94.75 401 ARG A N 1
ATOM 3035 C CA . ARG A 1 401 ? 9.950 0.368 -8.925 1.00 94.75 401 ARG A CA 1
ATOM 3036 C C . ARG A 1 401 ? 10.584 -0.102 -10.232 1.00 94.75 401 ARG A C 1
ATOM 3038 O O . ARG A 1 401 ? 11.510 0.536 -10.719 1.00 94.75 401 ARG A O 1
ATOM 3045 N N . LYS A 1 402 ? 10.077 -1.183 -10.833 1.00 94.56 402 LYS A N 1
ATOM 3046 C CA . LYS A 1 402 ? 10.609 -1.692 -12.105 1.00 94.56 402 LYS A CA 1
ATOM 3047 C C . LYS A 1 402 ? 10.328 -0.763 -13.279 1.00 94.56 402 LYS A C 1
ATOM 3049 O O . LYS A 1 402 ? 11.192 -0.597 -14.136 1.00 94.56 402 LYS A O 1
ATOM 3054 N N . ARG A 1 403 ? 9.160 -0.112 -13.310 1.00 92.50 403 ARG A N 1
ATOM 3055 C CA . ARG A 1 403 ? 8.871 0.945 -14.293 1.00 92.50 403 ARG A CA 1
ATOM 3056 C C . ARG A 1 403 ? 9.872 2.086 -14.160 1.00 92.50 403 ARG A C 1
ATOM 3058 O O . ARG A 1 403 ? 10.424 2.505 -15.171 1.00 92.50 403 ARG A O 1
ATOM 3065 N N . LEU A 1 404 ? 10.130 2.535 -12.933 1.00 92.38 404 LEU A N 1
ATOM 3066 C CA . LEU A 1 404 ? 11.094 3.592 -12.655 1.00 92.38 404 LEU A CA 1
ATOM 3067 C C . LEU A 1 404 ? 12.504 3.211 -13.127 1.00 92.38 404 LEU A C 1
ATOM 3069 O O . LEU A 1 404 ? 13.082 3.946 -13.914 1.00 92.38 404 LEU A O 1
ATOM 3073 N N . GLU A 1 405 ? 12.996 2.025 -12.759 1.00 92.44 405 GLU A N 1
ATOM 3074 C CA . GLU A 1 405 ? 14.315 1.509 -13.163 1.00 92.44 405 GLU A CA 1
ATOM 3075 C C . GLU A 1 405 ? 14.484 1.463 -14.697 1.00 92.44 405 GLU A C 1
ATOM 3077 O O . GLU A 1 405 ? 15.489 1.918 -15.247 1.00 92.44 405 GLU A O 1
ATOM 3082 N N . ILE A 1 406 ? 13.476 0.953 -15.415 1.00 88.88 406 ILE A N 1
ATOM 3083 C CA . ILE A 1 406 ? 13.508 0.842 -16.883 1.00 88.88 406 ILE A CA 1
ATOM 3084 C C . ILE A 1 406 ? 13.465 2.225 -17.542 1.00 88.88 406 ILE A C 1
ATOM 3086 O O . ILE A 1 406 ? 14.213 2.489 -18.490 1.00 88.88 406 ILE A O 1
ATOM 3090 N N . MET A 1 407 ? 12.618 3.119 -17.028 1.00 88.81 407 MET A N 1
ATOM 3091 C CA . MET A 1 407 ? 12.532 4.493 -17.515 1.00 88.81 407 MET A CA 1
ATOM 3092 C C . MET A 1 407 ? 13.816 5.264 -17.235 1.00 88.81 407 MET A C 1
ATOM 3094 O O . MET A 1 407 ? 14.268 6.024 -18.092 1.00 88.81 407 MET A O 1
ATOM 3098 N N . GLU A 1 408 ? 14.444 5.035 -16.082 1.00 87.69 408 GLU A N 1
ATOM 3099 C CA . GLU A 1 408 ? 15.720 5.636 -15.716 1.00 87.69 408 GLU A CA 1
ATOM 3100 C C . GLU A 1 408 ? 16.841 5.242 -16.672 1.00 87.69 408 GLU A C 1
ATOM 3102 O O . GLU A 1 408 ? 17.597 6.106 -17.132 1.00 87.69 408 GLU A O 1
ATOM 3107 N N . ALA A 1 409 ? 16.846 3.973 -17.080 1.00 85.38 409 ALA A N 1
ATOM 3108 C CA . ALA A 1 409 ? 17.721 3.434 -18.112 1.00 85.38 409 ALA A CA 1
ATOM 3109 C C . ALA A 1 409 ? 17.413 3.943 -19.539 1.00 85.38 409 ALA A C 1
ATOM 3111 O O . ALA A 1 409 ? 18.156 3.626 -20.468 1.00 85.38 409 ALA A O 1
ATOM 3112 N N . GLY A 1 410 ? 16.362 4.751 -19.723 1.00 84.62 410 GLY A N 1
ATOM 3113 C CA . GLY A 1 410 ? 16.008 5.371 -21.002 1.00 84.62 410 GLY A CA 1
ATOM 3114 C C . GLY A 1 410 ? 15.151 4.495 -21.916 1.00 84.62 410 GLY A C 1
ATOM 3115 O O . GLY A 1 410 ? 15.065 4.776 -23.109 1.00 84.62 410 GLY A O 1
ATOM 3116 N N . TYR A 1 411 ? 14.522 3.448 -21.379 1.00 85.50 411 TYR A N 1
ATOM 3117 C CA . TYR A 1 411 ? 13.650 2.551 -22.133 1.00 85.50 411 TYR A CA 1
ATOM 3118 C C . TYR A 1 411 ? 12.180 2.748 -21.752 1.00 85.50 411 TYR A C 1
ATOM 3120 O O . TYR A 1 411 ? 11.853 3.121 -20.626 1.00 85.50 411 TYR A O 1
ATOM 3128 N N . ASN A 1 412 ? 11.279 2.437 -22.685 1.00 83.94 412 ASN A N 1
ATOM 3129 C CA . ASN A 1 412 ? 9.849 2.379 -22.397 1.00 83.94 412 ASN A CA 1
ATOM 3130 C C . ASN A 1 412 ? 9.498 1.017 -21.774 1.00 83.94 412 ASN A C 1
ATOM 3132 O O . ASN A 1 412 ? 9.763 -0.018 -22.394 1.00 83.94 412 ASN A O 1
ATOM 3136 N N . PRO A 1 413 ? 8.905 0.982 -20.568 1.00 88.12 413 PRO A N 1
ATOM 3137 C CA . PRO A 1 413 ? 8.567 -0.269 -19.908 1.00 88.12 413 PRO A CA 1
ATOM 3138 C C . PRO A 1 413 ? 7.451 -1.006 -20.651 1.00 88.12 413 PRO A C 1
ATOM 3140 O O . PRO A 1 413 ? 6.383 -0.454 -20.912 1.00 88.12 413 PRO A O 1
ATOM 3143 N N . ASN A 1 414 ? 7.672 -2.291 -20.941 1.00 90.69 414 ASN A N 1
ATOM 3144 C CA . ASN A 1 414 ? 6.611 -3.176 -21.410 1.00 90.69 414 ASN A CA 1
ATOM 3145 C C . ASN A 1 414 ? 5.708 -3.549 -20.225 1.00 90.69 414 ASN A C 1
ATOM 3147 O O . ASN A 1 414 ? 6.002 -4.482 -19.475 1.00 90.69 414 ASN A O 1
ATOM 3151 N N . LEU A 1 415 ? 4.616 -2.798 -20.055 1.00 87.81 415 LEU A N 1
ATOM 3152 C CA . LEU A 1 415 ? 3.708 -2.942 -18.915 1.00 87.81 415 LEU A CA 1
ATOM 3153 C C . LEU A 1 415 ? 3.130 -4.353 -18.799 1.00 87.81 415 LEU A C 1
ATOM 3155 O O . LEU A 1 415 ? 3.085 -4.886 -17.700 1.00 87.81 415 LEU A O 1
ATOM 3159 N N . TYR A 1 416 ? 2.769 -4.994 -19.913 1.00 87.06 416 TYR A N 1
ATOM 3160 C CA . TYR A 1 416 ? 2.221 -6.352 -19.888 1.00 87.06 416 TYR A CA 1
ATOM 3161 C C . TYR A 1 416 ? 3.221 -7.367 -19.316 1.00 87.06 416 TYR A C 1
ATOM 3163 O O . TYR A 1 416 ? 2.874 -8.163 -18.443 1.00 87.06 416 TYR A O 1
ATOM 3171 N N . ALA A 1 417 ? 4.477 -7.311 -19.772 1.00 90.06 417 ALA A N 1
ATOM 3172 C CA . ALA A 1 417 ? 5.529 -8.197 -19.282 1.00 90.06 417 ALA A CA 1
ATOM 3173 C C . ALA A 1 417 ? 5.827 -7.960 -17.793 1.00 90.06 417 ALA A C 1
ATOM 3175 O O . ALA A 1 417 ? 5.995 -8.919 -17.041 1.00 90.06 417 ALA A O 1
ATOM 3176 N N . LEU A 1 418 ? 5.838 -6.696 -17.356 1.00 90.75 418 LEU A N 1
ATOM 3177 C CA . LEU A 1 418 ? 6.037 -6.339 -15.951 1.00 90.75 418 LEU A CA 1
ATOM 3178 C C . LEU A 1 418 ? 4.877 -6.797 -15.069 1.00 90.75 418 LEU A C 1
ATOM 3180 O O . LEU A 1 418 ? 5.118 -7.389 -14.025 1.00 90.75 418 LEU A O 1
ATOM 3184 N N . THR A 1 419 ? 3.630 -6.570 -15.479 1.00 88.19 419 THR A N 1
ATOM 3185 C CA . THR A 1 419 ? 2.455 -7.024 -14.725 1.00 88.19 419 THR A CA 1
ATOM 3186 C C . THR A 1 419 ? 2.464 -8.542 -14.579 1.00 88.19 419 THR A C 1
ATOM 3188 O O . THR A 1 419 ? 2.283 -9.050 -13.475 1.00 88.19 419 THR A O 1
ATOM 3191 N N . LYS A 1 420 ? 2.757 -9.275 -15.660 1.00 89.62 420 LYS A N 1
ATOM 3192 C CA . LYS A 1 420 ? 2.893 -10.735 -15.612 1.00 89.62 420 LYS A CA 1
ATOM 3193 C C . LYS A 1 420 ? 3.986 -11.172 -14.627 1.00 89.62 420 LYS A C 1
ATOM 3195 O O . LYS A 1 420 ? 3.710 -11.975 -13.741 1.00 89.62 420 LYS A O 1
ATOM 3200 N N . ALA A 1 421 ? 5.181 -10.591 -14.724 1.00 91.88 421 ALA A N 1
ATOM 3201 C CA . ALA A 1 421 ? 6.287 -10.896 -13.817 1.00 91.88 421 ALA A CA 1
ATOM 3202 C C . ALA A 1 421 ? 5.966 -10.548 -12.350 1.00 91.88 421 ALA A C 1
ATOM 3204 O O . ALA A 1 421 ? 6.348 -11.285 -11.442 1.00 91.88 421 ALA A O 1
ATOM 3205 N N . ALA A 1 422 ? 5.221 -9.466 -12.101 1.00 89.88 422 ALA A N 1
ATOM 3206 C CA . ALA A 1 422 ? 4.776 -9.089 -10.761 1.00 89.88 422 ALA A CA 1
ATOM 3207 C C . ALA A 1 422 ? 3.832 -10.144 -10.163 1.00 89.88 422 ALA A C 1
ATOM 3209 O O . ALA A 1 422 ? 3.991 -10.521 -9.004 1.00 89.88 422 ALA A O 1
ATOM 3210 N N . HIS A 1 423 ? 2.879 -10.651 -10.951 1.00 87.69 423 HIS A N 1
ATOM 3211 C CA . HIS A 1 423 ? 1.973 -11.719 -10.521 1.00 87.69 423 HIS A CA 1
ATOM 3212 C C . HIS A 1 423 ? 2.688 -13.049 -10.266 1.00 87.69 423 HIS A C 1
ATOM 3214 O O . HIS A 1 423 ? 2.317 -13.758 -9.336 1.00 87.69 423 HIS A O 1
ATOM 3220 N N . GLU A 1 424 ? 3.710 -13.373 -11.056 1.00 90.56 424 GLU A N 1
ATOM 3221 C CA . GLU A 1 424 ? 4.537 -14.567 -10.847 1.00 90.56 424 GLU A CA 1
ATOM 3222 C C . GLU A 1 424 ? 5.420 -14.438 -9.596 1.00 90.56 424 GLU A C 1
ATOM 3224 O O . GLU A 1 424 ? 5.587 -15.404 -8.857 1.00 90.56 424 GLU A O 1
ATOM 3229 N N . THR A 1 425 ? 5.950 -13.239 -9.326 1.00 90.69 425 THR A N 1
ATOM 3230 C CA . THR A 1 425 ? 6.817 -12.979 -8.162 1.00 90.69 425 THR A CA 1
ATOM 3231 C C . THR A 1 425 ? 6.026 -12.950 -6.854 1.00 90.69 425 THR A C 1
ATOM 3233 O O . THR A 1 425 ? 6.493 -13.441 -5.829 1.00 90.69 425 THR A O 1
ATOM 3236 N N . PHE A 1 426 ? 4.821 -12.379 -6.888 1.00 92.06 426 PHE A N 1
ATOM 3237 C CA . PHE A 1 426 ? 3.939 -12.237 -5.731 1.00 92.06 426 PHE A CA 1
ATOM 3238 C C . PHE A 1 426 ? 2.575 -12.852 -6.066 1.00 92.06 426 PHE A C 1
ATOM 3240 O O . PHE A 1 426 ? 1.608 -12.128 -6.367 1.00 92.06 426 PHE A O 1
ATOM 3247 N N . PRO A 1 427 ? 2.484 -14.195 -6.057 1.00 88.12 427 PRO A N 1
ATOM 3248 C CA . PRO A 1 427 ? 1.223 -14.868 -6.309 1.00 88.12 427 PRO A CA 1
ATOM 3249 C C . PRO A 1 427 ? 0.196 -14.420 -5.272 1.00 88.12 427 PRO A C 1
ATOM 3251 O O . PRO A 1 427 ? 0.524 -14.178 -4.106 1.00 88.12 427 PRO A O 1
ATOM 3254 N N . THR A 1 428 ? -1.062 -14.292 -5.697 1.00 85.75 428 THR A N 1
ATOM 3255 C CA . THR A 1 428 ? -2.146 -14.130 -4.727 1.00 85.75 428 THR A CA 1
ATOM 3256 C C . THR A 1 428 ? -2.127 -15.374 -3.833 1.00 85.75 428 THR A C 1
ATOM 3258 O O . THR A 1 428 ? -2.061 -16.482 -4.377 1.00 85.75 428 THR A O 1
ATOM 3261 N N . PRO A 1 429 ? -2.139 -15.231 -2.494 1.00 84.38 429 PRO A N 1
ATOM 3262 C CA . PRO A 1 429 ? -2.247 -16.376 -1.602 1.00 84.38 429 PRO A CA 1
ATOM 3263 C C . PRO A 1 429 ? -3.428 -17.224 -2.058 1.00 84.38 429 PRO A C 1
ATOM 3265 O O . PRO A 1 429 ? -4.494 -16.678 -2.348 1.00 84.38 429 PRO A O 1
ATOM 3268 N N . ALA A 1 430 ? -3.200 -18.534 -2.198 1.00 62.44 430 ALA A N 1
ATOM 3269 C CA . ALA A 1 430 ? -4.209 -19.451 -2.702 1.00 62.44 430 ALA A CA 1
ATOM 3270 C C . ALA A 1 430 ? -5.502 -19.218 -1.919 1.00 62.44 430 ALA A C 1
ATOM 3272 O O . ALA A 1 430 ? -5.533 -19.381 -0.697 1.00 62.44 430 ALA A O 1
ATOM 3273 N N . LEU A 1 431 ? -6.547 -18.803 -2.633 1.00 62.72 431 LEU A N 1
ATOM 3274 C CA . LEU A 1 431 ? -7.883 -18.555 -2.103 1.00 62.72 431 LEU A CA 1
ATOM 3275 C C . LEU A 1 431 ? -8.559 -19.901 -1.811 1.00 62.72 431 LEU A C 1
ATOM 3277 O O . LEU A 1 431 ? -9.665 -20.170 -2.264 1.00 62.72 431 LEU A O 1
ATOM 3281 N N . ALA A 1 432 ? -7.876 -20.776 -1.070 1.00 46.91 432 ALA A N 1
ATOM 3282 C CA . ALA A 1 432 ? -8.338 -22.113 -0.725 1.00 46.91 432 ALA A CA 1
ATOM 3283 C C . ALA A 1 432 ? -9.684 -22.068 0.024 1.00 46.91 432 ALA A C 1
ATOM 3285 O O . ALA A 1 432 ? -10.434 -23.042 0.005 1.00 46.91 432 ALA A O 1
ATOM 3286 N N . SER A 1 433 ? -10.029 -20.923 0.627 1.00 48.78 433 SER A N 1
ATOM 3287 C CA . SER A 1 433 ? -11.317 -20.660 1.273 1.00 48.78 433 SER A CA 1
ATOM 3288 C C . SER A 1 433 ? -12.472 -20.352 0.308 1.00 48.78 433 SER A C 1
ATOM 3290 O O . SER A 1 433 ? -13.627 -20.458 0.712 1.00 48.78 433 SER A O 1
ATOM 3292 N N . LEU A 1 434 ? -12.218 -20.033 -0.969 1.00 49.34 434 LEU A N 1
ATOM 3293 C CA . LEU A 1 434 ? -13.281 -19.772 -1.951 1.00 49.34 434 LEU A CA 1
ATOM 3294 C C . LEU A 1 434 ? -13.933 -21.039 -2.513 1.00 49.34 434 LEU A C 1
ATOM 3296 O O . LEU A 1 434 ? -14.908 -20.923 -3.253 1.00 49.34 434 LEU A O 1
ATOM 3300 N N . GLY A 1 435 ? -13.420 -22.225 -2.170 1.00 46.38 435 GLY A N 1
ATOM 3301 C CA . GLY A 1 435 ? -13.872 -23.471 -2.772 1.00 46.38 435 GLY A CA 1
ATOM 3302 C C . GLY A 1 435 ? -13.640 -23.431 -4.277 1.00 46.38 435 GLY A C 1
ATOM 3303 O O . GLY A 1 435 ? -14.564 -23.189 -5.049 1.00 46.38 435 GLY A O 1
ATOM 3304 N N . GLU A 1 436 ? -12.399 -23.667 -4.704 1.00 41.66 436 GLU A N 1
ATOM 3305 C CA . GLU A 1 436 ? -12.112 -24.040 -6.089 1.00 41.66 436 GLU A CA 1
ATOM 3306 C C . GLU A 1 436 ? -12.857 -25.345 -6.419 1.00 41.66 436 GLU A C 1
ATOM 3308 O O . GLU A 1 436 ? -12.334 -26.448 -6.319 1.00 41.66 436 GLU A O 1
ATOM 3313 N N . THR A 1 437 ? -14.126 -25.231 -6.807 1.00 38.59 437 THR A N 1
ATOM 3314 C CA . THR A 1 437 ? -14.645 -26.054 -7.889 1.00 38.59 437 THR A CA 1
ATOM 3315 C C . THR A 1 437 ? -14.158 -25.408 -9.172 1.00 38.59 437 THR A C 1
ATOM 3317 O O . THR A 1 437 ? -14.626 -24.328 -9.541 1.00 38.59 437 THR A O 1
ATOM 3320 N N . ASP A 1 438 ? -13.198 -26.054 -9.823 1.00 38.16 438 ASP A N 1
ATOM 3321 C CA . ASP A 1 438 ? -12.780 -25.739 -11.182 1.00 38.16 438 ASP A CA 1
ATOM 3322 C C . ASP A 1 438 ? -13.996 -25.433 -12.080 1.00 38.16 438 ASP A C 1
ATOM 3324 O O . ASP A 1 438 ? -14.895 -26.253 -12.260 1.00 38.16 438 ASP A O 1
ATOM 3328 N N . GLY A 1 439 ? -14.024 -24.232 -12.660 1.00 37.78 439 GLY A N 1
ATOM 3329 C CA . GLY A 1 439 ? -14.653 -23.987 -13.962 1.00 37.78 439 GLY A CA 1
ATOM 3330 C C . GLY A 1 439 ? -16.183 -23.982 -14.090 1.00 37.78 439 GLY A C 1
ATOM 3331 O O . GLY A 1 439 ? -16.658 -24.013 -15.223 1.00 37.78 439 GLY A O 1
ATOM 3332 N N . GLY A 1 440 ? -16.971 -23.897 -13.016 1.00 28.98 440 GLY A N 1
ATOM 3333 C CA . GLY A 1 440 ? -18.432 -23.765 -13.118 1.00 28.98 440 GLY A CA 1
ATOM 3334 C C . GLY A 1 440 ? -18.961 -22.538 -12.387 1.00 28.98 440 GLY A C 1
ATOM 3335 O O . GLY A 1 440 ? -18.879 -22.479 -11.164 1.00 28.98 440 GLY A O 1
ATOM 3336 N N . LEU A 1 441 ? -19.555 -21.576 -13.108 1.00 31.06 441 LEU A N 1
ATOM 3337 C CA . LEU A 1 441 ? -20.504 -20.640 -12.493 1.00 31.06 441 LEU A CA 1
ATOM 3338 C C . LEU A 1 441 ? -21.527 -21.488 -11.708 1.00 31.06 441 LEU A C 1
ATOM 3340 O O . LEU A 1 441 ? -22.144 -22.363 -12.319 1.00 31.06 441 LEU A O 1
ATOM 3344 N N . PRO A 1 442 ? -21.717 -21.296 -10.393 1.00 38.12 442 PRO A N 1
ATOM 3345 C CA . PRO A 1 442 ? -22.746 -22.035 -9.687 1.00 38.12 442 PRO A CA 1
ATOM 3346 C C . PRO A 1 442 ? -24.109 -21.547 -10.183 1.00 38.12 442 PRO A C 1
ATOM 3348 O O . PRO A 1 442 ? -24.521 -20.425 -9.888 1.00 38.12 442 PRO A O 1
ATOM 3351 N N . ASP A 1 443 ? -24.820 -22.402 -10.921 1.00 37.81 443 ASP A N 1
ATOM 3352 C CA . ASP A 1 443 ? -26.267 -22.283 -11.073 1.00 37.81 443 ASP A CA 1
ATOM 3353 C C . ASP A 1 443 ? -26.859 -22.167 -9.665 1.00 37.81 443 ASP A C 1
ATOM 3355 O O . ASP A 1 443 ? -26.641 -23.038 -8.816 1.00 37.81 443 ASP A O 1
ATOM 3359 N N . GLY A 1 444 ? -27.550 -21.055 -9.401 1.00 40.00 444 GLY A N 1
ATOM 3360 C CA . GLY A 1 444 ? -27.975 -20.588 -8.079 1.00 40.00 444 GLY A CA 1
ATOM 3361 C C . GLY A 1 444 ? -28.985 -21.481 -7.352 1.00 40.00 444 GLY A C 1
ATOM 3362 O O . GLY A 1 444 ? -30.091 -21.045 -7.051 1.00 40.00 444 GLY A O 1
ATOM 3363 N N . LYS A 1 445 ? -28.631 -22.735 -7.055 1.00 35.59 445 LYS A N 1
ATOM 3364 C CA . LYS A 1 445 ? -29.514 -23.724 -6.415 1.00 35.59 445 LYS A CA 1
ATOM 3365 C C . LYS A 1 445 ? -28.896 -24.482 -5.242 1.00 35.59 445 LYS A C 1
ATOM 3367 O O . LYS A 1 445 ? -29.517 -25.414 -4.739 1.00 35.59 445 LYS A O 1
ATOM 3372 N N . ARG A 1 446 ? -27.716 -24.098 -4.751 1.00 33.81 446 ARG A N 1
ATOM 3373 C CA . ARG A 1 446 ? -27.180 -24.652 -3.498 1.00 33.81 446 ARG A CA 1
ATOM 3374 C C . ARG A 1 446 ? -26.971 -23.549 -2.473 1.00 33.81 446 ARG A C 1
ATOM 3376 O O . ARG A 1 446 ? -25.914 -22.936 -2.407 1.00 33.81 446 ARG A O 1
ATOM 3383 N N . HIS A 1 447 ? -27.996 -23.330 -1.653 1.00 33.81 447 HIS A N 1
ATOM 3384 C CA . HIS A 1 447 ? -27.801 -22.725 -0.344 1.00 33.81 447 HIS A CA 1
ATOM 3385 C C . HIS A 1 447 ? -26.934 -23.675 0.487 1.00 33.81 447 HIS A C 1
ATOM 3387 O O . HIS A 1 447 ? -27.358 -24.781 0.815 1.00 33.81 447 HIS A O 1
ATOM 3393 N N . VAL A 1 448 ? -25.719 -23.247 0.819 1.00 33.88 448 VAL A N 1
ATOM 3394 C CA . VAL A 1 448 ? -25.002 -23.783 1.977 1.00 33.88 448 VAL A CA 1
ATOM 3395 C C . VAL A 1 448 ? -25.749 -23.246 3.199 1.00 33.88 448 VAL A C 1
ATOM 3397 O O . VAL A 1 448 ? -25.828 -22.023 3.344 1.00 33.88 448 VAL A O 1
ATOM 3400 N N . PRO A 1 449 ? -26.365 -24.082 4.054 1.00 34.50 449 PRO A N 1
ATOM 3401 C CA . PRO A 1 449 ? -26.975 -23.567 5.264 1.00 34.50 449 PRO A CA 1
ATOM 3402 C C . PRO A 1 449 ? -25.859 -23.045 6.172 1.00 34.50 449 PRO A C 1
ATOM 3404 O O . PRO A 1 449 ? -25.001 -23.803 6.626 1.00 34.50 449 PRO A O 1
ATOM 3407 N N . LEU A 1 450 ? -25.879 -21.737 6.432 1.00 32.12 450 LEU A N 1
ATOM 3408 C CA . LEU A 1 450 ? -25.187 -21.144 7.569 1.00 32.12 450 LEU A CA 1
ATOM 3409 C C . LEU A 1 450 ? -25.653 -21.896 8.818 1.00 32.12 450 LEU A C 1
ATOM 3411 O O . LEU A 1 450 ? -26.833 -21.865 9.171 1.00 32.12 450 LEU A O 1
ATOM 3415 N N . ARG A 1 451 ? -24.728 -22.612 9.460 1.00 31.06 451 ARG A N 1
ATOM 3416 C CA . ARG A 1 451 ? -24.946 -23.241 10.761 1.00 31.06 451 ARG A CA 1
ATOM 3417 C C . ARG A 1 451 ? -25.252 -22.120 11.760 1.00 31.06 451 ARG A C 1
ATOM 3419 O O . ARG A 1 451 ? -24.342 -21.448 12.233 1.00 31.06 451 ARG A O 1
ATOM 3426 N N . GLN A 1 452 ? -26.531 -21.893 12.053 1.00 32.53 452 GLN A N 1
ATOM 3427 C CA . GLN A 1 452 ? -26.923 -21.113 13.223 1.00 32.53 452 GLN A CA 1
ATOM 3428 C C . GLN A 1 452 ? -26.409 -21.840 14.477 1.00 32.53 452 GLN A C 1
ATOM 3430 O O . GLN A 1 452 ? -26.570 -23.062 14.566 1.00 32.53 452 GLN A O 1
ATOM 3435 N N . PRO A 1 453 ? -25.793 -21.143 15.445 1.00 35.53 453 PRO A N 1
ATOM 3436 C CA . PRO A 1 453 ? -25.520 -21.732 16.746 1.00 35.53 453 PRO A CA 1
ATOM 3437 C C . PRO A 1 453 ? -26.854 -22.060 17.425 1.00 35.53 453 PRO A C 1
ATOM 3439 O O . PRO A 1 453 ? -27.714 -21.195 17.586 1.00 35.53 453 PRO A O 1
ATOM 3442 N N . SER A 1 454 ? -27.041 -23.333 17.774 1.00 34.97 454 SER A N 1
ATOM 3443 C CA . SER A 1 454 ? -28.251 -23.841 18.414 1.00 34.97 454 SER A CA 1
ATOM 3444 C C . SER A 1 454 ? -28.521 -23.106 19.729 1.00 34.97 454 SER A C 1
ATOM 3446 O O . SER A 1 454 ? -27.718 -23.181 20.659 1.00 34.97 454 SER A O 1
ATOM 3448 N N . ALA A 1 455 ? -29.665 -22.429 19.823 1.00 38.50 455 ALA A N 1
ATOM 3449 C CA . ALA A 1 455 ? -30.201 -21.970 21.098 1.00 38.50 455 ALA A CA 1
ATOM 3450 C C . ALA A 1 455 ? -30.618 -23.185 21.957 1.00 38.50 455 ALA A C 1
ATOM 3452 O O . ALA A 1 455 ? -31.132 -24.170 21.413 1.00 38.50 455 ALA A O 1
ATOM 3453 N N . PRO A 1 456 ? -30.414 -23.156 23.285 1.00 47.81 456 PRO A N 1
ATOM 3454 C CA . PRO A 1 456 ? -30.790 -24.264 24.148 1.00 47.81 456 PRO A CA 1
ATOM 3455 C C . PRO A 1 456 ? -32.308 -24.293 24.382 1.00 47.81 456 PRO A C 1
ATOM 3457 O O . PRO A 1 456 ? -32.878 -23.370 24.950 1.00 47.81 456 PRO A O 1
ATOM 3460 N N . GLY A 1 457 ? -32.929 -25.400 23.967 1.00 49.28 457 GLY A N 1
ATOM 3461 C CA . GLY A 1 457 ? -34.079 -26.033 24.621 1.00 49.28 457 GLY A CA 1
ATOM 3462 C C . GLY A 1 457 ? -35.399 -25.257 24.705 1.00 49.28 457 GLY A C 1
ATOM 3463 O O . GLY A 1 457 ? -35.649 -24.528 25.659 1.00 49.28 457 GLY A O 1
ATOM 3464 N N . SER A 1 458 ? -36.339 -25.573 23.813 1.00 35.19 458 SER A N 1
ATOM 3465 C CA . SER A 1 458 ? -37.771 -25.579 24.150 1.00 35.19 458 SER A CA 1
ATOM 3466 C C . SER A 1 458 ? -38.493 -26.700 23.388 1.00 35.19 458 SER A C 1
ATOM 3468 O O . SER A 1 458 ? -38.123 -26.981 22.246 1.00 35.19 458 SER A O 1
ATOM 3470 N N . PRO A 1 459 ? -39.442 -27.409 24.030 1.00 49.72 459 PRO A N 1
ATOM 3471 C CA . PRO A 1 459 ? -39.942 -28.696 23.558 1.00 49.72 459 PRO A CA 1
ATOM 3472 C C . PRO A 1 459 ? -40.955 -28.573 22.412 1.00 49.72 459 PRO A C 1
ATOM 3474 O O . PRO A 1 459 ? -41.664 -27.582 22.267 1.00 49.72 459 PRO A O 1
ATOM 3477 N N . ALA A 1 460 ? -40.984 -29.630 21.602 1.00 37.25 460 ALA A N 1
ATOM 3478 C CA . ALA A 1 460 ? -41.685 -29.750 20.332 1.00 37.25 460 ALA A CA 1
ATOM 3479 C C . ALA A 1 460 ? -43.222 -29.705 20.439 1.00 37.25 460 ALA A C 1
ATOM 3481 O O . ALA A 1 460 ? -43.818 -30.381 21.276 1.00 37.25 460 ALA A O 1
ATOM 3482 N N . ALA A 1 461 ? -43.852 -29.006 19.490 1.00 37.72 461 ALA A N 1
ATOM 3483 C CA . ALA A 1 461 ? -45.248 -29.207 19.106 1.00 37.72 461 ALA A CA 1
ATOM 3484 C C . ALA A 1 461 ? -45.303 -30.035 17.802 1.00 37.72 461 ALA A C 1
ATOM 3486 O O . ALA A 1 461 ? -44.512 -29.766 16.892 1.00 37.72 461 ALA A O 1
ATOM 3487 N N . PRO A 1 462 ? -46.196 -31.036 17.669 1.00 50.09 462 PRO A N 1
ATOM 3488 C CA . PRO A 1 462 ? -46.289 -31.842 16.461 1.00 50.09 462 PRO A CA 1
ATOM 3489 C C . PRO A 1 462 ? -47.278 -31.240 15.453 1.00 50.09 462 PRO A C 1
ATOM 3491 O O . PRO A 1 462 ? -48.403 -30.892 15.801 1.00 50.09 462 PRO A O 1
ATOM 3494 N N . GLY A 1 463 ? -46.879 -31.230 14.179 1.00 46.72 463 GLY A N 1
ATOM 3495 C CA . GLY A 1 463 ? -47.812 -31.245 13.051 1.00 46.72 463 GLY A CA 1
ATOM 3496 C C . GLY A 1 463 ? -47.835 -29.989 12.185 1.00 46.72 463 GLY A C 1
ATOM 3497 O O . GLY A 1 463 ? -48.743 -29.176 12.297 1.00 46.72 463 GLY A O 1
ATOM 3498 N N . GLN A 1 464 ? -46.915 -29.900 11.222 1.00 35.03 464 GLN A N 1
ATOM 3499 C CA . GLN A 1 464 ? -47.191 -29.221 9.953 1.00 35.03 464 GLN A CA 1
ATOM 3500 C C . GLN A 1 464 ? -46.362 -29.850 8.828 1.00 35.03 464 GLN A C 1
ATOM 3502 O O . GLN A 1 464 ? -45.135 -29.906 8.887 1.00 35.03 464 GLN A O 1
ATOM 3507 N N . ALA A 1 465 ? -47.062 -30.386 7.827 1.00 36.53 465 ALA A N 1
ATOM 3508 C CA . ALA A 1 465 ? -46.484 -30.991 6.637 1.00 36.53 465 ALA A CA 1
ATOM 3509 C C . ALA A 1 465 ? -45.940 -29.906 5.693 1.00 36.53 465 ALA A C 1
ATOM 3511 O O . ALA A 1 465 ? -46.613 -28.911 5.425 1.00 36.53 465 ALA A O 1
ATOM 3512 N N . ALA A 1 466 ? -44.727 -30.117 5.181 1.00 37.03 466 ALA A N 1
ATOM 3513 C CA . ALA A 1 466 ? -44.106 -29.260 4.176 1.00 37.03 466 ALA A CA 1
ATOM 3514 C C . ALA A 1 466 ? -44.746 -29.469 2.784 1.00 37.03 466 ALA A C 1
ATOM 3516 O O . ALA A 1 466 ? -45.126 -30.597 2.455 1.00 37.03 466 ALA A O 1
ATOM 3517 N N . PRO A 1 467 ? -44.847 -28.425 1.939 1.00 35.84 467 PRO A N 1
ATOM 3518 C CA . PRO A 1 467 ? -45.368 -28.561 0.581 1.00 35.84 467 PRO A CA 1
ATOM 3519 C C . PRO A 1 467 ? -44.353 -29.268 -0.342 1.00 35.84 467 PRO A C 1
ATOM 3521 O O . PRO A 1 467 ? -43.142 -29.112 -0.158 1.00 35.84 467 PRO A O 1
ATOM 3524 N N . PRO A 1 468 ? -44.804 -30.030 -1.359 1.00 41.25 468 PRO A N 1
ATOM 3525 C CA . PRO A 1 468 ? -43.901 -30.725 -2.267 1.00 41.25 468 PRO A CA 1
ATOM 3526 C C . PRO A 1 468 ? -43.213 -29.742 -3.223 1.00 41.25 468 PRO A C 1
ATOM 3528 O O . PRO A 1 468 ? -43.860 -28.975 -3.936 1.00 41.25 468 PRO A O 1
ATOM 3531 N N . ALA A 1 469 ? -41.883 -29.807 -3.276 1.00 36.69 469 ALA A N 1
ATOM 3532 C CA . ALA A 1 469 ? -41.082 -29.115 -4.276 1.00 36.69 469 ALA A CA 1
ATOM 3533 C C . ALA A 1 469 ? -41.284 -29.773 -5.653 1.00 36.69 469 ALA A C 1
ATOM 3535 O O . ALA A 1 469 ? -40.811 -30.880 -5.904 1.00 36.69 469 ALA A O 1
ATOM 3536 N N . GLN A 1 470 ? -41.982 -29.090 -6.561 1.00 40.03 470 GLN A N 1
ATOM 3537 C CA . GLN A 1 470 ? -42.058 -29.479 -7.969 1.00 40.03 470 GLN A CA 1
ATOM 3538 C C . GLN A 1 470 ? -40.834 -28.941 -8.720 1.00 40.03 470 GLN A C 1
ATOM 3540 O O . GLN A 1 470 ? -40.807 -27.790 -9.150 1.00 40.03 470 GLN A O 1
ATOM 3545 N N . GLY A 1 471 ? -39.814 -29.778 -8.896 1.00 40.12 471 GLY A N 1
ATOM 3546 C CA . GLY A 1 471 ? -38.735 -29.539 -9.853 1.00 40.12 471 GLY A CA 1
ATOM 3547 C C . GLY A 1 471 ? -38.762 -30.618 -10.927 1.00 40.12 471 GLY A C 1
ATOM 3548 O O . GLY A 1 471 ? -38.426 -31.758 -10.633 1.00 40.12 471 GLY A O 1
ATOM 3549 N N . LYS A 1 472 ? -39.164 -30.275 -12.157 1.00 57.25 472 LYS A N 1
ATOM 3550 C CA . LYS A 1 472 ? -39.013 -31.169 -13.318 1.00 57.25 472 LYS A CA 1
ATOM 3551 C C . LYS A 1 472 ? -37.525 -31.306 -13.642 1.00 57.25 472 LYS A C 1
ATOM 3553 O O . LYS A 1 472 ? -36.841 -30.286 -13.767 1.00 57.25 472 LYS A O 1
ATOM 3558 N N . THR A 1 473 ? -37.026 -32.531 -13.773 1.00 61.47 473 THR A N 1
ATOM 3559 C CA . THR A 1 473 ? -35.663 -32.801 -14.235 1.00 61.47 473 THR A CA 1
ATOM 3560 C C . THR A 1 473 ? -35.655 -33.107 -15.734 1.00 61.47 473 THR A C 1
ATOM 3562 O O . THR A 1 473 ? -36.643 -33.557 -16.309 1.00 61.47 473 THR A O 1
ATOM 3565 N N . PHE A 1 474 ? -34.544 -32.792 -16.400 1.00 76.56 474 PHE A N 1
ATOM 3566 C CA . PHE A 1 474 ? -34.341 -33.073 -17.822 1.00 76.56 474 PHE A CA 1
ATOM 3567 C C . PHE A 1 474 ? -33.066 -33.897 -17.980 1.00 76.56 474 PHE A C 1
ATOM 3569 O O . PHE A 1 474 ? -32.063 -33.621 -17.317 1.00 76.56 474 PHE A O 1
ATOM 3576 N N . LYS A 1 475 ? -33.093 -34.900 -18.861 1.00 75.00 475 LYS A N 1
ATOM 3577 C CA . LYS A 1 475 ? -31.932 -35.744 -19.173 1.00 75.00 475 LYS A CA 1
ATOM 3578 C C . LYS A 1 475 ? -31.634 -35.704 -20.668 1.00 75.00 475 LYS A C 1
ATOM 3580 O O . LYS A 1 475 ? -32.539 -35.746 -21.500 1.00 75.00 475 LYS A O 1
ATOM 3585 N N . TRP A 1 476 ? -30.350 -35.628 -21.007 1.00 73.56 476 TRP A N 1
ATO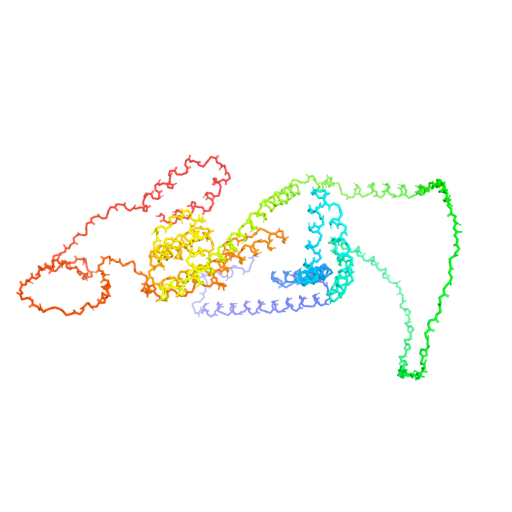M 3586 C CA . TRP A 1 476 ? -29.869 -35.732 -22.383 1.00 73.56 476 TRP A CA 1
ATOM 3587 C C . TRP A 1 476 ? -29.715 -37.207 -22.769 1.00 73.56 476 TRP A C 1
ATOM 3589 O O . TRP A 1 476 ? -29.009 -37.946 -22.085 1.00 73.56 476 TRP A O 1
ATOM 3599 N N . ASN A 1 477 ? -30.357 -37.644 -23.856 1.00 81.31 477 ASN A N 1
ATOM 3600 C CA . ASN A 1 477 ? -30.361 -39.054 -24.280 1.00 81.31 477 ASN A CA 1
ATOM 3601 C C . ASN A 1 477 ? -29.501 -39.345 -25.529 1.00 81.31 477 ASN A C 1
ATOM 3603 O O . ASN A 1 477 ? -29.680 -40.372 -26.180 1.00 81.31 477 ASN A O 1
ATOM 3607 N N . GLY A 1 478 ? -28.609 -38.427 -25.911 1.00 68.94 478 GLY A N 1
ATOM 3608 C CA . GLY A 1 478 ? -27.778 -38.553 -27.114 1.00 68.94 478 GLY A CA 1
ATOM 3609 C C . GLY A 1 478 ? -28.454 -38.114 -28.420 1.00 68.94 478 GLY A C 1
ATOM 3610 O O . GLY A 1 478 ? -27.762 -37.977 -29.423 1.00 68.94 478 GLY A O 1
ATOM 3611 N N . LYS A 1 479 ? -29.771 -37.846 -28.420 1.00 74.94 479 LYS A N 1
ATOM 3612 C CA . LYS A 1 479 ? -30.519 -37.295 -29.572 1.00 74.94 479 LYS A CA 1
ATOM 3613 C C . LYS A 1 479 ? -31.266 -35.990 -29.261 1.00 74.94 479 LYS A C 1
ATOM 3615 O O . LYS A 1 479 ? -31.682 -35.304 -30.189 1.00 74.94 479 LYS A O 1
ATOM 3620 N N . GLY A 1 480 ? -31.433 -35.640 -27.985 1.00 82.06 480 GLY A N 1
ATOM 3621 C CA . GLY A 1 480 ? -32.072 -34.401 -27.542 1.00 82.06 480 GLY A CA 1
ATOM 3622 C C . GLY A 1 480 ? -32.296 -34.359 -26.028 1.00 82.06 480 GLY A C 1
ATOM 3623 O O . GLY A 1 480 ? -32.039 -35.337 -25.320 1.00 82.06 480 GLY A O 1
ATOM 3624 N N . TRP A 1 481 ? -32.786 -33.221 -25.530 1.00 78.44 481 TRP A N 1
ATOM 3625 C CA . TRP A 1 481 ? -33.263 -33.095 -24.151 1.00 78.44 481 TRP A CA 1
ATOM 3626 C C . TRP A 1 481 ? -34.648 -33.725 -24.032 1.00 78.44 481 TRP A C 1
ATOM 3628 O O . TRP A 1 481 ? -35.547 -33.418 -24.815 1.00 78.44 481 TRP A O 1
ATOM 3638 N N . VAL A 1 482 ? -34.819 -34.603 -23.049 1.00 85.94 482 VAL A N 1
ATOM 3639 C CA . VAL A 1 482 ? -36.089 -35.274 -22.773 1.00 85.94 482 VAL A CA 1
ATOM 3640 C C . VAL A 1 482 ? -36.480 -34.967 -21.334 1.00 85.94 482 VAL A C 1
ATOM 3642 O O . VAL A 1 482 ? -35.642 -35.041 -20.429 1.00 85.94 482 VAL A O 1
ATOM 3645 N N . GLY A 1 483 ? -37.732 -34.558 -21.134 1.00 87.44 483 GLY A N 1
ATOM 3646 C CA . GLY A 1 483 ? -38.291 -34.389 -19.795 1.00 87.44 483 GLY A CA 1
ATOM 3647 C C . GLY A 1 483 ? -38.535 -35.736 -19.119 1.00 87.44 483 GLY A C 1
ATOM 3648 O O . GLY A 1 483 ? -38.504 -36.787 -19.760 1.00 87.44 483 GLY A O 1
ATOM 3649 N N . ASP A 1 484 ? -38.833 -35.708 -17.823 1.00 81.62 484 ASP A N 1
ATOM 3650 C CA . ASP A 1 484 ? -39.199 -36.915 -17.065 1.00 81.62 484 ASP A CA 1
ATOM 3651 C C . ASP A 1 484 ? -40.439 -37.646 -17.632 1.00 81.62 484 ASP A C 1
ATOM 3653 O O . ASP A 1 484 ? -40.664 -38.813 -17.327 1.00 81.62 484 ASP A O 1
ATOM 3657 N N . ASP A 1 485 ? -41.225 -36.990 -18.493 1.00 81.44 485 ASP A N 1
ATOM 3658 C CA . ASP A 1 485 ? -42.376 -37.557 -19.205 1.00 81.44 485 ASP A CA 1
ATOM 3659 C C . ASP A 1 485 ? -42.017 -38.253 -20.535 1.00 81.44 485 ASP A C 1
ATOM 3661 O O . ASP A 1 485 ? -42.907 -38.686 -21.269 1.00 81.44 485 ASP A O 1
ATOM 3665 N N . GLY A 1 486 ? -40.726 -38.363 -20.870 1.00 77.69 486 GLY A N 1
ATOM 3666 C CA . GLY A 1 486 ? -40.253 -39.055 -22.071 1.00 77.69 486 GLY A CA 1
ATOM 3667 C C . GLY A 1 486 ? -40.483 -38.288 -23.376 1.00 77.69 486 GLY A C 1
ATOM 3668 O O . GLY A 1 486 ? -40.160 -38.803 -24.450 1.00 77.69 486 GLY A O 1
ATOM 3669 N N . LYS A 1 487 ? -41.017 -37.060 -23.319 1.00 78.88 487 LYS A N 1
ATOM 3670 C CA . LYS A 1 487 ? -41.291 -36.258 -24.513 1.00 78.88 487 LYS A CA 1
ATOM 3671 C C . LYS A 1 487 ? -40.067 -35.427 -24.912 1.00 78.88 487 LYS A C 1
ATOM 3673 O O . LYS A 1 487 ? -39.419 -34.834 -24.043 1.00 78.88 487 LYS A O 1
ATOM 3678 N N . PRO A 1 488 ? -39.733 -35.369 -26.216 1.00 70.19 488 PRO A N 1
ATOM 3679 C CA . PRO A 1 488 ? -38.650 -34.526 -26.699 1.00 70.19 488 PRO A CA 1
ATOM 3680 C C . PRO A 1 488 ? -38.993 -33.062 -26.426 1.00 70.19 488 PRO A C 1
ATOM 3682 O O . PRO A 1 488 ? -40.052 -32.571 -26.817 1.00 70.19 488 PRO A O 1
ATOM 3685 N N . TYR A 1 489 ? -38.091 -32.375 -25.735 1.00 71.62 489 TYR A N 1
ATOM 3686 C CA . TYR A 1 489 ? -38.240 -30.970 -25.404 1.00 71.62 489 TYR A CA 1
ATOM 3687 C C . TYR A 1 489 ? -37.487 -30.136 -26.441 1.00 71.62 489 TYR A C 1
ATOM 3689 O O . TYR A 1 489 ? -36.264 -30.235 -26.566 1.00 71.62 489 TYR A O 1
ATOM 3697 N N . ALA A 1 490 ? -38.212 -29.314 -27.201 1.00 55.81 490 ALA A N 1
ATOM 3698 C CA . ALA A 1 490 ? -37.589 -28.287 -28.026 1.00 55.81 490 ALA A CA 1
ATOM 3699 C C . ALA A 1 490 ? -37.081 -27.180 -27.086 1.00 55.81 490 ALA A C 1
ATOM 3701 O O . ALA A 1 490 ? -37.890 -26.626 -26.336 1.00 55.81 490 ALA A O 1
ATOM 3702 N N . PRO A 1 491 ? -35.772 -26.866 -27.060 1.00 50.75 491 PRO A N 1
ATOM 3703 C CA . PRO A 1 491 ? -35.281 -25.803 -26.196 1.00 50.75 491 PRO A CA 1
ATOM 3704 C C . PRO A 1 491 ? -35.974 -24.482 -26.570 1.00 50.75 491 PRO A C 1
ATOM 3706 O O . PRO A 1 491 ? -36.209 -24.241 -27.760 1.00 50.75 491 PRO A O 1
ATOM 3709 N N . PRO A 1 492 ? -36.306 -23.613 -25.596 1.00 36.97 492 PRO A N 1
ATOM 3710 C CA . PRO A 1 492 ? -36.743 -22.262 -25.911 1.00 36.97 492 PRO A CA 1
ATOM 3711 C C . PRO A 1 492 ? -35.668 -21.604 -26.779 1.00 36.97 492 PRO A C 1
ATOM 3713 O O . PRO A 1 492 ? -34.478 -21.688 -26.470 1.00 36.97 492 PRO A O 1
ATOM 3716 N N . SER A 1 493 ? -36.093 -21.008 -27.895 1.00 33.22 493 SER A N 1
ATOM 3717 C CA . SER A 1 493 ? -35.205 -20.317 -28.829 1.00 33.22 493 SER A CA 1
ATOM 3718 C C . SER A 1 493 ? -34.316 -19.349 -28.045 1.00 33.22 493 SER A C 1
ATOM 3720 O O . SER A 1 493 ? -34.861 -18.449 -27.402 1.00 33.22 493 SER A O 1
ATOM 3722 N N . PRO A 1 494 ? -32.979 -19.489 -28.076 1.00 38.12 494 PRO A N 1
ATOM 3723 C CA . PRO A 1 494 ? -32.122 -18.509 -27.441 1.00 38.12 494 PRO A CA 1
ATOM 3724 C C . PRO A 1 494 ? -32.330 -17.177 -28.157 1.00 38.12 494 PRO A C 1
ATOM 3726 O O . PRO A 1 494 ? -32.305 -17.103 -29.392 1.00 38.12 494 PRO A O 1
ATOM 3729 N N . GLU A 1 495 ? -32.566 -16.122 -27.382 1.00 35.34 495 GLU A N 1
ATOM 3730 C CA . GLU A 1 495 ? -32.433 -14.765 -27.880 1.00 35.34 495 GLU A CA 1
ATOM 3731 C C . GLU A 1 495 ? -31.089 -14.641 -28.602 1.00 35.34 495 GLU A C 1
ATOM 3733 O O . GLU A 1 495 ? -30.032 -15.059 -28.122 1.00 35.34 495 GLU A O 1
ATOM 3738 N N . ARG A 1 496 ? -31.180 -14.129 -29.828 1.00 38.25 496 ARG A N 1
ATOM 3739 C CA . ARG A 1 496 ? -30.091 -13.968 -30.785 1.00 38.25 496 ARG A CA 1
ATOM 3740 C C . ARG A 1 496 ? -28.895 -13.296 -30.102 1.00 38.25 496 ARG A C 1
ATOM 3742 O O . ARG A 1 496 ? -28.997 -12.180 -29.597 1.00 38.25 496 ARG A O 1
ATOM 3749 N N . SER A 1 497 ? -27.783 -14.020 -30.100 1.00 40.81 497 SER A N 1
ATOM 3750 C CA . SER A 1 497 ? -26.593 -13.785 -29.291 1.00 40.81 497 SER A CA 1
ATOM 3751 C C . SER A 1 497 ? -25.939 -12.410 -29.473 1.00 40.81 497 SER A C 1
ATOM 3753 O O . SER A 1 497 ? -25.841 -11.847 -30.567 1.00 40.81 497 SER A O 1
ATOM 3755 N N . THR A 1 498 ? -25.383 -11.929 -28.363 1.00 44.16 498 THR A N 1
ATOM 3756 C CA . THR A 1 498 ? -24.431 -10.818 -28.207 1.00 44.16 498 THR A CA 1
ATOM 3757 C C . THR A 1 498 ? -23.282 -10.844 -29.219 1.00 44.16 498 THR A C 1
ATOM 3759 O O . THR A 1 498 ? -22.780 -9.790 -29.594 1.00 44.16 498 THR A O 1
ATOM 3762 N N . THR A 1 499 ? -22.905 -12.014 -29.736 1.00 44.75 499 THR A N 1
ATOM 3763 C CA . THR A 1 499 ? -21.847 -12.178 -30.742 1.00 44.75 499 THR A CA 1
ATOM 3764 C C . THR A 1 499 ? -22.192 -11.520 -32.080 1.00 44.75 499 THR A C 1
ATOM 3766 O O . THR A 1 499 ? -21.317 -10.930 -32.707 1.00 44.75 499 THR A O 1
ATOM 3769 N N . ARG A 1 500 ? -23.467 -11.547 -32.504 1.00 47.22 500 ARG A N 1
ATOM 3770 C CA . ARG A 1 500 ? -23.888 -10.879 -33.747 1.00 47.22 500 ARG A CA 1
ATOM 3771 C C . ARG A 1 500 ? -23.967 -9.365 -33.568 1.00 47.22 500 ARG A C 1
ATOM 3773 O O . ARG A 1 500 ? -23.485 -8.643 -34.423 1.00 47.22 500 ARG A O 1
ATOM 3780 N N . LYS A 1 501 ? -24.424 -8.893 -32.399 1.00 48.47 501 LYS A N 1
ATOM 3781 C CA . LYS A 1 501 ? -24.366 -7.464 -32.040 1.00 48.47 501 LYS A CA 1
ATOM 3782 C C . LYS A 1 501 ? -22.932 -6.932 -32.021 1.00 48.47 501 LYS A C 1
ATOM 3784 O O . LYS A 1 501 ? -22.713 -5.825 -32.490 1.00 48.47 501 LYS A O 1
ATOM 3789 N N . VAL A 1 502 ? -21.956 -7.698 -31.528 1.00 50.09 502 VAL A N 1
ATOM 3790 C CA . VAL A 1 502 ? -20.540 -7.289 -31.549 1.00 50.09 502 VAL A CA 1
ATOM 3791 C C . VAL A 1 502 ? -20.008 -7.214 -32.983 1.00 50.09 502 VAL A C 1
ATOM 3793 O O . VAL A 1 502 ? -19.365 -6.228 -33.326 1.00 50.09 502 VAL A O 1
ATOM 3796 N N . LEU A 1 503 ? -20.329 -8.186 -33.842 1.00 49.41 503 LEU A N 1
ATOM 3797 C CA . LEU A 1 503 ? -19.920 -8.162 -35.253 1.00 49.41 503 LEU A CA 1
ATOM 3798 C C . LEU A 1 503 ? -20.600 -7.027 -36.043 1.00 49.41 503 LEU A C 1
ATOM 3800 O O . LEU A 1 503 ? -19.921 -6.337 -36.797 1.00 49.41 503 LEU A O 1
ATOM 3804 N N . ASP A 1 504 ? -21.884 -6.757 -35.794 1.00 50.28 504 ASP A N 1
ATOM 3805 C CA . ASP A 1 504 ? -22.626 -5.657 -36.427 1.00 50.28 504 ASP A CA 1
ATOM 3806 C C . ASP A 1 504 ? -22.146 -4.274 -35.929 1.00 50.28 504 ASP A C 1
ATOM 3808 O O . ASP A 1 504 ? -22.102 -3.309 -36.690 1.00 50.28 504 ASP A O 1
ATOM 3812 N N . THR A 1 505 ? -21.715 -4.163 -34.663 1.00 52.69 505 THR A N 1
ATOM 3813 C CA . THR A 1 505 ? -21.129 -2.921 -34.108 1.00 52.69 505 THR A CA 1
ATOM 3814 C C . THR A 1 505 ? -19.720 -2.665 -34.658 1.00 52.69 505 THR A C 1
ATOM 3816 O O . THR A 1 505 ? -19.326 -1.516 -34.849 1.00 52.69 505 THR A O 1
ATOM 3819 N N . ILE A 1 506 ? -18.965 -3.726 -34.960 1.00 54.97 506 ILE A N 1
ATOM 3820 C CA . ILE A 1 506 ? -17.646 -3.639 -35.602 1.00 54.97 506 ILE A CA 1
ATOM 3821 C C . ILE A 1 506 ? -17.771 -3.196 -37.070 1.00 54.97 506 ILE A C 1
ATOM 3823 O O . ILE A 1 506 ? -16.997 -2.342 -37.502 1.00 54.97 506 ILE A O 1
ATOM 3827 N N . ASP A 1 507 ? -18.776 -3.687 -37.804 1.00 51.81 507 ASP A N 1
ATOM 3828 C CA . ASP A 1 507 ? -19.063 -3.236 -39.177 1.00 51.81 507 ASP A CA 1
ATOM 3829 C C . ASP A 1 507 ? -19.604 -1.779 -39.218 1.00 51.81 507 ASP A C 1
ATOM 3831 O O . ASP A 1 507 ? -19.428 -1.071 -40.209 1.00 51.81 507 ASP A O 1
ATOM 3835 N N . LEU A 1 508 ? -20.181 -1.258 -38.124 1.00 49.69 508 LEU A N 1
ATOM 3836 C CA . LEU A 1 508 ? -20.533 0.169 -37.987 1.00 49.69 508 LEU A CA 1
ATOM 3837 C C . LEU A 1 508 ? -19.315 1.068 -37.688 1.00 49.69 508 LEU A C 1
ATOM 3839 O O . LEU A 1 508 ? -19.273 2.220 -38.126 1.00 49.69 508 LEU A O 1
ATOM 3843 N N . GLY A 1 509 ? -18.295 0.547 -36.996 1.00 48.69 509 GLY A N 1
ATOM 3844 C CA . GLY A 1 509 ? -17.065 1.278 -36.659 1.00 48.69 509 GLY A CA 1
ATOM 3845 C C . GLY A 1 509 ? -16.171 1.612 -37.861 1.00 48.69 509 GLY A C 1
ATOM 3846 O O . GLY A 1 509 ? -15.418 2.587 -37.821 1.00 48.69 509 GLY A O 1
ATOM 3847 N N . THR A 1 510 ? -16.287 0.878 -38.974 1.00 52.44 510 THR A N 1
ATOM 3848 C CA . THR A 1 510 ? -15.483 1.114 -40.191 1.00 52.44 510 THR A CA 1
ATOM 3849 C C . THR A 1 510 ? -15.799 2.423 -40.923 1.00 52.44 510 THR A C 1
ATOM 3851 O O . THR A 1 510 ? -14.984 2.876 -41.732 1.00 52.44 510 THR A O 1
ATOM 3854 N N . ASN A 1 511 ? -16.929 3.068 -40.615 1.00 50.59 511 ASN A N 1
ATOM 3855 C CA . ASN A 1 511 ? -17.307 4.365 -41.189 1.00 50.59 511 ASN A CA 1
ATOM 3856 C C . ASN A 1 511 ? -16.816 5.574 -40.366 1.00 50.59 511 ASN A C 1
ATOM 3858 O O . ASN A 1 511 ? -17.021 6.706 -40.790 1.00 50.59 511 ASN A O 1
ATOM 3862 N N . VAL A 1 512 ? -16.149 5.355 -39.221 1.00 51.31 512 VAL A N 1
ATOM 3863 C CA . VAL A 1 512 ? -15.726 6.426 -38.289 1.00 51.31 512 VAL A CA 1
ATOM 3864 C C . VAL A 1 512 ? -14.196 6.590 -38.215 1.00 51.31 512 VAL A C 1
ATOM 3866 O O . VAL A 1 512 ? -13.693 7.507 -37.571 1.00 51.31 512 VAL A O 1
ATOM 3869 N N . ILE A 1 513 ? -13.417 5.757 -38.916 1.00 59.94 513 ILE A N 1
ATOM 3870 C CA . ILE A 1 513 ? -11.952 5.900 -38.954 1.00 59.94 513 ILE A CA 1
ATOM 3871 C C . ILE A 1 513 ? -11.580 7.059 -39.892 1.00 59.94 513 ILE A C 1
ATOM 3873 O O . ILE A 1 513 ? -11.397 6.859 -41.092 1.00 59.94 513 ILE A O 1
ATOM 3877 N N . GLY A 1 514 ? -11.503 8.273 -39.338 1.00 52.00 514 GLY A N 1
ATOM 3878 C CA . GLY A 1 514 ? -11.116 9.496 -40.055 1.00 52.00 514 GLY A CA 1
ATOM 3879 C C . GLY A 1 514 ? -9.604 9.678 -40.251 1.00 52.00 514 GLY A C 1
ATOM 3880 O O . GLY A 1 514 ? -9.196 10.551 -41.010 1.00 52.00 514 GLY A O 1
ATOM 3881 N N . ASP A 1 515 ? -8.774 8.859 -39.596 1.00 72.44 515 ASP A N 1
ATOM 3882 C CA . ASP A 1 515 ? -7.310 8.930 -39.668 1.00 72.44 515 ASP A CA 1
ATOM 3883 C C . ASP A 1 515 ? -6.736 7.862 -40.637 1.00 72.44 515 ASP A C 1
ATOM 3885 O O . ASP A 1 515 ? -6.923 6.658 -40.406 1.00 72.44 515 ASP A O 1
ATOM 3889 N N . PRO A 1 516 ? -6.003 8.260 -41.700 1.00 68.62 516 PRO A N 1
ATOM 3890 C CA . PRO A 1 516 ? -5.371 7.341 -42.652 1.00 68.62 516 PRO A CA 1
ATOM 3891 C C . PRO A 1 516 ? -4.408 6.324 -42.017 1.00 68.62 516 PRO A C 1
ATOM 3893 O O . PRO A 1 516 ? -4.306 5.193 -42.496 1.00 68.62 516 PRO A O 1
ATOM 3896 N N . ALA A 1 517 ? -3.714 6.685 -40.932 1.00 61.38 517 ALA A N 1
ATOM 3897 C CA . ALA A 1 517 ? -2.768 5.788 -40.265 1.00 61.38 517 ALA A CA 1
ATOM 3898 C C . ALA A 1 517 ? -3.489 4.668 -39.495 1.00 61.38 517 ALA A C 1
ATOM 3900 O O . ALA A 1 517 ? -3.058 3.512 -39.498 1.00 61.38 517 ALA A O 1
ATOM 3901 N N . GLN A 1 518 ? -4.634 4.987 -38.890 1.00 67.31 518 GLN A N 1
ATOM 3902 C CA . GLN A 1 518 ? -5.479 4.007 -38.206 1.00 67.31 518 GLN A CA 1
ATOM 3903 C C . GLN A 1 518 ? -6.182 3.075 -39.199 1.00 67.31 518 GLN A C 1
ATOM 3905 O O . GLN A 1 518 ? -6.345 1.889 -38.910 1.00 67.31 518 GLN A O 1
ATOM 3910 N N . ARG A 1 519 ? -6.520 3.577 -40.396 1.00 75.81 519 ARG A N 1
ATOM 3911 C CA . ARG A 1 519 ? -7.049 2.767 -41.506 1.00 75.81 519 ARG A CA 1
ATOM 3912 C C . ARG A 1 519 ? -6.047 1.693 -41.942 1.00 75.81 519 ARG A C 1
ATOM 3914 O O . ARG A 1 519 ? -6.413 0.528 -42.052 1.00 75.81 519 ARG A O 1
ATOM 3921 N N . LEU A 1 520 ? -4.774 2.063 -42.097 1.00 69.81 520 LEU A N 1
ATOM 3922 C CA . LEU A 1 520 ? -3.702 1.127 -42.455 1.00 69.81 520 LEU A CA 1
ATOM 3923 C C . LEU A 1 520 ? -3.490 0.043 -41.389 1.00 69.81 520 LEU A C 1
ATOM 3925 O O . LEU A 1 520 ? -3.368 -1.133 -41.725 1.00 69.81 520 LEU A O 1
ATOM 3929 N N . LEU A 1 521 ? -3.489 0.411 -40.105 1.00 69.38 521 LEU A N 1
ATOM 3930 C CA . LEU A 1 521 ? -3.376 -0.560 -39.010 1.00 69.38 521 LEU A CA 1
ATOM 3931 C C . LEU A 1 521 ? -4.587 -1.502 -38.946 1.00 69.38 521 LEU A C 1
ATOM 3933 O O . LEU A 1 521 ? -4.427 -2.704 -38.715 1.00 69.38 521 LEU A O 1
ATOM 3937 N N . TRP A 1 522 ? -5.788 -0.973 -39.182 1.00 80.81 522 TRP A N 1
ATOM 3938 C CA . TRP A 1 522 ? -7.015 -1.760 -39.249 1.00 80.81 522 TRP A CA 1
ATOM 3939 C C . TRP A 1 522 ? -6.968 -2.796 -40.378 1.00 80.81 522 TRP A C 1
ATOM 3941 O O . TRP A 1 522 ? -7.187 -3.987 -40.132 1.00 80.81 522 TRP A O 1
ATOM 3951 N N . ASP A 1 523 ? -6.624 -2.358 -41.591 1.00 79.56 523 ASP A N 1
ATOM 3952 C CA . ASP A 1 523 ? -6.596 -3.208 -42.782 1.00 79.56 523 ASP A CA 1
ATOM 3953 C C . ASP A 1 523 ? -5.514 -4.295 -42.701 1.00 79.56 523 ASP A C 1
ATOM 3955 O O . ASP A 1 523 ? -5.759 -5.427 -43.116 1.00 79.56 523 ASP A O 1
ATOM 3959 N N . PHE A 1 524 ? -4.348 -4.002 -42.111 1.00 68.38 524 PHE A N 1
ATOM 3960 C CA . PHE A 1 524 ? -3.260 -4.982 -42.007 1.00 68.38 524 PHE A CA 1
ATOM 3961 C C . PHE A 1 524 ? -3.409 -5.971 -40.847 1.00 68.38 524 PHE A C 1
ATOM 3963 O O . PHE A 1 524 ? -3.069 -7.145 -41.000 1.00 68.38 524 PHE A O 1
ATOM 3970 N N . PHE A 1 525 ? -3.882 -5.533 -39.677 1.00 68.38 525 PHE A N 1
ATOM 3971 C CA . PHE A 1 525 ? -3.792 -6.355 -38.461 1.00 68.38 525 PHE A CA 1
ATOM 3972 C C . PHE A 1 525 ? -5.127 -6.882 -37.949 1.00 68.38 525 PHE A C 1
ATOM 3974 O O . PHE A 1 525 ? -5.158 -7.943 -37.314 1.00 68.38 525 PHE A O 1
ATOM 3981 N N . VAL A 1 526 ? -6.214 -6.148 -38.184 1.00 69.62 526 VAL A N 1
ATOM 3982 C CA . VAL A 1 526 ? -7.512 -6.413 -37.552 1.00 69.62 526 VAL A CA 1
ATOM 3983 C C . VAL A 1 526 ? -8.458 -7.095 -38.535 1.00 69.62 526 VAL A C 1
ATOM 3985 O O . VAL A 1 526 ? -8.996 -8.161 -38.228 1.00 69.62 526 VAL A O 1
ATOM 3988 N N . LYS A 1 527 ? -8.587 -6.550 -39.748 1.00 78.50 527 LYS A N 1
ATOM 3989 C CA . LYS A 1 527 ? -9.487 -7.064 -40.787 1.00 78.50 527 LYS A CA 1
ATOM 3990 C C . LYS A 1 527 ? -9.246 -8.542 -41.154 1.00 78.50 527 LYS A C 1
ATOM 3992 O O . LYS A 1 527 ? -10.212 -9.303 -41.096 1.00 78.50 527 LYS A O 1
ATOM 3997 N N . PRO A 1 528 ? -8.005 -9.023 -41.386 1.00 79.06 528 PRO A N 1
ATOM 3998 C CA . PRO A 1 528 ? -7.773 -10.428 -41.742 1.00 79.06 528 PRO A CA 1
ATOM 3999 C C . PRO A 1 528 ? -8.122 -11.408 -40.614 1.00 79.06 528 PRO A C 1
ATOM 4001 O O . PRO A 1 528 ? -8.383 -12.583 -40.859 1.00 79.06 528 PRO A O 1
ATOM 4004 N N . LYS A 1 529 ? -8.105 -10.949 -39.355 1.00 66.75 529 LYS A N 1
ATOM 4005 C CA . LYS A 1 529 ? -8.479 -11.774 -38.198 1.00 66.75 529 LYS A CA 1
ATOM 4006 C C . LYS A 1 529 ? -9.992 -11.885 -38.065 1.00 66.75 529 LYS A C 1
ATOM 4008 O O . LYS A 1 529 ? -10.478 -12.966 -37.761 1.00 66.75 529 LYS A O 1
ATOM 4013 N N . ILE A 1 530 ? -10.721 -10.800 -38.323 1.00 73.19 530 ILE A N 1
ATOM 4014 C CA . ILE A 1 530 ? -12.189 -10.810 -38.333 1.00 73.19 530 ILE A CA 1
ATOM 4015 C C . ILE A 1 530 ? -12.702 -11.685 -39.482 1.00 73.19 530 ILE A C 1
ATOM 4017 O O . ILE A 1 530 ? -13.593 -12.497 -39.261 1.00 73.19 530 ILE A O 1
ATOM 4021 N N . GLU A 1 531 ? -12.102 -11.589 -40.672 1.00 74.88 531 GLU A N 1
ATOM 4022 C CA . GLU A 1 531 ? -12.453 -12.430 -41.829 1.00 74.88 531 GLU A CA 1
ATOM 4023 C C . GLU A 1 531 ? -12.157 -13.922 -41.623 1.00 74.88 531 GLU A C 1
ATOM 4025 O O . GLU A 1 531 ? -12.763 -14.746 -42.289 1.00 74.88 531 GLU A O 1
ATOM 4030 N N . ARG A 1 532 ? -11.249 -14.286 -40.707 1.00 64.12 532 ARG A N 1
ATOM 4031 C CA . ARG A 1 532 ? -11.031 -15.690 -40.307 1.00 64.12 532 ARG A CA 1
ATOM 4032 C C . ARG A 1 532 ? -12.035 -16.202 -39.275 1.00 64.12 532 ARG A C 1
ATOM 4034 O O . ARG A 1 532 ? -12.119 -17.409 -39.076 1.00 64.12 532 ARG A O 1
ATOM 4041 N N . VAL A 1 533 ? -12.671 -15.297 -38.531 1.00 62.03 533 VAL A N 1
ATOM 4042 C CA . VAL A 1 533 ? -13.641 -15.626 -37.473 1.00 62.03 533 VAL A CA 1
ATOM 4043 C C . VAL A 1 533 ? -15.065 -15.673 -38.030 1.00 62.03 533 VAL A C 1
ATOM 4045 O O . VAL A 1 533 ? -15.873 -16.461 -37.539 1.00 62.03 533 VAL A O 1
ATOM 4048 N N . LYS A 1 534 ? -15.364 -14.819 -39.017 1.00 65.19 534 LYS A N 1
ATOM 4049 C CA . LYS A 1 534 ? -16.527 -14.958 -39.902 1.00 65.19 534 LYS A CA 1
ATOM 4050 C C . LYS A 1 534 ? -16.365 -16.219 -40.751 1.00 65.19 534 LYS A C 1
ATOM 4052 O O . LYS A 1 534 ? -17.401 -16.887 -40.961 1.00 65.19 534 LYS A O 1
#

Secondary structure (DSSP, 8-state):
-TTSGGG-TTSPPTT--HHHHHHHHHHHHHHHHHHHHHHHHHHHHHHHHHT-HHHHHHHH--HHHHHHHHHHHHHHTTHHHHHHHHHHHHHHHHHHHHHHSHHHHHHHHHHHHHHHHHHTT-HHHHHHHHHHHHHHHHHHHHHHHHTT-SSPPPP-------PPPPPPPPS--PPPPPPPPPPPPPPPPPPPPPPPP-------------------PPPPPPPPPPPP--PPPHHHHHHHHHHHHHHHHS-TT----GGG-HHHHHHHHHHHHHHHHHHHHHHHHHHHHHHHHHHHHHHHHHHHHTTHHHH---HHHHHHHHHHHHHTT---TTS-HHHHHHHHHHHHHHHHHHHTBTTB-HHHHHHHHHHHHHHTT-HHHHHHHHHHHHHHHHHHHHHHHHHHHHHHTT----HHHHHHHHHHHSPPPP-GGG---TT----S-------PPPPP--PPPP--PPPP-----EEE-SSSEEETTSPBPPPPPPPPPHHHHHHHHHHHHTT----HHHHHHIIIIIHHHHHHH-

Sequence (534 aa):
MAYFDAFSPKAAPEGIDWRGLNSSLDAFVGQRMKTAAVERGKKAADLFASGDLDGAIRESGDPEFGLKVRGEQRLAGREPYVRSKLELDDFESRVKLAQADPVYKRRSELKRQIEALEAMGETELAARYRSRLDETESDFQDVMKRYGVDGPPPPMRTRGAAPPPAAAAPPYAPALPAPAAPSPAAAPPPAAPQYPPGVTRPNVAVAPPIPGTAPASSPAVPGRPGVPEYAMPPDHRVAAMERRQRLGQIIPGMGFDPDKSPEFQAILAQQKEGGKQRAEMVPKIHEELLNFDRAGASIDLLEKLAPAIGTGWSEDKITTLRQIGARFGHNDPSLPPAELFRLISTEIVLQNAQRMKGALSDKDILFLEKTAPAVGMTPEALRDAVAVLKSGVQRGQWLARKRLEIMEAGYNPNLYALTKAAHETFPTPALASLGETDGGLPDGKRHVPLRQPSAPGSPAAPGQAAPPAQGKTFKWNGKGWVGDDGKPYAPPSPERSTTRKVLDTIDLGTNVIGDPAQRLLWDFFVKPKIERVK

pLDDT: mean 71.42, std 21.03, range [28.98, 97.62]

Foldseek 3Di:
DPPPPVPDPPDDPPDDDVVVVVVVVCVVVVVVVVVQLVVLQVQLVVCVVVVVNVSSCVSNPDPVSNVVVVVVVVVVLCVVQVVLVVQQVLLVVLVVVLCVDPLNVLLVVLVVVLVVCVVVVVPVVSVVSVVVSVVSVVVSCVSCVVSVNNDDRRDRDPSDDDDPPDPDDDPDDDDDDDDDDDDDDDDDDDDDDDDDDDDDDDDDDDDDDDDDDDDDDDDDDDDDDDDDDDDDDPVVVVVVVVVVVVVVPPDPPPPDPVCPDPVVVVVVVVLVVLVVVLVVVLVVLVVLLVLLVVLLVLLVLLVVLLVCLPVPADPVRLVVLCVLLVVVVNNDPPDDSLRSSLVSQLCSLLVLLVSLVLLADPVLNVLSPVLSNCLSPDSVSVVLSSQQSVLSSQLSNQLSVVCNVQVVVVHHDPSVVSSVVSCVVRPRPPPVVVPPPPDDDPPPDDDPDDPDDDDDDDDDDDDDDDDDDDDWDWDDPPPAIATPVRDGDDPDDPDDDPVVVVVVVVVVCVVVPPDPVVVVCCVPPPVVVVVVVD